Protein AF-A0A349M249-F1 (afdb_monomer_lite)

Foldseek 3Di:
DDPPPCLPADPVRNVVVVVVVVVVVVVLVVLQPDDCQQAPPLLSLLLSLQLVVQVVFDADPVQWGWRPLVSSCVVSVHDSVSSVVSVCVLCVQLVWDWDWDWDQDPVRDIDTIIITNCVPLSNDPPNPRPGPPPDGDPVDDQQDQDPPPRRSQWDWDQDPVQQWIWTAGPPPGDIDIDRNDPPCDDDPDDDDDDDDDDDDDDDDDDDDDDDDDDDDDDDDDDDDDDDDDDDDDDDDDDDPPDDDDLVVLLLVLLVLLLQQQEQDQWKWKADAEPDGIDIRRGRDDSVNSSCFLQQVIWIWHQRAYPVQWGQKKKWKDQDQLLLVLLLVLLVLCVVLQFWWKKWFDPDDPPDSRVRMIMIMGGAPDIDRNVLQVVLSCVRSPCSRVVTDMGNDPVNPDDIDIGPNGWRHYNVDIATIWIATSVRHTQDRGSSSVSVCNVVRHRYRVSRDDDDDPPPPVPVPPPPPPPPPPDDDLPDDCLVVLLVVCLVPDDPQNLQVLQVHADPVQFGAQVLAVGPDGQWHADPVPRWIDGRDPPPPDPDTHGPLLSVLSSVQRVHSVVSSVVVSVVSSVVVSVVVVVD

Sequence (578 aa):
MQNSRYAHMSKEQLIDSLEKHDATLKAIYSTIHLPNTTMAPGEKLFSIGARCVLAQEKPNTDGLVRLPTDKIAAFTGMSESSIGRYSNTVIDRYGATKVPVPYTTLKGQDRTLTYVDRQEPVWQEPWNVPIPEEKERTINGNGKPCPQCKTNNLQVTTHRIKYQEVQQCDCCGYKKVSAILDDKQPLGPGEYIPEKKGPQPEEPFEEGEKAQTSAPAYDPNTPPASLVASDLQTQKAPQPEEPFSPQEIEQQAAQLLLDIAGEHTKHIEMIPQAQKYTTVPYALNRDDMLAHLRGKRTKGAKLYHADGTLRGMMFDGDNQEDSQKIQDAAKLLQAAGITMIVEPSPAPIGSKHEGGVHGLIVFAGRVDAYSAFQTVYQYTGDLLKSVEQWPSLTGNGNNVRLPGGKYIKEGFAASCKLYDADGLELSHDGPGAARVLLDYQTPVELVNEYERPSVEPIVKPAPKPQTSMGGYLEKDVAPYVIADYNDTTSWEQLIAQCGGSNRQGKFSAIWRGDRNPNVAINRKTDLAKDFSSNAWLDCPMDKYQVYCLIKGGSDWQAFRKRDLAQRCKGYREQAIAS

Secondary structure (DSSP, 8-state):
----TTTTS-HHHHHHHHHHHHHHHHHHHHH----TTTS-HHHHHHHHHHHHHHTTSPP-TTSPEE--HHHHHHHHT--HHHHHHHHHHHHHHHT---EEEEEE-TTS-EEEEEEE-TTSGGGSSS--PPPPS-----SSTT-BPPTTT--S-EEEEEEGGGTEEEEEETTT--EEEEE---S-PPPP--------PPPPPPPPPPP-------PPPPP------------------PPPPPPPPHHHHHHHHHHHHHHHH-S-S-EEEE-SSSSSEEEE-S---HHHHHHHHTTSS-EEE----TTSEEEEEEEEE-SHHHHHHHHHHHHHHHHTT--EEEEE--PPTTSTTTT-EEEEEEEEEEEEHHHHHHHHHHHHTTTTTTSEEES-TTS-PPPEEPTTSEEEETTEEEEPPEE-TT--EEESSHHHHHHHHHHSEEPGGGS---PPP---------------SSS-TTS--HHHHHHHHHHHS-HHHHHHHTT-B-TTSEEE-GGGT--SEEEEEETTTTEEEE-STT-S-SS-B-HHHHHHHHHHGGGHHHHHHHHHHHHHHHHHHHHHH-

Structure (mmCIF, N/CA/C/O backbone):
data_AF-A0A349M249-F1
#
_entry.id   AF-A0A349M249-F1
#
loop_
_atom_site.group_PDB
_atom_site.id
_atom_site.type_symbol
_atom_site.label_atom_id
_atom_site.label_alt_id
_atom_site.label_comp_id
_atom_site.label_asym_id
_atom_site.label_entity_id
_atom_site.label_seq_id
_atom_site.pdbx_PDB_ins_code
_atom_site.Cartn_x
_atom_site.Cartn_y
_atom_site.Cartn_z
_atom_site.occupancy
_atom_site.B_iso_or_equiv
_atom_site.auth_seq_id
_atom_site.auth_comp_id
_atom_site.auth_asym_id
_atom_site.auth_atom_id
_atom_site.pdbx_PDB_model_num
ATOM 1 N N . MET A 1 1 ? -4.334 12.724 4.190 1.00 37.34 1 MET A N 1
ATOM 2 C CA . MET A 1 1 ? -5.585 13.194 3.523 1.00 37.34 1 MET A CA 1
ATOM 3 C C . MET A 1 1 ? -6.611 13.516 4.604 1.00 37.34 1 MET A C 1
ATOM 5 O O . MET A 1 1 ? -6.788 12.697 5.491 1.00 37.34 1 MET A O 1
ATOM 9 N N . GLN A 1 2 ? -7.215 14.709 4.598 1.00 35.84 2 GLN A N 1
ATOM 10 C CA . GLN A 1 2 ? -8.181 15.131 5.625 1.00 35.84 2 GLN A CA 1
ATOM 11 C C . GLN A 1 2 ? -9.403 14.196 5.646 1.00 35.84 2 GLN A C 1
ATOM 13 O O . GLN A 1 2 ? -9.969 13.930 4.588 1.00 35.84 2 GLN A O 1
ATOM 18 N N . ASN A 1 3 ? -9.792 13.733 6.844 1.00 36.88 3 ASN A N 1
ATOM 19 C CA . ASN A 1 3 ? -11.033 13.000 7.116 1.00 36.88 3 ASN A CA 1
ATOM 20 C C . ASN A 1 3 ? -12.187 13.606 6.315 1.00 36.88 3 ASN A C 1
ATOM 22 O O . ASN A 1 3 ? -12.608 14.736 6.582 1.00 36.88 3 ASN A O 1
ATOM 26 N N . SER A 1 4 ? -12.709 12.857 5.345 1.00 43.53 4 SER A N 1
ATOM 27 C CA . SER A 1 4 ? -13.946 13.243 4.686 1.00 43.53 4 SER A CA 1
ATOM 28 C C . SER A 1 4 ? -15.045 13.147 5.740 1.00 43.53 4 SER A C 1
ATOM 30 O O . SER A 1 4 ? -15.502 12.055 6.074 1.00 43.53 4 SER A O 1
ATOM 32 N N . ARG A 1 5 ? -15.465 14.298 6.287 1.00 52.38 5 ARG A N 1
ATOM 33 C CA . ARG A 1 5 ? -16.574 14.457 7.256 1.00 52.38 5 ARG A CA 1
ATOM 34 C C . ARG A 1 5 ? -17.888 13.787 6.821 1.00 52.38 5 ARG A C 1
ATOM 36 O O . ARG A 1 5 ? -18.835 13.757 7.589 1.00 52.38 5 ARG A O 1
ATOM 43 N N . TYR A 1 6 ? -17.926 13.258 5.609 1.00 60.19 6 TYR A N 1
ATOM 44 C CA . TYR A 1 6 ? -19.076 12.721 4.916 1.00 60.19 6 TYR A CA 1
ATOM 45 C C . TYR A 1 6 ? -19.165 11.186 4.961 1.00 60.19 6 TYR A C 1
ATOM 47 O O . TYR A 1 6 ? -20.217 10.644 4.648 1.00 60.19 6 TYR A O 1
ATOM 55 N N . ALA A 1 7 ? -18.101 10.471 5.356 1.00 67.81 7 ALA A N 1
ATOM 56 C CA . ALA A 1 7 ? -18.026 9.007 5.226 1.00 67.81 7 ALA A CA 1
ATOM 57 C C . ALA A 1 7 ? -18.994 8.217 6.134 1.00 67.81 7 ALA A C 1
ATOM 59 O O . ALA A 1 7 ? -19.302 7.066 5.846 1.00 67.81 7 ALA A O 1
ATOM 60 N N . HIS A 1 8 ? -19.474 8.830 7.219 1.00 75.06 8 HIS A N 1
ATOM 61 C CA . HIS A 1 8 ? -20.411 8.237 8.183 1.00 75.06 8 HIS A CA 1
ATOM 62 C C . HIS A 1 8 ? -21.837 8.793 8.049 1.00 75.06 8 HIS A C 1
ATOM 64 O O . HIS A 1 8 ? -22.708 8.456 8.847 1.00 75.06 8 HIS A O 1
ATOM 70 N N . MET A 1 9 ? -22.074 9.677 7.078 1.00 81.94 9 MET A N 1
ATOM 71 C CA . MET A 1 9 ? -23.390 10.262 6.854 1.00 81.94 9 MET A CA 1
ATOM 72 C C . MET A 1 9 ? -24.220 9.301 6.004 1.00 81.94 9 MET A C 1
ATOM 74 O O . MET A 1 9 ? -23.745 8.810 4.978 1.00 81.94 9 MET A O 1
ATOM 78 N N . SER A 1 10 ? -25.475 9.054 6.393 1.00 89.12 10 SER A N 1
ATOM 79 C CA . SER A 1 10 ? -26.444 8.454 5.471 1.00 89.12 10 SER A CA 1
ATOM 80 C C . SER A 1 10 ? -26.543 9.312 4.205 1.00 89.12 10 SER A C 1
ATOM 82 O O . SER A 1 10 ? -26.183 10.493 4.206 1.00 89.12 10 SER A O 1
ATOM 84 N N . LYS A 1 11 ? -27.058 8.751 3.110 1.00 78.75 11 LYS A N 1
ATOM 85 C CA . LYS A 1 11 ? -27.231 9.498 1.857 1.00 78.75 11 LYS A CA 1
ATOM 86 C C . LYS A 1 11 ? -28.027 10.795 2.071 1.00 78.75 11 LYS A C 1
ATOM 88 O O . LYS A 1 11 ? -27.669 11.830 1.520 1.00 78.75 11 LYS A O 1
ATOM 93 N N . GLU A 1 12 ? -29.061 10.751 2.901 1.00 87.19 12 GLU A N 1
ATOM 94 C CA . GLU A 1 12 ? -29.913 11.890 3.253 1.00 87.19 12 GLU A CA 1
ATOM 95 C C . GLU A 1 12 ? -29.154 12.918 4.102 1.00 87.19 12 GLU A C 1
ATOM 97 O O . GLU A 1 12 ? -29.239 14.114 3.836 1.00 87.19 12 GLU A O 1
ATOM 102 N N . GLN A 1 13 ? -28.358 12.464 5.076 1.00 82.94 13 GLN A N 1
ATOM 103 C CA . GLN A 1 13 ? -27.502 13.335 5.887 1.00 82.94 13 GLN A CA 1
ATOM 104 C C . GLN A 1 13 ? -26.415 14.009 5.043 1.00 82.94 13 GLN A C 1
ATOM 106 O O . GLN A 1 13 ? -26.100 15.178 5.256 1.00 82.94 13 GLN A O 1
ATOM 111 N N . LEU A 1 14 ? -25.855 13.292 4.068 1.00 75.00 14 LEU A N 1
ATOM 112 C CA . LEU A 1 14 ? -24.878 13.834 3.135 1.00 75.00 14 LEU A CA 1
ATOM 113 C C . LEU A 1 14 ? -25.504 14.910 2.245 1.00 75.00 14 LEU A C 1
ATOM 115 O O . LEU A 1 14 ? -24.911 15.972 2.082 1.00 75.00 14 LEU A O 1
ATOM 119 N N . ILE A 1 15 ? -26.700 14.660 1.705 1.00 76.62 15 ILE A N 1
ATOM 120 C CA . ILE A 1 15 ? -27.443 15.642 0.904 1.00 76.62 15 ILE A CA 1
ATOM 121 C C . ILE A 1 15 ? -27.737 16.897 1.738 1.00 76.62 15 ILE A C 1
ATOM 123 O O . ILE A 1 15 ? -27.360 17.985 1.316 1.00 76.62 15 ILE A O 1
ATOM 127 N N . ASP A 1 16 ? -28.288 16.757 2.947 1.00 82.44 16 ASP A N 1
ATOM 128 C CA . ASP A 1 16 ? -28.564 17.891 3.846 1.00 82.44 16 ASP A CA 1
ATOM 129 C C . ASP A 1 16 ? -27.279 18.650 4.237 1.00 82.44 16 ASP A C 1
ATOM 131 O O . ASP A 1 16 ? -27.252 19.880 4.291 1.00 82.44 16 ASP A O 1
ATOM 135 N N . SER A 1 17 ? -26.166 17.939 4.450 1.00 72.56 17 SER A N 1
ATOM 136 C CA . SER A 1 17 ? -24.866 18.560 4.720 1.00 72.56 17 SER A CA 1
ATOM 137 C C . SER A 1 17 ? -24.335 19.345 3.525 1.00 72.56 17 SER A C 1
ATOM 139 O O . SER A 1 17 ? -23.857 20.465 3.704 1.00 72.56 17 SER A O 1
ATOM 141 N N . LEU A 1 18 ? -24.444 18.794 2.314 1.00 70.88 18 LEU A N 1
ATOM 142 C CA . LEU A 1 18 ? -24.040 19.461 1.078 1.00 70.88 18 LEU A CA 1
ATOM 143 C C . LEU A 1 18 ? -24.925 20.676 0.783 1.00 70.88 18 LEU A C 1
ATOM 145 O O . LEU A 1 18 ? -24.393 21.715 0.405 1.00 70.88 18 LEU A O 1
ATOM 149 N N . GLU A 1 19 ? -26.236 20.593 1.014 1.00 76.06 19 GLU A N 1
ATOM 150 C CA . GLU A 1 19 ? -27.165 21.720 0.865 1.00 76.06 19 GLU A CA 1
ATOM 151 C C . GLU A 1 19 ? -26.875 22.833 1.881 1.00 76.06 19 GLU A C 1
ATOM 153 O O . GLU A 1 19 ? -26.814 24.008 1.515 1.00 76.06 19 GLU A O 1
ATOM 158 N N . LYS A 1 20 ? -26.596 22.486 3.145 1.00 73.62 20 LYS A N 1
ATOM 159 C CA . LYS A 1 20 ? -26.149 23.452 4.166 1.00 73.62 20 LYS A CA 1
ATOM 160 C C . LYS A 1 20 ? -24.794 24.064 3.827 1.00 73.62 20 LYS A C 1
ATOM 162 O O . LYS A 1 20 ? -24.588 25.259 4.052 1.00 73.62 20 LYS A O 1
ATOM 167 N N . HIS A 1 21 ? -23.870 23.271 3.287 1.00 70.31 21 HIS A N 1
ATOM 168 C CA . HIS A 1 21 ? -22.561 23.746 2.852 1.00 70.31 21 HIS A CA 1
ATOM 169 C C . HIS A 1 21 ? -22.695 24.695 1.655 1.00 70.31 21 HIS A C 1
ATOM 171 O O . HIS A 1 21 ? -22.089 25.760 1.666 1.00 70.31 21 HIS A O 1
ATOM 177 N N . ASP A 1 22 ? -23.532 24.369 0.668 1.00 68.12 22 ASP A N 1
ATOM 178 C CA . ASP A 1 22 ? -23.835 25.229 -0.480 1.00 68.12 22 ASP A CA 1
ATOM 179 C C . ASP A 1 22 ? -24.532 26.526 -0.049 1.00 68.12 22 ASP A C 1
ATOM 181 O O . ASP A 1 22 ? -24.147 27.604 -0.493 1.00 68.12 22 ASP A O 1
ATOM 185 N N . ALA A 1 23 ? -25.489 26.468 0.883 1.00 67.75 23 ALA A N 1
ATOM 186 C CA . ALA A 1 23 ? -26.119 27.658 1.454 1.00 67.75 23 ALA A CA 1
ATOM 187 C C . ALA A 1 23 ? -25.109 28.540 2.210 1.00 67.75 23 ALA A C 1
ATOM 189 O O . ALA A 1 23 ? -25.113 29.762 2.051 1.00 67.75 23 ALA A O 1
ATOM 190 N N . THR A 1 24 ? -24.204 27.927 2.979 1.00 66.56 24 THR A N 1
ATOM 191 C CA . THR A 1 24 ? -23.124 28.625 3.692 1.00 66.56 24 THR A CA 1
ATOM 192 C C . THR A 1 24 ? -22.143 29.254 2.708 1.00 66.56 24 THR A C 1
ATOM 194 O O . THR A 1 24 ? -21.820 30.429 2.844 1.00 66.56 24 THR A O 1
ATOM 197 N N . LEU A 1 25 ? -21.722 28.521 1.673 1.00 60.59 25 LEU A N 1
ATOM 198 C CA . LEU A 1 25 ? -20.877 29.050 0.607 1.00 60.59 25 LEU A CA 1
ATOM 199 C C . LEU A 1 25 ? -21.579 30.179 -0.142 1.00 60.59 25 LEU A C 1
ATOM 201 O O . LEU A 1 25 ? -20.949 31.198 -0.372 1.00 60.59 25 LEU A O 1
ATOM 205 N N . LYS A 1 26 ? -22.865 30.063 -0.484 1.00 64.25 26 LYS A N 1
ATOM 206 C CA . LYS A 1 26 ? -23.639 31.137 -1.128 1.00 64.25 26 LYS A CA 1
ATOM 207 C C . LYS A 1 26 ? -23.742 32.376 -0.245 1.00 64.25 26 LYS A C 1
ATOM 209 O O . LYS A 1 26 ? -23.519 33.474 -0.745 1.00 64.25 26 LYS A O 1
ATOM 214 N N . ALA A 1 27 ? -24.007 32.215 1.052 1.00 65.88 27 ALA A N 1
ATOM 215 C CA . ALA A 1 27 ? -24.004 33.318 2.009 1.00 65.88 27 ALA A CA 1
ATOM 216 C C . ALA A 1 27 ? -22.614 33.973 2.090 1.00 65.88 27 ALA A C 1
ATOM 218 O O . ALA A 1 27 ? -22.494 35.185 1.945 1.00 65.88 27 ALA A O 1
ATOM 219 N N . ILE A 1 28 ? -21.553 33.175 2.196 1.00 62.12 28 ILE A N 1
ATOM 220 C CA . ILE A 1 28 ? -20.158 33.631 2.220 1.00 62.12 28 ILE A CA 1
ATOM 221 C C . ILE A 1 28 ? -19.737 34.301 0.896 1.00 62.12 28 ILE A C 1
ATOM 223 O O . ILE A 1 28 ? -19.052 35.318 0.891 1.00 62.12 28 ILE A O 1
ATOM 227 N N . TYR A 1 29 ? -20.150 33.774 -0.255 1.00 62.06 29 TYR A N 1
ATOM 228 C CA . TYR A 1 29 ? -19.879 34.381 -1.558 1.00 62.06 29 TYR A CA 1
ATOM 229 C C . TYR A 1 29 ? -20.685 35.663 -1.754 1.00 62.06 29 TYR A C 1
ATOM 231 O O . TYR A 1 29 ? -20.211 36.564 -2.440 1.00 62.06 29 TYR A O 1
ATOM 239 N N . SER A 1 30 ? -21.863 35.775 -1.134 1.00 62.50 30 SER A N 1
ATOM 240 C CA . SER A 1 30 ? -22.666 36.997 -1.164 1.00 62.50 30 SER A CA 1
ATOM 241 C C . SER A 1 30 ? -22.064 38.137 -0.335 1.00 62.50 30 SER A C 1
ATOM 243 O O . SER A 1 30 ? -22.318 39.292 -0.667 1.00 62.50 30 SER A O 1
ATOM 245 N N . THR A 1 31 ? -21.222 37.845 0.671 1.00 59.28 31 THR A N 1
ATOM 246 C CA . THR A 1 31 ? -20.511 38.881 1.447 1.00 59.28 31 THR A CA 1
ATOM 247 C C . THR A 1 31 ? -19.287 39.442 0.724 1.00 59.28 31 THR A C 1
ATOM 249 O O . THR A 1 31 ? -18.836 40.540 1.046 1.00 59.28 31 THR A O 1
ATOM 252 N N . ILE A 1 32 ? -18.766 38.756 -0.302 1.00 62.62 32 ILE A N 1
ATOM 253 C CA . ILE A 1 32 ? -17.793 39.352 -1.223 1.00 62.62 32 ILE A CA 1
ATOM 254 C C . ILE A 1 32 ? -18.517 39.820 -2.485 1.00 62.62 32 ILE A C 1
ATOM 256 O O . ILE A 1 32 ? -18.638 39.091 -3.469 1.00 62.62 32 ILE A O 1
ATOM 260 N N . HIS A 1 33 ? -18.890 41.098 -2.508 1.00 62.50 33 HIS A N 1
ATOM 261 C CA . HIS A 1 33 ? -19.471 41.783 -3.672 1.00 62.50 33 HIS A CA 1
ATOM 262 C C . HIS A 1 33 ? -18.510 41.975 -4.866 1.00 62.50 33 HIS A C 1
ATOM 264 O O . HIS A 1 33 ? -18.796 42.749 -5.777 1.00 62.50 33 HIS A O 1
ATOM 270 N N . LEU A 1 34 ? -17.366 41.287 -4.899 1.00 67.44 34 LEU A N 1
ATOM 271 C CA . LEU A 1 34 ? -16.399 41.399 -5.989 1.00 67.44 34 LEU A CA 1
ATOM 272 C C . LEU A 1 34 ? -16.751 40.416 -7.114 1.00 67.44 34 LEU A C 1
ATOM 274 O O . LEU A 1 34 ? -16.894 39.220 -6.853 1.00 67.44 34 LEU A O 1
ATOM 278 N N . PRO A 1 35 ? -16.842 40.850 -8.379 1.00 66.50 35 PRO A N 1
ATOM 279 C CA . PRO A 1 35 ? -16.966 39.952 -9.525 1.00 66.50 35 PRO A CA 1
ATOM 280 C C . PRO A 1 35 ? -15.830 38.916 -9.597 1.00 66.50 35 PRO A C 1
ATOM 282 O O . PRO A 1 35 ? -14.706 39.162 -9.160 1.00 66.50 35 PRO A O 1
ATOM 285 N N . ASN A 1 36 ? -16.088 37.742 -10.188 1.00 67.81 36 ASN A N 1
ATOM 286 C CA . ASN A 1 36 ? -15.032 36.741 -10.446 1.00 67.81 36 ASN A CA 1
ATOM 287 C C . ASN A 1 36 ? -13.934 37.262 -11.395 1.00 67.81 36 ASN A C 1
ATOM 289 O O . ASN A 1 36 ? -12.831 36.720 -11.415 1.00 67.81 36 ASN A O 1
ATOM 293 N N . THR A 1 37 ? -14.231 38.311 -12.167 1.00 65.00 37 THR A N 1
ATOM 294 C CA . THR A 1 37 ? -13.263 39.027 -13.008 1.00 65.00 37 THR A CA 1
ATOM 295 C C . THR A 1 37 ? -12.239 39.810 -12.181 1.00 65.00 37 THR A C 1
ATOM 297 O O . THR A 1 37 ? -11.117 40.005 -12.637 1.00 65.00 37 THR A O 1
ATOM 300 N N . THR A 1 38 ? -12.583 40.192 -10.946 1.00 70.44 38 THR A N 1
ATOM 301 C CA . THR A 1 38 ? -11.718 40.939 -10.020 1.00 70.44 38 THR A CA 1
ATOM 302 C C . THR A 1 38 ? -10.868 40.024 -9.138 1.00 70.44 38 THR A C 1
ATOM 304 O O . THR A 1 38 ? -9.687 40.283 -8.916 1.00 70.44 38 THR A O 1
ATOM 307 N N . MET A 1 39 ? -11.465 38.951 -8.616 1.00 80.62 39 MET A N 1
ATOM 308 C CA . MET A 1 39 ? -10.825 38.063 -7.645 1.00 80.62 39 MET A CA 1
ATOM 309 C C . MET A 1 39 ? -11.224 36.609 -7.918 1.00 80.62 39 MET A C 1
ATOM 311 O O . MET A 1 39 ? -12.410 36.307 -8.076 1.00 80.62 39 MET A O 1
ATOM 315 N N . ALA A 1 40 ? -10.247 35.697 -7.977 1.00 82.50 40 ALA A N 1
ATOM 316 C CA . ALA A 1 40 ? -10.517 34.268 -8.178 1.00 82.50 40 ALA A CA 1
ATOM 317 C C . ALA A 1 40 ? -11.423 33.712 -7.077 1.00 82.50 40 ALA A C 1
ATOM 319 O O . ALA A 1 40 ? -11.295 34.137 -5.931 1.00 82.50 40 ALA A O 1
ATOM 320 N N . PRO A 1 41 ? -12.188 32.642 -7.351 1.00 82.88 41 PRO A N 1
ATOM 321 C CA . PRO A 1 41 ? -12.888 31.902 -6.303 1.00 82.88 41 PRO A CA 1
ATOM 322 C C . PRO A 1 41 ? -11.982 31.509 -5.123 1.00 82.88 41 PRO A C 1
ATOM 324 O O . PRO A 1 41 ? -12.376 31.691 -3.976 1.00 82.88 41 PRO A O 1
ATOM 327 N N . GLY A 1 42 ? -10.752 31.051 -5.392 1.00 86.12 42 GLY A N 1
ATOM 328 C CA . GLY A 1 42 ? -9.779 30.708 -4.345 1.00 86.12 42 GLY A CA 1
ATOM 329 C C . GLY A 1 42 ? -9.224 31.915 -3.578 1.00 86.12 42 GLY A C 1
ATOM 330 O O . GLY A 1 42 ? -9.064 31.843 -2.365 1.00 86.12 42 GLY A O 1
ATOM 331 N N . GLU A 1 43 ? -9.002 33.050 -4.252 1.00 89.75 43 GLU A N 1
ATOM 332 C CA . GLU A 1 43 ? -8.582 34.305 -3.603 1.00 89.75 43 GLU A CA 1
ATOM 333 C C . GLU A 1 43 ? -9.702 34.854 -2.707 1.00 89.75 43 GLU A C 1
ATOM 335 O O . GLU A 1 43 ? -9.438 35.274 -1.588 1.00 89.75 43 GLU A O 1
ATOM 340 N N . LYS A 1 44 ? -10.961 34.769 -3.155 1.00 87.06 44 LYS A N 1
ATOM 341 C CA . LYS A 1 44 ? -12.141 35.152 -2.370 1.00 87.06 44 LYS A CA 1
ATOM 342 C C . LYS A 1 44 ? -12.251 34.328 -1.094 1.00 87.06 44 LYS A C 1
ATOM 344 O O . LYS A 1 44 ? -12.322 34.894 -0.006 1.00 87.06 44 LYS A O 1
ATOM 349 N N . LEU A 1 45 ? -12.229 32.999 -1.229 1.00 87.12 45 LEU A N 1
ATOM 350 C CA . LEU A 1 45 ? -12.291 32.084 -0.088 1.00 87.12 45 LEU A CA 1
ATOM 351 C C . LEU A 1 45 ? -11.139 32.336 0.887 1.00 87.12 45 LEU A C 1
ATOM 353 O O . LEU A 1 45 ? -11.367 32.385 2.095 1.00 87.12 45 LEU A O 1
ATOM 357 N N . PHE A 1 46 ? -9.928 32.562 0.367 1.00 93.00 46 PHE A N 1
ATOM 358 C CA . PHE A 1 46 ? -8.792 32.975 1.183 1.00 93.00 46 PHE A CA 1
ATOM 359 C C . PHE A 1 46 ? -9.092 34.275 1.940 1.00 93.00 46 PHE A C 1
ATOM 361 O O . PHE A 1 46 ? -8.953 34.286 3.157 1.00 93.00 46 PHE A O 1
ATOM 368 N N . SER A 1 47 ? -9.551 35.337 1.272 1.00 90.44 47 SER A N 1
ATOM 369 C CA . SER A 1 47 ? -9.834 36.630 1.910 1.00 90.44 47 SER A CA 1
ATOM 370 C C . SER A 1 47 ? -10.928 36.543 2.979 1.00 90.44 47 SER A C 1
ATOM 372 O O . SER A 1 47 ? -10.853 37.244 3.984 1.00 90.44 47 SER A O 1
ATOM 374 N N . ILE A 1 48 ? -11.943 35.685 2.822 1.00 86.94 48 ILE A N 1
ATOM 375 C CA . ILE A 1 48 ? -12.921 35.414 3.896 1.00 86.94 48 ILE A CA 1
ATOM 376 C C . ILE A 1 48 ? -12.231 34.745 5.083 1.00 86.94 48 ILE A C 1
ATOM 378 O O . ILE A 1 48 ? -12.311 35.252 6.200 1.00 86.94 48 ILE A O 1
ATOM 382 N N . GLY A 1 49 ? -11.538 33.629 4.839 1.00 90.44 49 GLY A N 1
ATOM 383 C CA . GLY A 1 49 ? -10.878 32.879 5.904 1.00 90.44 49 GLY A CA 1
ATOM 384 C C . GLY A 1 49 ? -9.837 33.716 6.641 1.00 90.44 49 GLY A C 1
ATOM 385 O O . GLY A 1 49 ? -9.795 33.701 7.868 1.00 90.44 49 GLY A O 1
ATOM 386 N N . ALA A 1 50 ? -9.053 34.510 5.911 1.00 93.38 50 ALA A N 1
ATOM 387 C CA . ALA A 1 50 ? -8.081 35.432 6.476 1.00 93.38 50 ALA A CA 1
ATOM 388 C C . ALA A 1 50 ? -8.756 36.442 7.410 1.00 93.38 50 ALA A C 1
ATOM 390 O O . ALA A 1 50 ? -8.354 36.539 8.561 1.00 93.38 50 ALA A O 1
ATOM 391 N N . ARG A 1 51 ? -9.826 37.126 6.987 1.00 89.06 51 ARG A N 1
ATOM 392 C CA . ARG A 1 51 ? -10.525 38.117 7.829 1.00 89.06 51 ARG A CA 1
ATOM 393 C C . ARG A 1 51 ? -11.062 37.516 9.129 1.00 89.06 51 ARG A C 1
ATOM 395 O O . ARG A 1 51 ? -10.815 38.059 10.205 1.00 89.06 51 ARG A O 1
ATOM 402 N N . CYS A 1 52 ? -11.729 36.364 9.046 1.00 87.25 52 CYS A N 1
ATOM 403 C CA . CYS A 1 52 ? -12.272 35.682 10.223 1.00 87.25 52 CYS A CA 1
ATOM 404 C C . CYS A 1 52 ? -11.181 35.255 11.213 1.00 87.25 52 CYS A C 1
ATOM 406 O O . CYS A 1 52 ? -11.376 35.339 12.426 1.00 87.25 52 CYS A O 1
ATOM 408 N N . VAL A 1 53 ? -10.040 34.788 10.702 1.00 92.69 53 VAL A N 1
ATOM 409 C CA . VAL A 1 53 ? -8.949 34.274 11.533 1.00 92.69 53 VAL A CA 1
ATOM 410 C C . VAL A 1 53 ? -8.075 35.406 12.083 1.00 92.69 53 VAL A C 1
ATOM 412 O O . VAL A 1 53 ? -7.753 35.397 13.268 1.00 92.69 53 VAL A O 1
ATOM 415 N N . LEU A 1 54 ? -7.744 36.419 11.277 1.00 93.62 54 LEU A N 1
ATOM 416 C CA . LEU A 1 54 ? -6.932 37.573 11.690 1.00 93.62 54 LEU A CA 1
ATOM 417 C C . LEU A 1 54 ? -7.599 38.395 12.803 1.00 93.62 54 LEU A C 1
ATOM 419 O O . LEU A 1 54 ? -6.904 38.958 13.648 1.00 93.62 54 LEU A O 1
ATOM 423 N N . ALA A 1 55 ? -8.936 38.431 12.856 1.00 89.25 55 ALA A N 1
ATOM 424 C CA . ALA A 1 55 ? -9.674 39.068 13.948 1.00 89.25 55 ALA A CA 1
ATOM 425 C C . ALA A 1 55 ? -9.390 38.429 15.324 1.00 89.25 55 ALA A C 1
ATOM 427 O O . ALA A 1 55 ? -9.513 39.096 16.351 1.00 89.25 55 ALA A O 1
ATOM 428 N N . GLN A 1 56 ? -8.989 37.153 15.345 1.00 92.31 56 GLN A N 1
ATOM 429 C CA . GLN A 1 56 ? -8.711 36.380 16.560 1.00 92.31 56 GLN A CA 1
ATOM 430 C C . GLN A 1 56 ? -7.226 36.398 16.952 1.00 92.31 56 GLN A C 1
ATOM 432 O O . GLN A 1 56 ? -6.877 36.024 18.073 1.00 92.31 56 GLN A O 1
ATOM 437 N N . GLU A 1 57 ? -6.341 36.817 16.046 1.00 95.56 57 GLU A N 1
ATOM 438 C CA . GLU A 1 57 ? -4.904 36.876 16.300 1.00 95.56 57 GLU A CA 1
ATOM 439 C C . GLU A 1 57 ? -4.536 38.125 17.113 1.00 95.56 57 GLU A C 1
ATOM 441 O O . GLU A 1 57 ? -5.081 39.220 16.931 1.00 95.56 57 GLU A O 1
ATOM 446 N N . LYS A 1 58 ? -3.589 37.956 18.042 1.00 95.50 58 LYS A N 1
ATOM 447 C CA . LYS A 1 58 ? -3.082 39.054 18.871 1.00 95.50 58 LYS A CA 1
ATOM 448 C C . LYS A 1 58 ? -1.999 39.820 18.102 1.00 95.50 58 LYS A C 1
ATOM 450 O O . LYS A 1 58 ? -1.091 39.173 17.574 1.00 95.50 58 LYS A O 1
ATOM 455 N N . PRO A 1 59 ? -2.058 41.163 18.052 1.00 96.56 59 PRO A N 1
ATOM 456 C CA . PRO A 1 59 ? -0.980 41.964 17.484 1.00 96.56 59 PRO A CA 1
ATOM 457 C C . PRO A 1 59 ? 0.344 41.742 18.224 1.00 96.56 59 PRO A C 1
ATOM 459 O O . PRO A 1 59 ? 0.354 41.524 19.439 1.00 96.56 59 PRO A O 1
ATOM 462 N N . ASN A 1 60 ? 1.455 41.804 17.495 1.00 95.25 60 ASN A N 1
ATOM 463 C CA . ASN A 1 60 ? 2.799 41.876 18.056 1.00 95.25 60 ASN A CA 1
ATOM 464 C C . ASN A 1 60 ? 3.100 43.304 18.566 1.00 95.25 60 ASN A C 1
ATOM 466 O O . ASN A 1 60 ? 2.225 44.172 18.588 1.00 95.25 60 ASN A O 1
ATOM 470 N N . THR A 1 61 ? 4.344 43.556 18.978 1.00 95.38 61 THR A N 1
ATOM 471 C CA . THR A 1 61 ? 4.792 44.873 19.468 1.00 95.38 61 THR A CA 1
ATOM 472 C C . THR A 1 61 ? 4.677 45.992 18.434 1.00 95.38 61 THR A C 1
ATOM 474 O O . THR A 1 61 ? 4.503 47.142 18.822 1.00 95.38 61 THR A O 1
ATOM 477 N N . ASP A 1 62 ? 4.714 45.658 17.144 1.00 95.44 62 ASP A N 1
ATOM 478 C CA . ASP A 1 62 ? 4.608 46.606 16.029 1.00 95.44 62 ASP A CA 1
ATOM 479 C C . ASP A 1 62 ? 3.154 46.788 15.558 1.00 95.44 62 ASP A C 1
ATOM 481 O O . ASP A 1 62 ? 2.895 47.445 14.554 1.00 95.44 62 ASP A O 1
ATOM 485 N N . GLY A 1 63 ? 2.186 46.178 16.253 1.00 96.19 63 GLY A N 1
ATOM 486 C CA . GLY A 1 63 ? 0.773 46.208 15.876 1.00 96.19 63 GLY A CA 1
ATOM 487 C C . GLY A 1 63 ? 0.389 45.243 14.746 1.00 96.19 63 GLY A C 1
ATOM 488 O O . GLY A 1 63 ? -0.787 45.170 14.389 1.00 96.19 63 GLY A O 1
ATOM 489 N N . LEU A 1 64 ? 1.334 44.454 14.226 1.00 97.25 64 LEU A N 1
ATOM 490 C CA . LEU A 1 64 ? 1.099 43.481 13.159 1.00 97.25 64 LEU A CA 1
ATOM 491 C C . LEU A 1 64 ? 0.561 42.165 13.719 1.00 97.25 64 LEU A C 1
ATOM 493 O O . LEU A 1 64 ? 0.997 41.684 14.764 1.00 97.25 64 LEU A O 1
ATOM 497 N N . VAL A 1 65 ? -0.347 41.521 12.996 1.00 97.12 65 VAL A N 1
ATOM 498 C CA . VAL A 1 65 ? -0.874 40.201 13.362 1.00 97.12 65 VAL A CA 1
ATOM 499 C C . VAL A 1 65 ? -0.232 39.111 12.520 1.00 97.12 65 VAL A C 1
ATOM 501 O O . VAL A 1 65 ? 0.085 39.308 11.347 1.00 97.12 65 VAL A O 1
ATOM 504 N N . ARG A 1 66 ? -0.044 37.931 13.112 1.00 97.38 66 ARG A N 1
ATOM 505 C CA . ARG A 1 66 ? 0.397 36.750 12.365 1.00 97.38 66 ARG A CA 1
ATOM 506 C C . ARG A 1 66 ? -0.676 36.377 11.338 1.00 97.38 66 ARG A C 1
ATOM 508 O O . ARG A 1 66 ? -1.857 36.411 11.659 1.00 97.38 66 ARG A O 1
ATOM 515 N N . LEU A 1 67 ? -0.261 35.951 10.145 1.00 97.19 67 LEU A N 1
ATOM 516 C CA . LEU A 1 67 ? -1.110 35.324 9.131 1.00 97.19 67 LEU A CA 1
ATOM 517 C C . LEU A 1 67 ? -1.008 33.786 9.247 1.00 97.19 67 LEU A C 1
ATOM 519 O O . LEU A 1 67 ? -0.094 33.188 8.671 1.00 97.19 67 LEU A O 1
ATOM 523 N N . PRO A 1 68 ? -1.880 33.116 10.025 1.00 95.62 68 PRO A N 1
ATOM 524 C CA . PRO A 1 68 ? -1.807 31.673 10.261 1.00 95.62 68 PRO A CA 1
ATOM 525 C C . PRO A 1 68 ? -2.392 30.885 9.079 1.00 95.62 68 PRO A C 1
ATOM 527 O O . PRO A 1 68 ? -3.583 30.567 9.036 1.00 95.62 68 PRO A O 1
ATOM 530 N N . THR A 1 69 ? -1.553 30.571 8.091 1.00 94.62 69 THR A N 1
ATOM 531 C CA . THR A 1 69 ? -1.966 29.859 6.869 1.00 94.62 69 THR A CA 1
ATOM 532 C C . THR A 1 69 ? -2.598 28.494 7.146 1.00 94.62 69 THR A C 1
ATOM 534 O O . THR A 1 69 ? -3.497 28.087 6.419 1.00 94.62 69 THR A O 1
ATOM 537 N N . ASP A 1 70 ? -2.180 27.824 8.218 1.00 91.50 70 ASP A N 1
ATOM 538 C CA . ASP A 1 70 ? -2.724 26.564 8.731 1.00 91.50 70 ASP A CA 1
ATOM 539 C C . ASP A 1 70 ? -4.178 26.705 9.210 1.00 91.50 70 ASP A C 1
ATOM 541 O O . ASP A 1 70 ? -5.059 25.945 8.801 1.00 91.50 70 ASP A O 1
ATOM 545 N N . LYS A 1 71 ? -4.472 27.735 10.012 1.00 94.75 71 LYS A N 1
ATOM 546 C CA . LYS A 1 71 ? -5.836 28.001 10.493 1.00 94.75 71 LYS A CA 1
ATOM 547 C C . LYS A 1 71 ? -6.761 28.440 9.360 1.00 94.75 71 LYS A C 1
ATOM 549 O O . LYS A 1 71 ? -7.919 28.032 9.321 1.00 94.75 71 LYS A O 1
ATOM 554 N N . ILE A 1 72 ? -6.254 29.239 8.420 1.00 94.38 72 ILE A N 1
ATOM 555 C CA . ILE A 1 72 ? -7.017 29.675 7.241 1.00 94.38 72 ILE A CA 1
ATOM 556 C C . ILE A 1 72 ? -7.303 28.480 6.318 1.00 94.38 72 ILE A C 1
ATOM 558 O O . ILE A 1 72 ? -8.418 28.349 5.811 1.00 94.38 72 ILE A O 1
ATOM 562 N N . ALA A 1 73 ? -6.335 27.576 6.134 1.00 91.12 73 ALA A N 1
ATOM 563 C CA . ALA A 1 73 ? -6.514 26.320 5.403 1.00 91.12 73 ALA A CA 1
ATOM 564 C C . ALA A 1 73 ? -7.616 25.463 6.040 1.00 91.12 73 ALA A C 1
ATOM 566 O O . ALA A 1 73 ? -8.556 25.059 5.357 1.00 91.12 73 ALA A O 1
ATOM 567 N N . ALA A 1 74 ? -7.566 25.275 7.361 1.00 85.00 74 ALA A N 1
ATOM 568 C CA . ALA A 1 74 ? -8.595 24.547 8.101 1.00 85.00 74 ALA A CA 1
ATOM 569 C C . ALA A 1 74 ? -9.984 25.206 8.001 1.00 85.00 74 ALA A C 1
ATOM 571 O O . ALA A 1 74 ? -10.979 24.502 7.842 1.00 85.00 74 ALA A O 1
ATOM 572 N N . PHE A 1 75 ? -10.059 26.541 8.053 1.00 86.75 75 PHE A N 1
ATOM 573 C CA . PHE A 1 75 ? -11.317 27.287 7.937 1.00 86.75 75 PHE A CA 1
ATOM 574 C C . PHE A 1 75 ? -11.950 27.159 6.544 1.00 86.75 75 PHE A C 1
ATOM 576 O O . PHE A 1 75 ? -13.161 27.019 6.416 1.00 86.75 75 PHE A O 1
ATOM 583 N N . THR A 1 76 ? -11.130 27.213 5.494 1.00 86.06 76 THR A N 1
ATOM 584 C CA . THR A 1 76 ? -11.597 27.247 4.097 1.00 86.06 76 THR A CA 1
ATOM 585 C C . THR A 1 76 ? -11.682 25.872 3.434 1.00 86.06 76 THR A C 1
ATOM 587 O O . THR A 1 76 ? -12.233 25.763 2.342 1.00 86.06 76 THR A O 1
ATOM 590 N N . GLY A 1 77 ? -11.105 24.832 4.044 1.00 84.56 77 GLY A N 1
ATOM 591 C CA . GLY A 1 77 ? -10.955 23.508 3.432 1.00 84.56 77 GLY A CA 1
ATOM 592 C C . GLY A 1 77 ? -9.903 23.446 2.314 1.00 84.56 77 GLY A C 1
ATOM 593 O O . GLY A 1 77 ? -9.823 22.447 1.603 1.00 84.56 77 GLY A O 1
ATOM 594 N N . MET A 1 78 ? -9.096 24.497 2.128 1.00 90.12 78 MET A N 1
ATOM 595 C CA . MET A 1 78 ? -7.999 24.517 1.154 1.00 90.12 78 MET A CA 1
ATOM 596 C C . MET A 1 78 ? -6.704 23.954 1.754 1.00 90.12 78 MET A C 1
ATOM 598 O O . MET A 1 78 ? -6.498 23.987 2.962 1.00 90.12 78 MET A O 1
ATOM 602 N N . SER A 1 79 ? -5.783 23.479 0.910 1.00 90.25 79 SER A N 1
ATOM 603 C CA . SER A 1 79 ? -4.438 23.091 1.357 1.00 90.25 79 SER A CA 1
ATOM 604 C C . SER A 1 79 ? -3.588 24.310 1.733 1.00 90.25 79 SER A C 1
ATOM 606 O O . SER A 1 79 ? -3.703 25.366 1.108 1.00 90.25 79 SER A O 1
ATOM 608 N N . GLU A 1 80 ? -2.667 24.159 2.692 1.00 89.38 80 GLU A N 1
ATOM 609 C CA . GLU A 1 80 ? -1.751 25.235 3.117 1.00 89.38 80 GLU A CA 1
ATOM 610 C C . GLU A 1 80 ? -0.941 25.826 1.954 1.00 89.38 80 GLU A C 1
ATOM 612 O O . GLU A 1 80 ? -0.722 27.034 1.892 1.00 89.38 80 GLU A O 1
ATOM 617 N N . SER A 1 81 ? -0.550 24.995 0.982 1.00 87.75 81 SER A N 1
ATOM 618 C CA . SER A 1 81 ? 0.157 25.445 -0.222 1.00 87.75 81 SER A CA 1
ATOM 619 C C . SER A 1 81 ? -0.709 26.334 -1.121 1.00 87.75 81 SER A C 1
ATOM 621 O O . SER A 1 81 ? -0.205 27.288 -1.718 1.00 87.75 81 SER A O 1
ATOM 623 N N . SER A 1 82 ? -2.013 26.057 -1.203 1.00 91.25 82 SER A N 1
ATOM 624 C CA . SER A 1 82 ? -2.969 26.893 -1.936 1.00 91.25 82 SER A CA 1
ATOM 625 C C . SER A 1 82 ? -3.206 28.209 -1.203 1.00 91.25 82 SER A C 1
ATOM 627 O O . SER A 1 82 ? -3.142 29.265 -1.829 1.00 91.25 82 SER A O 1
ATOM 629 N N . ILE A 1 83 ? -3.375 28.160 0.123 1.00 95.44 83 ILE A N 1
ATOM 630 C CA . ILE A 1 83 ? -3.473 29.356 0.969 1.00 95.44 83 ILE A CA 1
ATOM 631 C C . ILE A 1 83 ? -2.246 30.247 0.806 1.00 95.44 83 ILE A C 1
ATOM 633 O O . ILE A 1 83 ? -2.411 31.430 0.537 1.00 95.44 83 ILE A O 1
ATOM 637 N N . GLY A 1 84 ? -1.034 29.690 0.884 1.00 92.94 84 GLY A N 1
ATOM 638 C CA . GLY A 1 84 ? 0.201 30.459 0.712 1.00 92.94 84 GLY A CA 1
ATOM 639 C C . GLY A 1 84 ? 0.314 31.118 -0.667 1.00 92.94 84 GLY A C 1
ATOM 640 O O . GLY A 1 84 ? 0.805 32.238 -0.797 1.00 92.94 84 GLY A O 1
ATOM 641 N N . ARG A 1 85 ? -0.183 30.457 -1.721 1.00 92.69 85 ARG A N 1
ATOM 642 C CA . ARG A 1 85 ? -0.231 31.041 -3.069 1.00 92.69 85 ARG A CA 1
ATOM 643 C C . ARG A 1 85 ? -1.219 32.204 -3.143 1.00 92.69 85 ARG A C 1
ATOM 645 O O . ARG A 1 85 ? -0.873 33.258 -3.679 1.00 92.69 85 ARG A O 1
ATOM 652 N N . TYR A 1 86 ? -2.433 32.017 -2.629 1.00 94.75 86 TYR A N 1
ATOM 653 C CA . TYR A 1 86 ? -3.467 33.049 -2.666 1.00 94.75 86 TYR A CA 1
ATOM 654 C C . TYR A 1 86 ? -3.136 34.225 -1.750 1.00 94.75 86 TYR A C 1
ATOM 656 O O . TYR A 1 86 ? -3.352 35.361 -2.159 1.00 94.75 86 TYR A O 1
ATOM 664 N N . SER A 1 87 ? -2.526 33.985 -0.586 1.00 95.06 87 SER A N 1
ATOM 665 C CA . SER A 1 87 ? -2.085 35.050 0.311 1.00 95.06 87 SER A CA 1
ATOM 666 C C . SER A 1 87 ? -1.049 35.946 -0.344 1.00 95.06 87 SER A C 1
ATOM 668 O O . SER A 1 87 ? -1.224 37.156 -0.337 1.00 95.06 87 SER A O 1
ATOM 670 N N . ASN A 1 88 ? -0.016 35.368 -0.967 1.00 93.19 88 ASN A N 1
ATOM 671 C CA . ASN A 1 88 ? 0.987 36.147 -1.697 1.00 93.19 88 ASN A CA 1
ATOM 672 C C . ASN A 1 88 ? 0.337 36.939 -2.829 1.00 93.19 88 ASN A C 1
ATOM 674 O O . ASN A 1 88 ? 0.565 38.130 -2.952 1.00 93.19 88 ASN A O 1
ATOM 678 N N . THR A 1 89 ? -0.550 36.299 -3.593 1.00 91.12 89 THR A N 1
ATOM 679 C CA . THR A 1 89 ? -1.230 36.965 -4.708 1.00 91.12 89 THR A CA 1
ATOM 680 C C . THR A 1 89 ? -2.078 38.154 -4.248 1.00 91.12 89 THR A C 1
ATOM 682 O O . THR A 1 89 ? -2.052 39.194 -4.894 1.00 91.12 89 THR A O 1
ATOM 685 N N . VAL A 1 90 ? -2.840 38.014 -3.158 1.00 90.38 90 VAL A N 1
ATOM 686 C CA . VAL A 1 90 ? -3.668 39.099 -2.608 1.00 90.38 90 VAL A CA 1
ATOM 687 C C . VAL A 1 90 ? -2.787 40.202 -2.023 1.00 90.38 90 VAL A C 1
ATOM 689 O O . VAL A 1 90 ? -2.995 41.366 -2.342 1.00 90.38 90 VAL A O 1
ATOM 692 N N . ILE A 1 91 ? -1.779 39.847 -1.226 1.00 93.00 91 ILE A N 1
ATOM 693 C CA . ILE A 1 91 ? -0.848 40.811 -0.631 1.00 93.00 91 ILE A CA 1
ATOM 694 C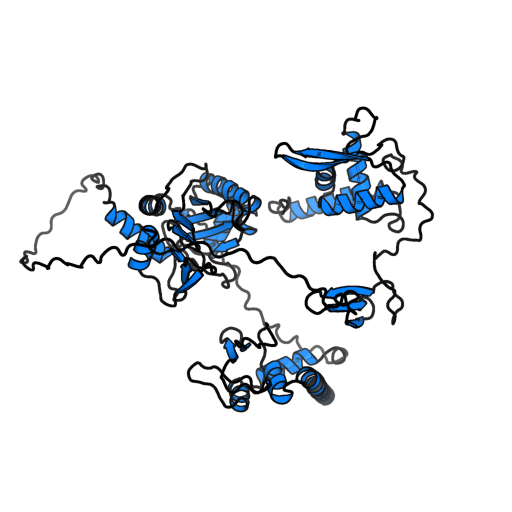 C . ILE A 1 91 ? -0.151 41.632 -1.715 1.00 93.00 91 ILE A C 1
ATOM 696 O O . ILE A 1 91 ? -0.217 42.857 -1.684 1.00 93.00 91 ILE A O 1
ATOM 700 N N . ASP A 1 92 ? 0.469 40.962 -2.687 1.00 89.88 92 ASP A N 1
ATOM 701 C CA . ASP A 1 92 ? 1.262 41.617 -3.725 1.00 89.88 92 ASP A CA 1
ATOM 702 C C . ASP A 1 92 ? 0.365 42.484 -4.618 1.00 89.88 92 ASP A C 1
ATOM 704 O O . ASP A 1 92 ? 0.704 43.627 -4.914 1.00 89.88 92 ASP A O 1
ATOM 708 N N . ARG A 1 93 ? -0.820 41.973 -4.995 1.00 86.12 93 ARG A N 1
ATOM 709 C CA . ARG A 1 93 ? -1.767 42.702 -5.852 1.00 86.12 93 ARG A CA 1
ATOM 710 C C . ARG A 1 93 ? -2.268 43.977 -5.185 1.00 86.12 93 ARG A C 1
ATOM 712 O O . ARG A 1 93 ? -2.345 45.006 -5.841 1.00 86.12 93 ARG A O 1
ATOM 719 N N . TYR A 1 94 ? -2.636 43.921 -3.909 1.00 87.38 94 TYR A N 1
ATOM 720 C CA . TYR A 1 94 ? -3.221 45.069 -3.210 1.00 87.38 94 TYR A CA 1
ATOM 721 C C . TYR A 1 94 ? -2.196 45.891 -2.419 1.00 87.38 94 TYR A C 1
ATOM 723 O O . TYR A 1 94 ? -2.590 46.809 -1.705 1.00 87.38 94 TYR A O 1
ATOM 731 N N . GLY A 1 95 ? -0.900 45.583 -2.549 1.00 90.50 95 GLY A N 1
ATOM 732 C CA . GLY A 1 95 ? 0.175 46.295 -1.859 1.00 90.50 95 GLY A CA 1
ATOM 733 C C . GLY A 1 95 ? 0.083 46.210 -0.335 1.00 90.50 95 GLY A C 1
ATOM 734 O O . GLY A 1 95 ? 0.414 47.176 0.344 1.00 90.50 95 GLY A O 1
ATOM 735 N N . ALA A 1 96 ? -0.406 45.086 0.193 1.00 92.81 96 ALA A N 1
ATOM 736 C CA . ALA A 1 96 ? -0.590 44.891 1.626 1.00 92.81 96 ALA A CA 1
ATOM 737 C C . ALA A 1 96 ? 0.756 44.720 2.350 1.00 92.81 96 ALA A C 1
ATOM 739 O O . ALA A 1 96 ? 1.701 44.133 1.812 1.00 92.81 96 ALA A O 1
ATOM 740 N N . THR A 1 97 ? 0.836 45.157 3.603 1.00 96.06 97 THR A N 1
ATOM 741 C CA . THR A 1 97 ? 2.010 44.952 4.452 1.00 96.06 97 THR A CA 1
ATOM 742 C C . THR A 1 97 ? 2.270 43.461 4.655 1.00 96.06 97 THR A C 1
ATOM 744 O O . THR A 1 97 ? 1.388 42.700 5.058 1.00 96.06 97 THR A O 1
ATOM 747 N N . LYS A 1 98 ? 3.520 43.044 4.424 1.00 96.06 98 LYS A N 1
ATOM 748 C CA . LYS A 1 98 ? 3.988 41.669 4.622 1.00 96.06 98 LYS A CA 1
ATOM 749 C C . LYS A 1 98 ? 5.385 41.653 5.223 1.00 96.06 98 LYS A C 1
ATOM 751 O O . LYS A 1 98 ? 6.366 41.951 4.546 1.00 96.06 98 LYS A O 1
ATOM 756 N N . VAL A 1 99 ? 5.475 41.234 6.481 1.00 97.12 99 VAL A N 1
ATOM 757 C CA . VAL A 1 99 ? 6.737 41.140 7.223 1.00 97.12 99 VAL A CA 1
ATOM 758 C C . VAL A 1 99 ? 7.064 39.669 7.502 1.00 97.12 99 VAL A C 1
ATOM 760 O O . VAL A 1 99 ? 6.395 39.037 8.324 1.00 97.12 99 VAL A O 1
ATOM 763 N N . PRO A 1 100 ? 8.058 39.080 6.809 1.00 95.50 100 PRO A N 1
ATOM 764 C CA . PRO A 1 100 ? 8.535 37.737 7.108 1.00 95.50 100 PRO A CA 1
ATOM 765 C C . PRO A 1 100 ? 9.452 37.754 8.338 1.00 95.50 100 PRO A C 1
ATOM 767 O O . PRO A 1 100 ? 10.416 38.512 8.392 1.00 95.50 100 PRO A O 1
ATOM 770 N N . VAL A 1 101 ? 9.186 36.882 9.307 1.00 95.44 101 VAL A N 1
ATOM 771 C CA . VAL A 1 101 ? 9.976 36.737 10.537 1.00 95.44 101 VAL A CA 1
ATOM 772 C C . VAL A 1 101 ? 10.472 35.291 10.641 1.00 95.44 101 VAL A C 1
ATOM 774 O O . VAL A 1 101 ? 9.645 34.372 10.627 1.00 95.44 101 VAL A O 1
ATOM 777 N N . PRO A 1 102 ? 11.793 35.042 10.717 1.00 95.00 102 PRO A N 1
ATOM 778 C CA . PRO A 1 102 ? 12.316 33.696 10.924 1.00 95.00 102 PRO A CA 1
ATOM 779 C C . PRO A 1 102 ? 11.861 33.147 12.281 1.00 95.00 102 PRO A C 1
ATOM 781 O O . PRO A 1 102 ? 11.792 33.867 13.275 1.00 95.00 102 PRO A O 1
ATOM 784 N N . TYR A 1 103 ? 11.530 31.863 12.317 1.00 92.69 103 TYR A N 1
ATOM 785 C CA . TYR A 1 103 ? 11.016 31.177 13.493 1.00 92.69 103 TYR A CA 1
ATOM 786 C C . TYR A 1 103 ? 11.512 29.737 13.511 1.00 92.69 103 TYR A C 1
ATOM 788 O O . TYR A 1 103 ? 11.222 28.968 12.596 1.00 92.69 103 TYR A O 1
ATOM 796 N N . THR A 1 104 ? 12.201 29.350 14.577 1.00 93.56 104 THR A N 1
ATOM 797 C CA . THR A 1 104 ? 12.583 27.957 14.804 1.00 93.56 104 THR A CA 1
ATOM 798 C C . THR A 1 104 ? 11.505 27.281 15.647 1.00 93.56 104 THR A C 1
ATOM 800 O O . THR A 1 104 ? 11.156 27.727 16.739 1.00 93.56 104 THR A O 1
ATOM 803 N N . THR A 1 105 ? 10.934 26.204 15.118 1.00 88.50 105 THR A N 1
ATOM 804 C CA . THR A 1 105 ? 9.915 25.404 15.813 1.00 88.50 105 THR A CA 1
ATOM 805 C C . THR A 1 105 ? 10.492 24.729 17.063 1.00 88.50 105 THR A C 1
ATOM 807 O O . THR A 1 105 ? 11.701 24.535 17.171 1.00 88.50 105 THR A O 1
ATOM 810 N N . LEU A 1 106 ? 9.626 24.250 17.966 1.00 80.94 106 LEU A N 1
ATOM 811 C CA . LEU A 1 106 ? 10.040 23.439 19.128 1.00 80.94 106 LEU A CA 1
ATOM 812 C C . LEU A 1 106 ? 10.855 22.187 18.746 1.00 80.94 106 LEU A C 1
ATOM 814 O O . LEU A 1 106 ? 11.593 21.661 19.570 1.00 80.94 106 LEU A O 1
ATOM 818 N N . LYS A 1 107 ? 10.730 21.715 17.499 1.00 86.44 107 LYS A N 1
ATOM 819 C CA . LYS A 1 107 ? 11.485 20.580 16.946 1.00 86.44 107 LYS A CA 1
ATOM 820 C C . LYS A 1 107 ? 12.812 20.990 16.287 1.00 86.44 107 LYS A C 1
ATOM 822 O O . LYS A 1 107 ? 13.414 20.172 15.602 1.00 86.44 107 LYS A O 1
ATOM 827 N N . GLY A 1 108 ? 13.235 22.248 16.409 1.00 89.69 108 GLY A N 1
ATOM 828 C CA . GLY A 1 108 ? 14.470 22.755 15.802 1.00 89.69 108 GLY A CA 1
ATOM 829 C C . GLY A 1 108 ? 14.388 23.034 14.296 1.00 89.69 108 GLY A C 1
ATOM 830 O O . GLY A 1 108 ? 15.409 23.301 13.679 1.00 89.69 108 GLY A O 1
ATOM 831 N N . GLN A 1 109 ? 13.203 22.967 13.676 1.00 89.69 109 GLN A N 1
ATOM 832 C CA . GLN A 1 109 ? 13.049 23.289 12.249 1.00 89.69 109 GLN A CA 1
ATOM 833 C C . GLN A 1 109 ? 12.912 24.793 12.033 1.00 89.69 109 GLN A C 1
ATOM 835 O O . GLN A 1 109 ? 12.023 25.400 12.636 1.00 89.69 109 GLN A O 1
ATOM 840 N N . ASP A 1 110 ? 13.685 25.349 11.106 1.00 91.31 110 ASP A N 1
ATOM 841 C CA . ASP A 1 110 ? 13.558 26.743 10.687 1.00 91.31 110 ASP A CA 1
ATOM 842 C C . ASP A 1 110 ? 12.367 26.942 9.744 1.00 91.31 110 ASP A C 1
ATOM 844 O O . ASP A 1 110 ? 12.156 26.213 8.771 1.00 91.31 110 ASP A O 1
ATOM 848 N N . ARG A 1 111 ? 11.552 27.942 10.061 1.00 90.38 111 ARG A N 1
ATOM 849 C CA . ARG A 1 111 ? 10.354 28.360 9.334 1.00 90.38 111 ARG A CA 1
ATOM 850 C C . ARG A 1 111 ? 10.338 29.883 9.224 1.00 90.38 111 ARG A C 1
ATOM 852 O O . ARG A 1 111 ? 11.104 30.583 9.879 1.00 90.38 111 ARG A O 1
ATOM 859 N N . THR A 1 112 ? 9.427 30.408 8.413 1.00 93.38 112 THR A N 1
ATOM 860 C CA . THR A 1 112 ? 9.175 31.850 8.311 1.00 93.38 112 THR A CA 1
ATOM 861 C C . THR A 1 112 ? 7.713 32.112 8.634 1.00 93.38 112 THR A C 1
ATOM 863 O O . THR A 1 112 ? 6.823 31.613 7.945 1.00 93.38 112 THR A O 1
ATOM 866 N N . LEU A 1 113 ? 7.456 32.881 9.689 1.00 94.94 113 LEU A N 1
ATOM 867 C CA . LEU A 1 113 ? 6.131 33.406 9.995 1.00 94.94 113 LEU A CA 1
ATOM 868 C C . LEU A 1 113 ? 5.893 34.664 9.163 1.00 94.94 113 LEU A C 1
ATOM 870 O O . LEU A 1 113 ? 6.803 35.461 8.968 1.00 94.94 113 LEU A O 1
ATOM 874 N N . THR A 1 114 ? 4.673 34.848 8.669 1.00 96.94 114 THR A N 1
ATOM 875 C CA . THR A 1 114 ? 4.285 36.072 7.958 1.00 96.94 114 THR A CA 1
ATOM 876 C C . THR A 1 114 ? 3.393 36.910 8.859 1.00 96.94 114 THR A C 1
ATOM 878 O O . THR A 1 114 ? 2.417 36.389 9.399 1.00 96.94 114 THR A O 1
ATOM 881 N N . TYR A 1 115 ? 3.726 38.187 9.013 1.00 97.81 115 TYR A N 1
ATOM 882 C CA . TYR A 1 115 ? 2.928 39.179 9.726 1.00 97.81 115 TYR A CA 1
ATOM 883 C C . TYR A 1 115 ? 2.346 40.197 8.742 1.00 97.81 115 TYR A C 1
ATOM 885 O O . TYR A 1 115 ? 3.009 40.564 7.771 1.00 97.81 115 TYR A O 1
ATOM 893 N N . VAL A 1 116 ? 1.110 40.625 8.990 1.00 97.62 116 VAL A N 1
ATOM 894 C CA . VAL A 1 116 ? 0.358 41.590 8.171 1.00 97.62 116 VAL A CA 1
ATOM 895 C C . VAL A 1 116 ? -0.264 42.662 9.066 1.00 97.62 116 VAL A C 1
ATOM 897 O O . VAL A 1 116 ? -0.533 42.407 10.245 1.00 97.62 116 VAL A O 1
ATOM 900 N N . ASP A 1 117 ? -0.513 43.853 8.525 1.00 96.88 117 ASP A N 1
ATOM 901 C CA . ASP A 1 117 ? -1.280 44.877 9.236 1.00 96.88 117 ASP A CA 1
ATOM 902 C C . ASP A 1 117 ? -2.773 44.641 9.003 1.00 96.88 117 ASP A C 1
ATOM 904 O O . ASP A 1 117 ? -3.299 44.906 7.924 1.00 96.88 117 ASP A O 1
ATOM 908 N N . ARG A 1 118 ? -3.482 44.149 10.026 1.00 94.25 118 ARG A N 1
ATOM 909 C CA . ARG A 1 118 ? -4.921 43.885 9.900 1.00 94.25 118 ARG A CA 1
ATOM 910 C C . ARG A 1 118 ? -5.747 45.139 9.642 1.00 94.25 118 ARG A C 1
ATOM 912 O O . ARG A 1 118 ? -6.876 44.977 9.207 1.00 94.25 118 ARG A O 1
ATOM 919 N N . GLN A 1 119 ? -5.261 46.343 9.948 1.00 93.69 119 GLN A N 1
ATOM 920 C CA . GLN A 1 119 ? -6.018 47.582 9.740 1.00 93.69 119 GLN A CA 1
ATOM 921 C C . GLN A 1 119 ? -6.058 48.003 8.267 1.00 93.69 119 GLN A C 1
ATOM 923 O O . GLN A 1 119 ? -6.857 48.865 7.901 1.00 93.69 119 GLN A O 1
ATOM 928 N N . GLU A 1 120 ? -5.233 47.395 7.410 1.00 92.94 120 GLU A N 1
ATOM 929 C CA . GLU A 1 120 ? -5.249 47.703 5.986 1.00 92.94 120 GLU A CA 1
ATOM 930 C C . GLU A 1 120 ? -6.596 47.331 5.346 1.00 92.94 120 GLU A C 1
ATOM 932 O O . GLU A 1 120 ? -7.168 46.281 5.665 1.00 92.94 120 GLU A O 1
ATOM 937 N N . PRO A 1 121 ? -7.105 48.132 4.389 1.00 88.88 121 PRO A N 1
ATOM 938 C CA . PRO A 1 121 ? -8.451 47.931 3.849 1.00 88.88 121 PRO A CA 1
ATOM 939 C C . PRO A 1 121 ? -8.666 46.568 3.163 1.00 88.88 121 PRO A C 1
ATOM 941 O O . PRO A 1 121 ? -9.797 46.100 3.063 1.00 88.88 121 PRO A O 1
ATOM 944 N N . VAL A 1 122 ? -7.586 45.902 2.737 1.00 87.88 122 VAL A N 1
ATOM 945 C CA . VAL A 1 122 ? -7.574 44.544 2.158 1.00 87.88 122 VAL A CA 1
ATOM 946 C C . VAL A 1 122 ? -7.945 43.447 3.169 1.00 87.88 122 VAL A C 1
ATOM 948 O O . VAL A 1 122 ? -8.233 42.317 2.787 1.00 87.88 122 VAL A O 1
ATOM 951 N N . TRP A 1 123 ? -7.994 43.760 4.465 1.00 90.12 123 TRP A N 1
ATOM 952 C CA . TRP A 1 123 ? -8.395 42.829 5.523 1.00 90.12 123 TRP A CA 1
ATOM 953 C C . TRP A 1 123 ? -9.661 43.275 6.272 1.00 90.12 123 TRP A C 1
ATOM 955 O O . TRP A 1 123 ? -10.004 42.677 7.289 1.00 90.12 123 TRP A O 1
ATOM 965 N N . GLN A 1 124 ? -10.372 44.300 5.790 1.00 85.38 124 GLN A N 1
ATOM 966 C CA . GLN A 1 124 ? -11.518 44.906 6.482 1.00 85.38 124 GLN A CA 1
ATOM 967 C C . GLN A 1 124 ? -12.853 44.682 5.749 1.00 85.38 124 GLN A C 1
ATOM 969 O O . GLN A 1 124 ? -12.886 44.335 4.566 1.00 85.38 124 GLN A O 1
ATOM 974 N N . GLU A 1 125 ? -13.968 44.866 6.468 1.00 76.69 125 GLU A N 1
ATOM 975 C CA . GLU A 1 125 ? -15.316 44.954 5.888 1.00 76.69 125 GLU A CA 1
ATOM 976 C C . GLU A 1 125 ? -15.938 46.344 6.097 1.00 76.69 125 GLU A C 1
ATOM 978 O O . GLU A 1 125 ? -15.812 46.902 7.188 1.00 76.69 125 GLU A O 1
ATOM 983 N N . PRO A 1 126 ? -16.653 46.889 5.091 1.00 75.88 126 PRO A N 1
ATOM 984 C CA . PRO A 1 126 ? -16.798 46.370 3.725 1.00 75.88 126 PRO A CA 1
ATOM 985 C C . PRO A 1 126 ? -15.495 46.489 2.912 1.00 75.88 126 PRO A C 1
ATOM 987 O O . PRO A 1 126 ? -14.640 47.327 3.199 1.00 75.88 126 PRO A O 1
ATOM 990 N N . TRP A 1 127 ? -15.336 45.638 1.892 1.00 72.00 127 TRP A N 1
ATOM 991 C CA . TRP A 1 127 ? -14.155 45.674 1.026 1.00 72.00 127 TRP A CA 1
ATOM 992 C C . TRP A 1 127 ? -14.163 46.935 0.158 1.00 72.00 127 TRP A C 1
ATOM 994 O O . TRP A 1 127 ? -14.873 47.001 -0.845 1.00 72.00 127 TRP A O 1
ATOM 1004 N N . ASN A 1 128 ? -13.334 47.910 0.525 1.00 72.56 128 ASN A N 1
ATOM 1005 C CA . ASN A 1 128 ? -13.266 49.213 -0.140 1.00 72.56 128 ASN A CA 1
ATOM 1006 C C . ASN A 1 128 ? -11.924 49.458 -0.851 1.00 72.56 128 ASN A C 1
ATOM 1008 O O . ASN A 1 128 ? -11.628 50.593 -1.222 1.00 72.56 128 ASN A O 1
ATOM 1012 N N . VAL A 1 129 ? -11.092 48.423 -1.033 1.00 75.81 129 VAL A N 1
ATOM 1013 C CA . VAL A 1 129 ? -9.818 48.566 -1.755 1.00 75.81 129 VAL A CA 1
ATOM 1014 C C . VAL A 1 129 ? -10.113 48.746 -3.247 1.00 75.81 129 VAL A C 1
ATOM 1016 O O . VAL A 1 129 ? -10.709 47.839 -3.844 1.00 75.81 129 VAL A O 1
ATOM 1019 N N . PRO A 1 130 ? -9.701 49.863 -3.874 1.00 75.19 130 PRO A N 1
ATOM 1020 C CA . PRO A 1 130 ? -9.795 50.004 -5.318 1.00 75.19 130 PRO A CA 1
ATOM 1021 C C . PRO A 1 130 ? -8.976 48.902 -5.992 1.00 75.19 130 PRO A C 1
ATOM 1023 O O . PRO A 1 130 ? -7.881 48.550 -5.554 1.00 75.19 130 PRO A O 1
ATOM 1026 N N . ILE A 1 131 ? -9.529 48.328 -7.056 1.00 70.25 131 ILE A N 1
ATOM 1027 C CA . ILE A 1 131 ? -8.833 47.318 -7.849 1.00 70.25 131 ILE A CA 1
ATOM 1028 C C . ILE A 1 131 ? -7.649 48.034 -8.520 1.00 70.25 131 ILE A C 1
ATOM 1030 O O . ILE A 1 131 ? -7.896 49.021 -9.217 1.00 70.25 131 ILE A O 1
ATOM 1034 N N . PRO A 1 132 ? -6.393 47.595 -8.312 1.00 73.06 132 PRO A N 1
ATOM 1035 C CA . PRO A 1 132 ? -5.249 48.176 -9.008 1.00 73.06 132 PRO A CA 1
ATOM 1036 C C . PRO A 1 132 ? -5.484 48.135 -10.522 1.00 73.06 132 PRO A C 1
ATOM 1038 O O . PRO A 1 132 ? -6.073 47.174 -11.013 1.00 73.06 132 PRO A O 1
ATOM 1041 N N . GLU A 1 133 ? -4.993 49.127 -11.273 1.00 68.38 133 GLU A N 1
ATOM 1042 C CA . GLU A 1 133 ? -5.145 49.230 -12.742 1.00 68.38 133 GLU A CA 1
ATOM 1043 C C . GLU A 1 133 ? -4.482 48.079 -13.540 1.00 68.38 133 GLU A C 1
ATOM 1045 O O . GLU A 1 133 ? -4.400 48.115 -14.770 1.00 68.38 133 GLU A O 1
ATOM 1050 N N . GLU A 1 134 ? -4.012 47.026 -12.867 1.00 59.44 134 GLU A N 1
ATOM 1051 C CA . GLU A 1 134 ? -3.486 45.834 -13.512 1.00 59.44 134 GLU A CA 1
ATOM 1052 C C . GLU A 1 134 ? -4.557 45.132 -14.358 1.00 59.44 134 GLU A C 1
ATOM 1054 O O . GLU A 1 134 ? -5.652 44.801 -13.902 1.00 59.44 134 GLU A O 1
ATOM 1059 N N . LYS A 1 135 ? -4.174 44.923 -15.625 1.00 50.09 135 LYS A N 1
ATOM 1060 C CA . LYS A 1 135 ? -4.918 44.307 -16.731 1.00 50.09 135 LYS A CA 1
ATOM 1061 C C . LYS A 1 135 ? -5.868 43.213 -16.254 1.00 50.09 135 LYS A C 1
ATOM 1063 O O . LYS A 1 135 ? -5.436 42.301 -15.549 1.00 50.09 135 LYS A O 1
ATOM 1068 N N . GLU A 1 136 ? -7.119 43.282 -16.726 1.00 48.44 136 GLU A N 1
ATOM 1069 C CA . GLU A 1 136 ? -8.122 42.219 -16.614 1.00 48.44 136 GLU A CA 1
ATOM 1070 C C . GLU A 1 136 ? -7.465 40.846 -16.543 1.00 48.44 136 GLU A C 1
ATOM 1072 O O . GLU A 1 136 ? -6.684 40.446 -17.413 1.00 48.44 136 GLU A O 1
ATOM 1077 N N . ARG A 1 137 ? -7.782 40.135 -15.467 1.00 46.38 137 ARG A N 1
ATOM 1078 C CA . ARG A 1 137 ? -7.246 38.820 -15.169 1.00 46.38 137 ARG A CA 1
ATOM 1079 C C . ARG A 1 137 ? -7.451 37.922 -16.392 1.00 46.38 137 ARG A C 1
ATOM 1081 O O . ARG A 1 137 ? -8.570 37.501 -16.673 1.00 46.38 137 ARG A O 1
ATOM 1088 N N . THR A 1 138 ? -6.383 37.564 -17.105 1.00 48.06 138 THR A N 1
ATOM 1089 C CA . THR A 1 138 ? -6.417 36.381 -17.973 1.00 48.06 138 THR A CA 1
ATOM 1090 C C . THR A 1 138 ? -6.682 35.198 -17.050 1.00 48.06 138 THR A C 1
ATOM 1092 O O . THR A 1 138 ? -5.807 34.808 -16.280 1.00 48.06 138 THR A O 1
ATOM 1095 N N . ILE A 1 139 ? -7.908 34.665 -17.074 1.00 45.41 139 ILE A N 1
ATOM 1096 C CA . ILE A 1 139 ? -8.420 33.655 -16.125 1.00 45.41 139 ILE A CA 1
ATOM 1097 C C . ILE A 1 139 ? -7.582 32.356 -16.103 1.00 45.41 139 ILE A C 1
ATOM 1099 O O . ILE A 1 139 ? -7.715 31.558 -15.183 1.00 45.41 139 ILE A O 1
ATOM 1103 N N . ASN A 1 140 ? -6.615 32.201 -17.009 1.00 46.47 140 ASN A N 1
ATOM 1104 C CA . ASN A 1 140 ? -5.624 31.133 -17.004 1.00 46.47 140 ASN A CA 1
ATOM 1105 C C . ASN A 1 140 ? -4.216 31.734 -16.937 1.00 46.47 140 ASN A C 1
ATOM 1107 O O . ASN A 1 140 ? -3.631 32.079 -17.965 1.00 46.47 140 ASN A O 1
ATOM 1111 N N . GLY A 1 141 ? -3.665 31.871 -15.728 1.00 45.31 141 GLY A N 1
ATOM 1112 C CA . GLY A 1 141 ? -2.256 32.220 -15.550 1.00 45.31 141 GLY A CA 1
ATOM 1113 C C . GLY A 1 141 ? -1.386 31.232 -16.333 1.00 45.31 141 GLY A C 1
ATOM 1114 O O . GLY A 1 141 ? -1.368 30.051 -16.002 1.00 45.31 141 GLY A O 1
ATOM 1115 N N . ASN A 1 142 ? -0.712 31.735 -17.374 1.00 50.69 142 ASN A N 1
ATOM 1116 C CA . ASN A 1 142 ? 0.129 31.049 -18.374 1.00 50.69 142 ASN A CA 1
ATOM 1117 C C . ASN A 1 142 ? -0.525 30.596 -19.689 1.00 50.69 142 ASN A C 1
ATOM 1119 O O . ASN A 1 142 ? 0.182 30.047 -20.537 1.00 50.69 142 ASN A O 1
ATOM 1123 N N . GLY A 1 143 ? -1.809 30.867 -19.927 1.00 57.34 143 GLY A N 1
ATOM 1124 C CA . GLY A 1 143 ? -2.424 30.592 -21.223 1.00 57.34 143 GLY A CA 1
ATOM 1125 C C . GLY A 1 143 ? -1.848 31.489 -22.320 1.00 57.34 143 GLY A C 1
ATOM 1126 O O . GLY A 1 143 ? -2.318 32.608 -22.515 1.00 57.34 143 GLY A O 1
ATOM 1127 N N . LYS A 1 144 ? -0.830 31.023 -23.056 1.00 73.75 144 LYS A N 1
ATOM 1128 C CA . LYS A 1 144 ? -0.388 31.705 -24.284 1.00 73.75 144 LYS A CA 1
ATOM 1129 C C . LYS A 1 144 ? -1.575 31.734 -25.270 1.00 73.75 144 LYS A C 1
ATOM 1131 O O . LYS A 1 144 ? -2.385 30.802 -25.275 1.00 73.75 144 LYS A O 1
ATOM 1136 N N . PRO A 1 145 ? -1.719 32.762 -26.122 1.00 83.38 145 PRO A N 1
ATOM 1137 C CA . PRO A 1 145 ? -2.746 32.738 -27.152 1.00 83.38 145 PRO A CA 1
ATOM 1138 C C . PRO A 1 145 ? -2.464 31.572 -28.098 1.00 83.38 145 PRO A C 1
ATOM 1140 O O . PRO A 1 145 ? -1.361 31.430 -28.634 1.00 83.38 145 PRO A O 1
ATOM 1143 N N . CYS A 1 146 ? -3.464 30.721 -28.308 1.00 82.75 146 CYS A N 1
ATOM 1144 C CA . CYS A 1 146 ? -3.366 29.654 -29.284 1.00 82.75 146 CYS A CA 1
ATOM 1145 C C . CYS A 1 146 ? -3.108 30.277 -30.663 1.00 82.75 146 CYS A C 1
ATOM 1147 O O . CYS A 1 146 ? -3.910 31.095 -31.120 1.00 82.75 146 CYS A O 1
ATOM 1149 N N . PRO A 1 147 ? -2.040 29.898 -31.381 1.00 87.75 147 PRO A N 1
ATOM 1150 C CA . PRO A 1 147 ? -1.753 30.498 -32.679 1.00 87.75 147 PRO A CA 1
ATOM 1151 C C . PRO A 1 147 ? -2.849 30.204 -33.712 1.00 87.75 147 PRO A C 1
ATOM 1153 O O . PRO A 1 147 ? -3.008 30.998 -34.639 1.00 87.75 147 PRO A O 1
ATOM 1156 N N . GLN A 1 148 ? -3.624 29.130 -33.514 1.00 90.75 148 GLN A N 1
ATOM 1157 C CA . GLN A 1 148 ? -4.716 28.716 -34.389 1.00 90.75 148 GLN A CA 1
ATOM 1158 C C . GLN A 1 148 ? -6.044 29.412 -34.055 1.00 90.75 148 GLN A C 1
ATOM 1160 O O . GLN A 1 148 ? -6.565 30.128 -34.901 1.00 90.75 148 GLN A O 1
ATOM 1165 N N . CYS A 1 149 ? -6.593 29.248 -32.844 1.00 85.94 149 CYS A N 1
ATOM 1166 C CA . CYS A 1 149 ? -7.916 29.802 -32.503 1.00 85.94 149 CYS A CA 1
ATOM 1167 C C . CYS A 1 149 ? -7.879 31.124 -31.723 1.00 85.94 149 CYS A C 1
ATOM 1169 O O . CYS A 1 149 ? -8.928 31.643 -31.361 1.00 85.94 149 CYS A O 1
ATOM 1171 N N . LYS A 1 150 ? -6.685 31.656 -31.430 1.00 86.56 150 LYS A N 1
ATOM 1172 C CA . LYS A 1 150 ? -6.444 32.914 -30.696 1.00 86.56 150 LYS A CA 1
ATOM 1173 C C . LYS A 1 150 ? -6.982 32.970 -29.260 1.00 86.56 150 LYS A C 1
ATOM 1175 O O . LYS A 1 150 ? -6.803 33.983 -28.596 1.00 86.56 150 LYS A O 1
ATOM 1180 N N . THR A 1 151 ? -7.566 31.889 -28.744 1.00 80.56 151 THR A N 1
ATOM 1181 C CA . THR A 1 151 ? -7.987 31.803 -27.337 1.00 80.56 151 THR A CA 1
ATOM 1182 C C . THR A 1 151 ? -6.782 31.652 -26.404 1.00 80.56 151 THR A C 1
ATOM 1184 O O . THR A 1 151 ? -5.798 31.002 -26.759 1.00 80.56 151 THR A O 1
ATOM 1187 N N . ASN A 1 152 ? -6.863 32.194 -25.187 1.00 78.12 152 ASN A N 1
ATOM 1188 C CA . ASN A 1 152 ? -5.808 32.097 -24.162 1.00 78.12 152 ASN A CA 1
ATOM 1189 C C . ASN A 1 152 ? -5.844 30.757 -23.400 1.00 78.12 152 ASN A C 1
ATOM 1191 O O . ASN A 1 152 ? -5.665 30.707 -22.187 1.00 78.12 152 ASN A O 1
ATOM 1195 N N . ASN A 1 153 ? -6.102 29.664 -24.121 1.00 79.12 153 ASN A N 1
ATOM 1196 C CA . ASN A 1 153 ? -6.236 28.309 -23.580 1.00 79.12 153 ASN A CA 1
ATOM 1197 C C . ASN A 1 153 ? -5.100 27.388 -24.058 1.00 79.12 153 ASN A C 1
ATOM 1199 O O . ASN A 1 153 ? -5.315 26.189 -24.221 1.00 79.12 153 ASN A O 1
ATOM 1203 N N . LEU A 1 154 ? -3.918 27.934 -24.379 1.00 80.50 154 LEU A N 1
ATOM 1204 C CA . LEU A 1 154 ? -2.737 27.136 -24.719 1.00 80.50 154 LEU A CA 1
ATOM 1205 C C . LEU A 1 154 ? -1.987 26.742 -23.441 1.00 80.50 154 LEU A C 1
ATOM 1207 O O . LEU A 1 154 ? -1.320 27.573 -22.826 1.00 80.50 154 LEU A O 1
ATOM 1211 N N . GLN A 1 155 ? -2.066 25.468 -23.078 1.00 83.38 155 GLN A N 1
ATOM 1212 C CA . GLN A 1 155 ? -1.251 24.846 -22.043 1.00 83.38 155 GLN A CA 1
ATOM 1213 C C . GLN A 1 155 ? 0.167 24.628 -22.566 1.00 83.38 155 GLN A C 1
ATOM 1215 O O . GLN A 1 155 ? 0.350 24.192 -23.703 1.00 83.38 155 GLN A O 1
ATOM 1220 N N . VAL A 1 156 ? 1.174 24.896 -21.738 1.00 81.00 156 VAL A N 1
ATOM 1221 C CA . VAL A 1 156 ? 2.579 24.609 -22.053 1.00 81.00 156 VAL A CA 1
ATOM 1222 C C . VAL A 1 156 ? 3.118 23.640 -21.008 1.00 81.00 156 VAL A C 1
ATOM 1224 O O . VAL A 1 156 ? 3.135 23.946 -19.820 1.00 81.00 156 VAL A O 1
ATOM 1227 N N . THR A 1 157 ? 3.547 22.458 -21.442 1.00 82.19 157 THR A N 1
ATOM 1228 C CA . THR A 1 157 ? 4.088 21.405 -20.578 1.00 82.19 157 THR A CA 1
ATOM 1229 C C . THR A 1 157 ? 5.508 21.058 -21.003 1.00 82.19 157 THR A C 1
ATOM 1231 O O . THR A 1 157 ? 5.760 20.688 -22.149 1.00 82.19 157 THR A O 1
ATOM 1234 N N . THR A 1 158 ? 6.452 21.150 -20.071 1.00 77.62 158 THR A N 1
ATOM 1235 C CA . THR A 1 158 ? 7.858 20.800 -20.302 1.00 77.62 158 THR A CA 1
ATOM 1236 C C . THR A 1 158 ? 8.111 19.359 -19.867 1.00 77.62 158 THR A C 1
ATOM 1238 O O . THR A 1 158 ? 8.103 19.043 -18.677 1.00 77.62 158 THR A O 1
ATOM 1241 N N . HIS A 1 159 ? 8.381 18.465 -20.816 1.00 74.44 159 HIS A N 1
ATOM 1242 C CA . HIS A 1 159 ? 8.770 17.089 -20.518 1.00 74.44 159 HIS A CA 1
ATOM 1243 C C . HIS A 1 159 ? 10.287 17.007 -20.324 1.00 74.44 159 HIS A C 1
ATOM 1245 O O . HIS A 1 159 ? 11.035 16.825 -21.286 1.00 74.44 159 HIS A O 1
ATOM 1251 N N . ARG A 1 160 ? 10.743 17.105 -19.065 1.00 60.38 160 ARG A N 1
ATOM 1252 C CA . ARG A 1 160 ? 12.176 17.093 -18.700 1.00 60.38 160 ARG A CA 1
ATOM 1253 C C . ARG A 1 160 ? 12.935 15.858 -19.197 1.00 60.38 160 ARG A C 1
ATOM 1255 O O . ARG A 1 160 ? 14.079 15.984 -19.597 1.00 60.38 160 ARG A O 1
ATOM 1262 N N . ILE A 1 161 ? 12.287 14.694 -19.236 1.00 60.75 161 ILE A N 1
ATOM 1263 C CA . ILE A 1 161 ? 12.910 13.427 -19.667 1.00 60.75 161 ILE A CA 1
ATOM 1264 C C . ILE A 1 161 ? 13.251 13.439 -21.170 1.00 60.75 161 ILE A C 1
ATOM 1266 O O . ILE A 1 161 ? 14.157 12.738 -21.603 1.00 60.75 161 ILE A O 1
ATOM 1270 N N . LYS A 1 162 ? 12.530 14.229 -21.977 1.00 65.06 162 LYS A N 1
ATOM 1271 C CA . LYS A 1 162 ? 12.664 14.245 -23.444 1.00 65.06 162 LYS A CA 1
ATOM 1272 C C . LYS A 1 162 ? 13.195 15.566 -23.997 1.00 65.06 162 LYS A C 1
ATOM 1274 O O . LYS A 1 162 ? 13.258 15.702 -25.213 1.00 65.06 162 LYS A O 1
ATOM 1279 N N . TYR A 1 163 ? 13.524 16.534 -23.135 1.00 78.25 163 TYR A N 1
ATOM 1280 C CA . TYR A 1 163 ? 13.910 17.897 -23.527 1.00 78.25 163 TYR A CA 1
ATOM 1281 C C . TYR A 1 163 ? 12.932 18.526 -24.539 1.00 78.25 163 TYR A C 1
ATOM 1283 O O . TYR A 1 163 ? 13.325 19.150 -25.523 1.00 78.25 163 TYR A O 1
ATOM 1291 N N . GLN A 1 164 ? 11.630 18.327 -24.315 1.00 78.19 164 GLN A N 1
ATOM 1292 C CA . GLN A 1 164 ? 10.569 18.807 -25.203 1.00 78.19 164 GLN A CA 1
ATOM 1293 C C . GLN A 1 164 ? 9.621 19.747 -24.467 1.00 78.19 164 GLN A C 1
ATOM 1295 O O . GLN A 1 164 ? 9.164 19.451 -23.360 1.00 78.19 164 GLN A O 1
ATOM 1300 N N . GLU A 1 165 ? 9.281 20.854 -25.117 1.00 84.44 165 GLU A N 1
ATOM 1301 C CA . GLU A 1 165 ? 8.146 21.692 -24.751 1.00 84.44 165 GLU A CA 1
ATOM 1302 C C . GLU A 1 165 ? 6.945 21.283 -25.611 1.00 84.44 165 GLU A C 1
ATOM 1304 O O . GLU A 1 165 ? 7.011 21.300 -26.842 1.00 84.44 165 GLU A O 1
ATOM 1309 N N . VAL A 1 166 ? 5.842 20.907 -24.965 1.00 85.19 166 VAL A N 1
ATOM 1310 C CA . VAL A 1 166 ? 4.569 20.586 -25.614 1.00 85.19 166 VAL A CA 1
ATOM 1311 C C . VAL A 1 166 ? 3.589 21.715 -25.331 1.00 85.19 166 VAL A C 1
ATOM 1313 O O . VAL A 1 166 ? 3.229 21.961 -24.186 1.00 85.19 166 VAL A O 1
ATOM 1316 N N . GLN A 1 167 ? 3.140 22.388 -26.382 1.00 89.62 167 GLN A N 1
ATOM 1317 C CA . GLN A 1 167 ? 2.083 23.390 -26.337 1.00 89.62 167 GLN A CA 1
ATOM 1318 C C . GLN A 1 167 ? 0.787 22.749 -26.839 1.00 89.62 167 GLN A C 1
ATOM 1320 O O . GLN A 1 167 ? 0.766 22.258 -27.968 1.00 89.62 167 GLN A O 1
ATOM 1325 N N . GLN A 1 168 ? -0.281 22.742 -26.045 1.00 89.12 168 GLN A N 1
ATOM 1326 C CA . GLN A 1 168 ? -1.570 22.147 -26.408 1.00 89.12 168 GLN A CA 1
ATOM 1327 C C . GLN A 1 168 ? -2.726 23.091 -26.072 1.00 89.12 168 GLN A C 1
ATOM 1329 O O . GLN A 1 168 ? -2.791 23.614 -24.969 1.00 89.12 168 GLN A O 1
ATOM 1334 N N . CYS A 1 169 ? -3.631 23.339 -27.021 1.00 84.25 169 CYS A N 1
ATOM 1335 C CA . CYS A 1 169 ? -4.792 24.195 -26.810 1.00 84.25 169 CYS A CA 1
ATOM 1336 C C . CYS A 1 169 ? -6.030 23.374 -26.470 1.00 84.25 169 CYS A C 1
ATOM 1338 O O . CYS A 1 169 ? -6.467 22.558 -27.283 1.00 84.25 169 CYS A O 1
ATOM 1340 N N . ASP A 1 170 ? -6.645 23.678 -25.332 1.00 76.56 170 ASP A N 1
ATOM 1341 C CA . ASP A 1 170 ? -7.844 22.978 -24.860 1.00 76.56 170 ASP A CA 1
ATOM 1342 C C . ASP A 1 170 ? -9.101 23.338 -25.674 1.00 76.56 170 ASP A C 1
ATOM 1344 O O . ASP A 1 170 ? -10.080 22.602 -25.671 1.00 76.56 170 ASP A O 1
ATOM 1348 N N . CYS A 1 171 ? -9.080 24.458 -26.409 1.00 79.12 171 CYS A N 1
ATOM 1349 C CA . CYS A 1 171 ? -10.223 24.921 -27.199 1.00 79.12 171 CYS A CA 1
ATOM 1350 C C . CYS A 1 171 ? -10.307 24.264 -28.584 1.00 79.12 171 CYS A C 1
ATOM 1352 O O . CYS A 1 171 ? -11.367 23.785 -28.973 1.00 79.12 171 CYS A O 1
ATOM 1354 N N . CYS A 1 172 ? -9.211 24.258 -29.349 1.00 83.38 172 CYS A N 1
ATOM 1355 C CA . CYS A 1 172 ? -9.221 23.771 -30.735 1.00 83.38 172 CYS A CA 1
ATOM 1356 C C . CYS A 1 172 ? -8.372 22.515 -30.965 1.00 83.38 172 CYS A C 1
ATOM 1358 O O . CYS A 1 172 ? -8.255 22.062 -32.101 1.00 83.38 172 CYS A O 1
ATOM 1360 N N . GLY A 1 173 ? -7.732 21.980 -29.922 1.00 84.44 173 GLY A N 1
ATOM 1361 C CA . GLY A 1 173 ? -6.855 20.813 -30.028 1.00 84.44 173 GLY A CA 1
ATOM 1362 C C . GLY A 1 173 ? -5.502 21.087 -30.693 1.00 84.44 173 GLY A C 1
ATOM 1363 O O . GLY A 1 173 ? -4.750 20.143 -30.932 1.00 84.44 173 GLY A O 1
ATOM 1364 N N . TYR A 1 174 ? -5.163 22.351 -30.987 1.00 89.44 174 TYR A N 1
ATOM 1365 C CA . TYR A 1 174 ? -3.851 22.724 -31.526 1.00 89.44 174 TYR A CA 1
ATOM 1366 C C . TYR A 1 174 ? -2.736 22.146 -30.653 1.00 89.44 174 TYR A C 1
ATOM 1368 O O . TYR A 1 174 ? -2.733 22.369 -29.445 1.00 89.44 174 TYR A O 1
ATOM 1376 N N . LYS A 1 175 ? -1.773 21.446 -31.261 1.00 91.00 175 LYS A N 1
ATOM 1377 C CA . LYS A 1 175 ? -0.634 20.855 -30.557 1.00 91.00 175 LYS A CA 1
ATOM 1378 C C . LYS A 1 175 ? 0.667 21.136 -31.298 1.00 91.00 175 LYS A C 1
ATOM 1380 O O . LYS A 1 175 ? 0.804 20.781 -32.465 1.00 91.00 175 LYS A O 1
ATOM 1385 N N . LYS A 1 176 ? 1.640 21.723 -30.605 1.00 92.19 176 LYS A N 1
ATOM 1386 C CA . LYS A 1 176 ? 3.005 21.940 -31.095 1.00 92.19 176 LYS A CA 1
ATOM 1387 C C . LYS A 1 176 ? 3.993 21.333 -30.117 1.00 92.19 176 LYS A C 1
ATOM 1389 O O . LYS A 1 176 ? 3.922 21.596 -28.925 1.00 92.19 176 LYS A O 1
ATOM 1394 N N . VAL A 1 177 ? 4.913 20.526 -30.631 1.00 88.44 177 VAL A N 1
ATOM 1395 C CA . VAL A 1 177 ? 6.029 19.982 -29.856 1.00 88.44 177 VAL A CA 1
ATOM 1396 C C . VAL A 1 177 ? 7.298 20.618 -30.396 1.00 88.44 177 VAL A C 1
ATOM 1398 O O . VAL A 1 177 ? 7.585 20.497 -31.585 1.00 88.44 177 VAL A O 1
ATOM 1401 N N . SER A 1 178 ? 8.028 21.322 -29.543 1.00 86.19 178 SER A N 1
ATOM 1402 C CA . SER A 1 178 ? 9.318 21.928 -29.870 1.00 86.19 178 SER A CA 1
ATOM 1403 C C . SER A 1 178 ? 10.413 21.286 -29.029 1.00 86.19 178 SER A C 1
ATOM 1405 O O . SER A 1 178 ? 10.225 21.046 -27.836 1.00 86.19 178 SER A O 1
ATOM 1407 N N . ALA A 1 179 ? 11.557 21.004 -29.653 1.00 83.50 179 ALA A N 1
ATOM 1408 C CA . ALA A 1 179 ? 12.773 20.701 -28.911 1.00 83.50 179 ALA A CA 1
ATOM 1409 C C . ALA A 1 179 ? 13.166 21.942 -28.102 1.00 83.50 179 ALA A C 1
ATOM 1411 O O . ALA A 1 179 ? 13.095 23.062 -28.613 1.00 83.50 179 ALA A O 1
ATOM 1412 N N . ILE A 1 180 ? 13.539 21.749 -26.843 1.00 73.50 180 ILE A N 1
ATOM 1413 C CA . ILE A 1 180 ? 14.123 22.818 -26.038 1.00 73.50 180 ILE A CA 1
ATOM 1414 C C . ILE A 1 180 ? 15.570 22.946 -26.512 1.00 73.50 180 ILE A C 1
ATOM 1416 O O . ILE A 1 180 ? 16.340 21.997 -26.378 1.00 73.50 180 ILE A O 1
ATOM 1420 N N . LEU A 1 181 ? 15.919 24.081 -27.124 1.00 53.62 181 LEU A N 1
ATOM 1421 C CA . LEU A 1 181 ? 17.318 24.433 -27.361 1.00 53.62 181 LEU A CA 1
ATOM 1422 C C . LEU A 1 181 ? 17.971 24.617 -25.990 1.00 53.62 181 LEU A C 1
ATOM 1424 O O . LEU A 1 181 ? 17.479 25.382 -25.163 1.00 53.62 181 LEU A O 1
ATOM 1428 N N . ASP A 1 182 ? 19.008 23.831 -25.722 1.00 52.75 182 ASP A N 1
ATOM 1429 C CA . ASP A 1 182 ? 19.743 23.901 -24.469 1.00 52.75 182 ASP A CA 1
ATOM 1430 C C . ASP A 1 182 ? 20.631 25.151 -24.477 1.00 52.75 182 ASP A C 1
ATOM 1432 O O . ASP A 1 182 ? 21.692 25.164 -25.101 1.00 52.75 182 ASP A O 1
ATOM 1436 N N . ASP A 1 183 ? 20.204 26.205 -23.780 1.00 47.28 183 ASP A N 1
ATOM 1437 C CA . ASP A 1 183 ? 21.031 27.394 -23.532 1.00 47.28 183 ASP A CA 1
ATOM 1438 C C . ASP A 1 183 ? 22.209 27.089 -22.576 1.00 47.28 183 ASP A C 1
ATOM 1440 O O . ASP A 1 183 ? 23.020 27.967 -22.282 1.00 47.28 183 ASP A O 1
ATOM 1444 N N . LYS A 1 184 ? 22.347 25.842 -22.095 1.00 48.97 184 LYS A N 1
ATOM 1445 C CA . LYS A 1 184 ? 23.507 25.353 -21.341 1.00 48.97 184 LYS A CA 1
ATOM 1446 C C . LYS A 1 184 ? 24.425 24.501 -22.213 1.00 48.97 184 LYS A C 1
ATOM 1448 O O . LYS A 1 184 ? 24.766 23.375 -21.845 1.00 48.97 184 LYS A O 1
ATOM 1453 N N . GLN A 1 185 ? 24.897 25.045 -23.337 1.00 42.25 185 GLN A N 1
ATOM 1454 C CA . GLN A 1 185 ? 26.109 24.478 -23.927 1.00 42.25 185 GLN A CA 1
ATOM 1455 C C . GLN A 1 185 ? 27.200 24.415 -22.841 1.00 42.25 185 GLN A C 1
ATOM 1457 O O . GLN A 1 185 ? 27.414 25.409 -22.140 1.00 42.25 185 GLN A O 1
ATOM 1462 N N . PRO A 1 186 ? 27.861 23.260 -22.650 1.00 40.72 186 PRO A N 1
ATOM 1463 C CA . PRO A 1 186 ? 28.943 23.154 -21.688 1.00 40.72 186 PRO A CA 1
ATOM 1464 C C . PRO A 1 186 ? 30.025 24.167 -22.063 1.00 40.72 186 PRO A C 1
ATOM 1466 O O . PRO A 1 186 ? 30.439 24.238 -23.222 1.00 40.72 186 PRO A O 1
ATOM 1469 N N . LEU A 1 187 ? 30.488 24.950 -21.083 1.00 43.66 187 LEU A N 1
ATOM 1470 C CA . LEU A 1 187 ? 31.759 25.654 -21.216 1.00 43.66 187 LEU A CA 1
ATOM 1471 C C . LEU A 1 187 ? 32.803 24.609 -21.632 1.00 43.66 187 LEU A C 1
ATOM 1473 O O . LEU A 1 187 ? 32.848 23.521 -21.052 1.00 43.66 187 LEU A O 1
ATOM 1477 N N . GLY A 1 188 ? 33.578 24.916 -22.677 1.00 45.69 188 GLY A N 1
ATOM 1478 C CA . GLY A 1 188 ? 34.624 24.029 -23.185 1.00 45.69 188 GLY A CA 1
ATOM 1479 C C . GLY A 1 188 ? 35.554 23.550 -22.062 1.00 45.69 188 GLY A C 1
ATOM 1480 O O . GLY A 1 188 ? 35.649 24.214 -21.028 1.00 45.69 188 GLY A O 1
ATOM 1481 N N . PRO A 1 189 ? 36.213 22.393 -22.234 1.00 39.41 189 PRO A N 1
ATOM 1482 C CA . PRO A 1 189 ? 36.919 21.700 -21.163 1.00 39.41 189 PRO A CA 1
ATOM 1483 C C . PRO A 1 189 ? 37.981 22.607 -20.532 1.00 39.41 189 PRO A C 1
ATOM 1485 O O . PRO A 1 189 ? 39.040 22.837 -21.107 1.00 39.41 189 PRO A O 1
ATOM 1488 N N . GLY A 1 190 ? 37.687 23.126 -19.341 1.00 38.66 190 GLY A N 1
ATOM 1489 C CA . GLY A 1 190 ? 38.698 23.647 -18.435 1.00 38.66 190 GLY A CA 1
ATOM 1490 C C . GLY A 1 190 ? 39.344 22.463 -17.732 1.00 38.66 190 GLY A C 1
ATOM 1491 O O . GLY A 1 190 ? 38.644 21.677 -17.093 1.00 38.66 190 GLY A O 1
ATOM 1492 N N . GLU A 1 191 ? 40.657 22.307 -17.887 1.00 38.28 191 GLU A N 1
ATOM 1493 C CA . GLU A 1 191 ? 41.441 21.299 -17.176 1.00 38.28 191 GLU A CA 1
ATOM 1494 C C . GLU A 1 191 ? 41.255 21.467 -15.664 1.00 38.28 191 GLU A C 1
ATOM 1496 O O . GLU A 1 191 ? 41.761 22.403 -15.048 1.00 38.28 191 GLU A O 1
ATOM 1501 N N . TYR A 1 192 ? 40.522 20.537 -15.061 1.00 35.84 192 TYR A N 1
ATOM 1502 C CA . TYR A 1 192 ? 40.545 20.317 -13.626 1.00 35.84 192 TYR A CA 1
ATOM 1503 C C . TYR A 1 192 ? 41.409 19.086 -13.369 1.00 35.84 192 TYR A C 1
ATOM 1505 O O . TYR A 1 192 ? 41.024 17.968 -13.714 1.00 35.84 192 TYR A O 1
ATOM 1513 N N . ILE A 1 193 ? 42.591 19.306 -12.795 1.00 36.97 193 ILE A N 1
ATOM 1514 C CA . ILE A 1 193 ? 43.490 18.262 -12.301 1.00 36.97 193 ILE A CA 1
ATOM 1515 C C . ILE A 1 193 ? 43.189 18.096 -10.804 1.00 36.97 193 ILE A C 1
ATOM 1517 O O . ILE A 1 193 ? 43.547 18.981 -10.026 1.00 36.97 193 ILE A O 1
ATOM 1521 N N . PRO A 1 194 ? 42.542 17.003 -10.362 1.00 33.28 194 PRO A N 1
ATOM 1522 C CA . PRO A 1 194 ? 42.425 16.711 -8.942 1.00 33.28 194 PRO A CA 1
ATOM 1523 C C . PRO A 1 194 ? 43.758 16.154 -8.426 1.00 33.28 194 PRO A C 1
ATOM 1525 O O . PRO A 1 194 ? 44.358 15.272 -9.046 1.00 33.28 194 PRO A O 1
ATOM 1528 N N . GLU A 1 195 ? 44.210 16.637 -7.270 1.00 34.69 195 GLU A N 1
ATOM 1529 C CA . GLU A 1 195 ? 45.386 16.098 -6.584 1.00 34.69 195 GLU A CA 1
ATOM 1530 C C . GLU A 1 195 ? 45.180 14.622 -6.200 1.00 34.69 195 GLU A C 1
ATOM 1532 O O . GLU A 1 195 ? 44.184 14.236 -5.580 1.00 34.69 195 GLU A O 1
ATOM 1537 N N . LYS A 1 196 ? 46.157 13.782 -6.566 1.00 32.69 196 LYS A N 1
ATOM 1538 C CA . LYS A 1 196 ? 46.234 12.369 -6.180 1.00 32.69 196 LYS A CA 1
ATOM 1539 C C . LYS A 1 196 ? 46.381 12.250 -4.661 1.00 32.69 196 LYS A C 1
ATOM 1541 O O . LYS A 1 196 ? 47.442 12.551 -4.119 1.00 32.69 196 LYS A O 1
ATOM 1546 N N . LYS A 1 197 ? 45.365 11.711 -3.982 1.00 35.16 197 LYS A N 1
ATOM 1547 C CA . LYS A 1 197 ? 45.552 11.106 -2.656 1.00 35.16 197 LYS A CA 1
ATOM 1548 C C . LYS A 1 197 ? 46.323 9.794 -2.817 1.00 35.16 197 LYS A C 1
ATOM 1550 O O . LYS A 1 197 ? 45.953 8.953 -3.635 1.00 35.16 197 LYS A O 1
ATOM 1555 N N . GLY A 1 198 ? 47.423 9.673 -2.077 1.00 40.97 198 GLY A N 1
ATOM 1556 C CA . GLY A 1 198 ? 48.288 8.496 -2.062 1.00 40.97 198 GLY A CA 1
ATOM 1557 C C . GLY A 1 198 ? 47.604 7.248 -1.482 1.00 40.97 198 GLY A C 1
ATOM 1558 O O . GLY A 1 198 ? 46.563 7.364 -0.831 1.00 40.97 198 GLY A O 1
ATOM 1559 N N . PRO A 1 199 ? 48.176 6.060 -1.732 1.00 34.22 199 PRO A N 1
ATOM 1560 C CA . PRO A 1 199 ? 47.612 4.786 -1.301 1.00 34.22 199 PRO A CA 1
ATOM 1561 C C . PRO A 1 199 ? 47.676 4.645 0.224 1.00 34.22 199 PRO A C 1
ATOM 1563 O O . PRO A 1 199 ? 48.707 4.929 0.836 1.00 34.22 199 PRO A O 1
ATOM 1566 N N . GLN A 1 200 ? 46.574 4.198 0.830 1.00 34.97 200 GLN A N 1
ATOM 1567 C CA . GLN A 1 200 ? 46.587 3.704 2.206 1.00 34.97 200 GLN A CA 1
ATOM 1568 C C . GLN A 1 200 ? 47.150 2.272 2.246 1.00 34.97 200 GLN A C 1
ATOM 1570 O O . GLN A 1 200 ? 46.936 1.527 1.288 1.00 34.97 200 GLN A O 1
ATOM 1575 N N . PRO A 1 201 ? 47.867 1.883 3.318 1.00 35.66 201 PRO A N 1
ATOM 1576 C CA . PRO A 1 201 ? 48.390 0.531 3.474 1.00 35.66 201 PRO A CA 1
ATOM 1577 C C . PRO A 1 201 ? 47.259 -0.457 3.780 1.00 35.66 201 PRO A C 1
ATOM 1579 O O . PRO A 1 201 ? 46.371 -0.158 4.577 1.00 35.66 201 PRO A O 1
ATOM 1582 N N . GLU A 1 202 ? 47.321 -1.629 3.157 1.00 34.34 202 GLU A N 1
ATOM 1583 C CA . GLU A 1 202 ? 46.462 -2.778 3.445 1.00 34.34 202 GLU A CA 1
ATOM 1584 C C . GLU A 1 202 ? 46.884 -3.430 4.774 1.00 34.34 202 GLU A C 1
ATOM 1586 O O . GLU A 1 202 ? 48.062 -3.734 4.975 1.00 34.34 202 GLU A O 1
ATOM 1591 N N . GLU A 1 203 ? 45.924 -3.652 5.676 1.00 34.59 203 GLU A N 1
ATOM 1592 C CA . GLU A 1 203 ? 46.088 -4.523 6.846 1.00 34.59 203 GLU A CA 1
ATOM 1593 C C . GLU A 1 203 ? 45.662 -5.967 6.506 1.00 34.59 203 GLU A C 1
ATOM 1595 O O . GLU A 1 203 ? 44.696 -6.163 5.759 1.00 34.59 203 GLU A O 1
ATOM 1600 N N . PRO A 1 204 ? 46.362 -6.989 7.035 1.00 39.97 204 PRO A N 1
ATOM 1601 C CA . PRO A 1 204 ? 46.132 -8.387 6.690 1.00 39.97 204 PRO A CA 1
ATOM 1602 C C . PRO A 1 204 ? 44.960 -8.982 7.481 1.00 39.97 204 PRO A C 1
ATOM 1604 O O . PRO A 1 204 ? 44.908 -8.884 8.705 1.00 39.97 204 PRO A O 1
ATOM 1607 N N . PHE A 1 205 ? 44.046 -9.661 6.786 1.00 33.09 205 PHE A N 1
ATOM 1608 C CA . PHE A 1 205 ? 43.048 -10.525 7.415 1.00 33.09 205 PHE A CA 1
ATOM 1609 C C . PHE A 1 205 ? 43.612 -11.939 7.592 1.00 33.09 205 PHE A C 1
ATOM 1611 O O . PHE A 1 205 ? 44.061 -12.561 6.629 1.00 33.09 205 PHE A O 1
ATOM 1618 N N . GLU A 1 206 ? 43.567 -12.433 8.829 1.00 35.06 206 GLU A N 1
ATOM 1619 C CA . GLU A 1 206 ? 43.887 -13.811 9.202 1.00 35.06 206 GLU A CA 1
ATOM 1620 C C . GLU A 1 206 ? 42.782 -14.784 8.753 1.00 35.06 206 GLU A C 1
ATOM 1622 O O . GLU A 1 206 ? 41.587 -14.543 8.941 1.00 35.06 206 GLU A O 1
ATOM 1627 N N . GLU A 1 207 ? 43.201 -15.905 8.164 1.00 40.88 207 GLU A N 1
ATOM 1628 C CA . GLU A 1 207 ? 42.361 -17.060 7.847 1.00 40.88 207 GLU A CA 1
ATOM 1629 C C . GLU A 1 207 ? 42.034 -17.847 9.126 1.00 40.88 207 GLU A C 1
ATOM 1631 O O . GLU A 1 207 ? 42.930 -18.290 9.841 1.00 40.88 207 GLU A O 1
ATOM 1636 N N . GLY A 1 208 ? 40.741 -18.057 9.389 1.00 35.34 208 GLY A N 1
ATOM 1637 C CA . GLY A 1 208 ? 40.232 -18.877 10.491 1.00 35.34 208 GLY A CA 1
ATOM 1638 C C . GLY A 1 208 ? 39.404 -20.063 9.995 1.00 35.34 208 GLY A C 1
ATOM 1639 O O . GLY A 1 208 ? 38.582 -19.940 9.091 1.00 35.34 208 GLY A O 1
ATOM 1640 N N . GLU A 1 209 ? 39.664 -21.216 10.598 1.00 35.47 209 GLU A N 1
ATOM 1641 C CA . GLU A 1 209 ? 39.489 -22.580 10.104 1.00 35.47 209 GLU A CA 1
ATOM 1642 C C . GLU A 1 209 ? 38.058 -23.131 9.947 1.00 35.47 209 GLU A C 1
ATOM 1644 O O . GLU A 1 209 ? 37.084 -22.730 10.582 1.00 35.47 209 GLU A O 1
ATOM 1649 N N . LYS A 1 210 ? 37.989 -24.169 9.104 1.00 38.53 210 LYS A N 1
ATOM 1650 C CA . LYS A 1 210 ? 36.872 -25.096 8.892 1.00 38.53 210 LYS A CA 1
ATOM 1651 C C . LYS A 1 210 ? 36.568 -25.905 10.161 1.00 38.53 210 LYS A C 1
ATOM 1653 O O . LYS A 1 210 ? 37.477 -26.490 10.738 1.00 38.53 210 LYS A O 1
ATOM 1658 N N . ALA A 1 211 ? 35.284 -26.099 10.473 1.00 34.22 211 ALA A N 1
ATOM 1659 C CA . ALA A 1 211 ? 34.839 -27.143 11.398 1.00 34.22 211 ALA A CA 1
ATOM 1660 C C . ALA A 1 211 ? 33.788 -28.059 10.756 1.00 34.22 211 ALA A C 1
ATOM 1662 O O . ALA A 1 211 ? 32.886 -27.628 10.036 1.00 34.22 211 ALA A O 1
ATOM 1663 N N . GLN A 1 212 ? 34.002 -29.348 11.001 1.00 33.59 212 GLN A N 1
ATOM 1664 C CA . GLN A 1 212 ? 33.405 -30.515 10.375 1.00 33.59 212 GLN A CA 1
ATOM 1665 C C . GLN A 1 212 ? 31.972 -30.798 10.834 1.00 33.59 212 GLN A C 1
ATOM 1667 O O . GLN A 1 212 ? 31.583 -30.576 11.975 1.00 33.59 212 GLN A O 1
ATOM 1672 N N . THR A 1 213 ? 31.229 -31.397 9.912 1.00 33.19 213 THR A N 1
ATOM 1673 C CA . THR A 1 213 ? 29.970 -32.109 10.110 1.00 33.19 213 THR A CA 1
ATOM 1674 C C . THR A 1 213 ? 30.184 -33.448 10.818 1.00 33.19 213 THR A C 1
ATOM 1676 O O . THR A 1 213 ? 30.983 -34.263 10.352 1.00 33.19 213 THR A O 1
ATOM 1679 N N . SER A 1 214 ? 29.380 -33.741 11.837 1.00 33.88 214 SER A N 1
ATOM 1680 C CA . SER A 1 214 ? 29.082 -35.111 12.265 1.00 33.88 214 SER A CA 1
ATOM 1681 C C . SER A 1 214 ? 27.608 -35.229 12.670 1.00 33.88 214 SER A C 1
ATOM 1683 O O . SER A 1 214 ? 27.080 -34.436 13.445 1.00 33.88 214 SER A O 1
ATOM 1685 N N . ALA A 1 215 ? 26.930 -36.206 12.068 1.00 38.66 215 ALA A N 1
ATOM 1686 C CA . ALA A 1 215 ? 25.572 -36.631 12.394 1.00 38.66 215 ALA A CA 1
ATOM 1687 C C . ALA A 1 215 ? 25.625 -37.780 13.416 1.00 38.66 215 ALA A C 1
ATOM 1689 O O . ALA A 1 215 ? 26.560 -38.583 13.338 1.00 38.66 215 ALA A O 1
ATOM 1690 N N . PRO A 1 216 ? 24.633 -37.946 14.311 1.00 45.38 216 PRO A N 1
ATOM 1691 C CA . PRO A 1 216 ? 24.454 -39.194 15.034 1.00 45.38 216 PRO A CA 1
ATOM 1692 C C . PRO A 1 216 ? 23.450 -40.119 14.336 1.00 45.38 216 PRO A C 1
ATOM 1694 O O . PRO A 1 216 ? 22.466 -39.690 13.732 1.00 45.38 216 PRO A O 1
ATOM 1697 N N . ALA A 1 217 ? 23.762 -41.407 14.440 1.00 33.75 217 ALA A N 1
ATOM 1698 C CA . ALA A 1 217 ? 23.047 -42.545 13.895 1.00 33.75 217 ALA A CA 1
ATOM 1699 C C . ALA A 1 217 ? 21.710 -42.815 14.607 1.00 33.75 217 ALA A C 1
ATOM 1701 O O . ALA A 1 217 ? 21.536 -42.527 15.789 1.00 33.75 217 ALA A O 1
ATOM 1702 N N . TYR A 1 218 ? 20.790 -43.402 13.845 1.00 35.59 218 TYR A N 1
ATOM 1703 C CA . TYR A 1 218 ? 19.464 -43.856 14.253 1.00 35.59 218 TYR A CA 1
ATOM 1704 C C . TYR A 1 218 ? 19.551 -45.290 14.806 1.00 35.59 218 TYR A C 1
ATOM 1706 O O . TYR A 1 218 ? 20.152 -46.152 14.163 1.00 35.59 218 TYR A O 1
ATOM 1714 N N . ASP A 1 219 ? 18.957 -45.534 15.975 1.00 41.28 219 ASP A N 1
ATOM 1715 C CA . ASP A 1 219 ? 18.844 -46.846 16.633 1.00 41.28 219 ASP A CA 1
ATOM 1716 C C . ASP A 1 219 ? 17.448 -47.450 16.360 1.00 41.28 219 ASP A C 1
ATOM 1718 O O . ASP A 1 219 ? 16.446 -46.819 16.710 1.00 41.28 219 ASP A O 1
ATOM 1722 N N . PRO A 1 220 ? 17.331 -48.628 15.713 1.00 46.81 220 PRO A N 1
ATOM 1723 C CA . PRO A 1 220 ? 16.053 -49.259 15.425 1.00 46.81 220 PRO A CA 1
ATOM 1724 C C . PRO A 1 220 ? 15.816 -50.460 16.352 1.00 46.81 220 PRO A C 1
ATOM 1726 O O . PRO A 1 220 ? 16.078 -51.593 15.960 1.00 46.81 220 PRO A O 1
ATOM 1729 N N . ASN A 1 221 ? 15.284 -50.247 17.559 1.00 44.59 221 ASN A N 1
ATOM 1730 C CA . ASN A 1 221 ? 14.776 -51.342 18.398 1.00 44.59 221 ASN A CA 1
ATOM 1731 C C . ASN A 1 221 ? 13.637 -50.900 19.330 1.00 44.59 221 ASN A C 1
ATOM 1733 O O . ASN A 1 221 ? 13.857 -50.635 20.509 1.00 44.59 221 ASN A O 1
ATOM 1737 N N . THR A 1 222 ? 12.396 -50.938 18.831 1.00 39.62 222 THR A N 1
ATOM 1738 C CA . THR A 1 222 ? 11.209 -51.027 19.699 1.00 39.62 222 THR A CA 1
ATOM 1739 C C . THR A 1 222 ? 10.174 -51.978 19.081 1.00 39.62 222 THR A C 1
ATOM 1741 O O . THR A 1 222 ? 9.724 -51.725 17.961 1.00 39.62 222 THR A O 1
ATOM 1744 N N . PRO A 1 22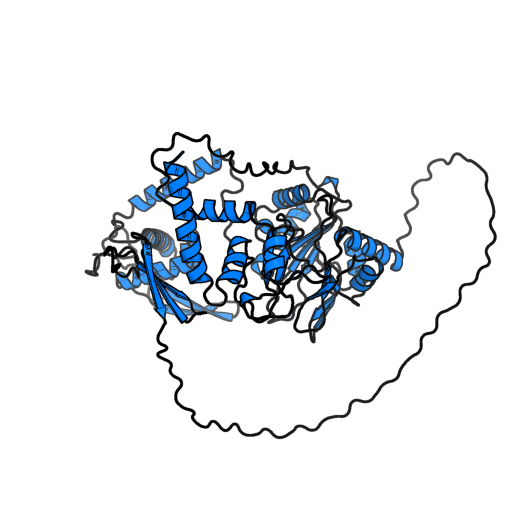3 ? 9.796 -53.081 19.756 1.00 41.84 223 PRO A N 1
ATOM 1745 C CA . PRO A 1 223 ? 8.809 -54.036 19.253 1.00 41.84 223 PRO A CA 1
ATOM 1746 C C . PRO A 1 223 ? 7.358 -53.587 19.528 1.00 41.84 223 PRO A C 1
ATOM 1748 O O . PRO A 1 223 ? 7.124 -52.782 20.432 1.00 41.84 223 PRO A O 1
ATOM 1751 N N . PRO A 1 224 ? 6.368 -54.120 18.781 1.00 50.97 224 PRO A N 1
ATOM 1752 C CA . PRO A 1 224 ? 4.978 -53.702 18.878 1.00 50.97 224 PRO A CA 1
ATOM 1753 C C . PRO A 1 224 ? 4.193 -54.564 19.876 1.00 50.97 224 PRO A C 1
ATOM 1755 O O . PRO A 1 224 ? 4.279 -55.790 19.871 1.00 50.97 224 PRO A O 1
ATOM 1758 N N . ALA A 1 225 ? 3.366 -53.921 20.690 1.00 34.22 225 ALA A N 1
ATOM 1759 C CA . ALA A 1 225 ? 2.295 -54.534 21.474 1.00 34.22 225 ALA A CA 1
ATOM 1760 C C . ALA A 1 225 ? 1.302 -53.413 21.819 1.00 34.22 225 ALA A C 1
ATOM 1762 O O . ALA A 1 225 ? 1.720 -52.283 22.026 1.00 34.22 225 ALA A O 1
ATOM 1763 N N . SER A 1 226 ? -0.007 -53.585 21.929 1.00 34.47 226 SER A N 1
ATOM 1764 C CA . SER A 1 226 ? -0.942 -54.669 21.656 1.00 34.47 226 SER A CA 1
ATOM 1765 C C . SER A 1 226 ? -2.321 -53.998 21.627 1.00 34.47 226 SER A C 1
ATOM 1767 O O . SER A 1 226 ? -2.538 -52.978 22.278 1.00 34.47 226 SER A O 1
ATOM 1769 N N . LEU A 1 227 ? -3.249 -54.582 20.880 1.00 41.16 227 LEU A N 1
ATOM 1770 C CA . LEU A 1 227 ? -4.667 -54.236 20.877 1.00 41.16 227 LEU A CA 1
ATOM 1771 C C . LEU A 1 227 ? -5.357 -54.617 22.207 1.00 41.16 227 LEU A C 1
ATOM 1773 O O . LEU A 1 227 ? -4.924 -55.558 22.876 1.00 41.16 227 LEU A O 1
ATOM 1777 N N . VAL A 1 228 ? -6.519 -53.977 22.423 1.00 38.50 228 VAL A N 1
ATOM 1778 C CA . VAL A 1 228 ? -7.755 -54.427 23.116 1.00 38.50 228 VAL A CA 1
ATOM 1779 C C . VAL A 1 228 ? -8.141 -53.696 24.426 1.00 38.50 228 VAL A C 1
ATOM 1781 O O . VAL A 1 228 ? -7.319 -53.505 25.313 1.00 38.50 228 VAL A O 1
ATOM 1784 N N . ALA A 1 229 ? -9.461 -53.418 24.506 1.00 34.62 229 ALA A N 1
ATOM 1785 C CA . ALA A 1 229 ? -10.333 -52.898 25.582 1.00 34.62 229 ALA A CA 1
ATOM 1786 C C . ALA A 1 229 ? -10.482 -51.359 25.604 1.00 34.62 229 ALA A C 1
ATOM 1788 O O . ALA A 1 229 ? -9.542 -50.647 25.916 1.00 34.62 229 ALA A O 1
ATOM 1789 N N . SER A 1 230 ? -11.564 -50.746 25.093 1.00 47.41 230 SER A N 1
ATOM 1790 C CA . SER A 1 230 ? -12.968 -50.761 25.568 1.00 47.41 230 SER A CA 1
ATOM 1791 C C . SER A 1 230 ? -13.102 -50.540 27.070 1.00 47.41 230 SER A C 1
ATOM 1793 O O . SER A 1 230 ? -13.215 -51.508 27.806 1.00 47.41 230 SER A O 1
ATOM 1795 N N . ASP A 1 231 ? -13.148 -49.270 27.479 1.00 36.97 231 ASP A N 1
ATOM 1796 C CA . ASP A 1 231 ? -13.745 -48.852 28.745 1.00 36.97 231 ASP A CA 1
ATOM 1797 C C . ASP A 1 231 ? -14.335 -47.439 28.633 1.00 36.97 231 ASP A C 1
ATOM 1799 O O . ASP A 1 231 ? -13.713 -46.507 28.117 1.00 36.97 231 ASP A O 1
ATOM 1803 N N . LEU A 1 232 ? -15.572 -47.306 29.116 1.00 46.59 232 LEU A N 1
ATOM 1804 C CA . LEU A 1 232 ? -16.284 -46.050 29.317 1.00 46.59 232 LEU A CA 1
ATOM 1805 C C . LEU A 1 232 ? -15.503 -45.168 30.302 1.00 46.59 232 LEU A C 1
ATOM 1807 O O . LEU A 1 232 ? -15.468 -45.454 31.497 1.00 46.59 232 LEU A O 1
ATOM 1811 N N . GLN A 1 233 ? -14.921 -44.070 29.818 1.00 38.25 233 GLN A N 1
ATOM 1812 C CA . GLN A 1 233 ? -14.308 -43.060 30.677 1.00 38.25 233 GLN A CA 1
ATOM 1813 C C . GLN A 1 233 ? -15.275 -41.912 30.961 1.00 38.25 233 GLN A C 1
ATOM 1815 O O . GLN A 1 233 ? -15.586 -41.075 30.116 1.00 38.25 233 GLN A O 1
ATOM 1820 N N . THR A 1 234 ? -15.704 -41.882 32.216 1.00 42.91 234 THR A N 1
ATOM 1821 C CA . THR A 1 234 ? -16.133 -40.705 32.968 1.00 42.91 234 THR A CA 1
ATOM 1822 C C . THR A 1 234 ? -15.236 -39.511 32.626 1.00 42.91 234 THR A C 1
ATOM 1824 O O . THR A 1 234 ? -14.018 -39.598 32.785 1.00 42.91 234 THR A O 1
ATOM 1827 N N . GLN A 1 235 ? -15.823 -38.405 32.154 1.00 39.03 235 GLN A N 1
ATOM 1828 C CA . GLN A 1 235 ? -15.098 -37.175 31.819 1.00 39.03 235 GLN A CA 1
ATOM 1829 C C . GLN A 1 235 ? -14.385 -36.628 33.063 1.00 39.03 235 GLN A C 1
ATOM 1831 O O . GLN A 1 235 ? -14.972 -35.968 33.919 1.00 39.03 235 GLN A O 1
ATOM 1836 N N . LYS A 1 236 ? -13.097 -36.957 33.171 1.00 43.09 236 LYS A N 1
ATOM 1837 C CA . LYS A 1 236 ? -12.152 -36.372 34.116 1.00 43.09 236 LYS A CA 1
ATOM 1838 C C . LYS A 1 236 ? -11.990 -34.902 33.724 1.00 43.09 236 LYS A C 1
ATOM 1840 O O . LYS A 1 236 ? -11.759 -34.614 32.552 1.00 43.09 236 LYS A O 1
ATOM 1845 N N . ALA A 1 237 ? -12.153 -33.995 34.688 1.00 45.94 237 ALA A N 1
ATOM 1846 C CA . ALA A 1 237 ? -11.954 -32.561 34.489 1.00 45.94 237 ALA A CA 1
ATOM 1847 C C . ALA A 1 237 ? -10.642 -32.303 33.717 1.00 45.94 237 ALA A C 1
ATOM 1849 O O . ALA A 1 237 ? -9.650 -32.979 34.025 1.00 45.94 237 ALA A O 1
ATOM 1850 N N . PRO A 1 238 ? -10.635 -31.389 32.724 1.00 55.00 238 PRO A N 1
ATOM 1851 C CA . PRO A 1 238 ? -9.470 -31.146 31.884 1.00 55.00 238 PRO A CA 1
ATOM 1852 C C . PRO A 1 238 ? -8.270 -30.839 32.780 1.00 55.00 238 PRO A C 1
ATOM 1854 O O . PRO A 1 238 ? -8.290 -29.902 33.579 1.00 55.00 238 PRO A O 1
ATOM 1857 N N . GLN A 1 239 ? -7.260 -31.705 32.706 1.00 57.28 239 GLN A N 1
ATOM 1858 C CA . GLN A 1 239 ? -5.964 -31.434 33.312 1.00 57.28 239 GLN A CA 1
ATOM 1859 C C . GLN A 1 239 ? -5.421 -30.159 32.649 1.00 57.28 239 GLN A C 1
ATOM 1861 O O . GLN A 1 239 ? -5.625 -29.999 31.445 1.00 57.28 239 GLN A O 1
ATOM 1866 N N . PRO A 1 240 ? -4.772 -29.253 33.400 1.00 67.94 240 PRO A N 1
ATOM 1867 C CA . PRO A 1 240 ? -4.119 -28.094 32.806 1.00 67.94 240 PRO A CA 1
ATOM 1868 C C . PRO A 1 240 ? -3.158 -28.589 31.723 1.00 67.94 240 PRO A C 1
ATOM 1870 O O . PRO A 1 240 ? -2.283 -29.404 32.012 1.00 67.94 240 PRO A O 1
ATOM 1873 N N . GLU A 1 241 ? -3.384 -28.167 30.478 1.00 78.12 241 GLU A N 1
ATOM 1874 C CA . GLU A 1 241 ? -2.538 -28.544 29.348 1.00 78.12 241 GLU A CA 1
ATOM 1875 C C . GLU A 1 241 ? -1.097 -28.135 29.665 1.00 78.12 241 GLU A C 1
ATOM 1877 O O . GLU A 1 241 ? -0.835 -26.988 30.041 1.00 78.12 241 GLU A O 1
ATOM 1882 N N . GLU A 1 242 ? -0.167 -29.090 29.587 1.00 82.31 242 GLU A N 1
ATOM 1883 C CA . GLU A 1 242 ? 1.245 -28.784 29.786 1.00 82.31 242 GLU A CA 1
ATOM 1884 C C . GLU A 1 242 ? 1.676 -27.736 28.748 1.00 82.31 242 GLU A C 1
ATOM 1886 O O . GLU A 1 242 ? 1.331 -27.856 27.568 1.00 82.31 242 GLU A O 1
ATOM 1891 N N . PRO A 1 243 ? 2.407 -26.684 29.156 1.00 87.31 243 PRO A N 1
ATOM 1892 C CA . PRO A 1 243 ? 2.823 -25.645 28.231 1.00 87.31 243 PRO A CA 1
ATOM 1893 C C . PRO A 1 243 ? 3.718 -26.246 27.143 1.00 87.31 243 PRO A C 1
ATOM 1895 O O . PRO A 1 243 ? 4.700 -26.921 27.448 1.00 87.31 243 PRO A O 1
ATOM 1898 N N . PHE A 1 244 ? 3.400 -25.957 25.877 1.00 90.81 244 PHE A N 1
ATOM 1899 C CA . PHE A 1 244 ? 4.207 -26.381 24.732 1.00 90.81 244 PHE A CA 1
ATOM 1900 C C . PHE A 1 244 ? 5.688 -26.029 24.915 1.00 90.81 244 PHE A C 1
ATOM 1902 O O . PHE A 1 244 ? 6.036 -24.932 25.374 1.00 90.81 244 PHE A O 1
ATOM 1909 N N . SER A 1 245 ? 6.568 -26.934 24.490 1.00 95.94 245 SER A N 1
ATOM 1910 C CA . SER A 1 245 ? 8.004 -26.678 24.457 1.00 95.94 245 SER A CA 1
ATOM 1911 C C . SER A 1 245 ? 8.349 -25.566 23.448 1.00 95.94 245 SER A C 1
ATOM 1913 O O . SER A 1 245 ? 7.654 -25.403 22.439 1.00 95.94 245 SER A O 1
ATOM 1915 N N . PRO A 1 246 ? 9.456 -24.817 23.645 1.00 95.38 246 PRO A N 1
ATOM 1916 C CA . PRO A 1 246 ? 9.909 -23.781 22.705 1.00 95.38 246 PRO A CA 1
ATOM 1917 C C . PRO A 1 246 ? 9.995 -24.249 21.245 1.00 95.38 246 PRO A C 1
ATOM 1919 O O . PRO A 1 246 ? 9.672 -23.500 20.326 1.00 95.38 246 PRO A O 1
ATOM 1922 N N . GLN A 1 247 ? 10.399 -25.503 21.028 1.00 96.31 247 GLN A N 1
ATOM 1923 C CA . GLN A 1 247 ? 10.512 -26.084 19.695 1.00 96.31 247 GLN A CA 1
ATOM 1924 C C . GLN A 1 247 ? 9.141 -26.359 19.062 1.00 96.31 247 GLN A C 1
ATOM 1926 O O . GLN A 1 247 ? 8.979 -26.151 17.861 1.00 96.31 247 GLN A O 1
ATOM 1931 N N . GLU A 1 248 ? 8.156 -26.801 19.844 1.00 97.19 248 GLU A N 1
ATOM 1932 C CA . GLU A 1 248 ? 6.786 -27.007 19.360 1.00 97.19 248 GLU A CA 1
ATOM 1933 C C . GLU A 1 248 ? 6.123 -25.680 18.989 1.00 97.19 248 GLU A C 1
ATOM 1935 O O . GLU A 1 248 ? 5.498 -25.595 17.936 1.00 97.19 248 GLU A O 1
ATOM 1940 N N . ILE A 1 249 ? 6.330 -24.627 19.785 1.00 97.56 249 ILE A N 1
ATOM 1941 C CA . ILE A 1 249 ? 5.852 -23.265 19.482 1.00 97.56 249 ILE A CA 1
ATOM 1942 C C . ILE A 1 249 ? 6.420 -22.779 18.157 1.00 97.56 249 ILE A C 1
ATOM 1944 O O . ILE A 1 249 ? 5.686 -22.303 17.297 1.00 97.56 249 ILE A O 1
ATOM 1948 N N . GLU A 1 250 ? 7.727 -22.940 17.960 1.00 97.56 250 GLU A N 1
ATOM 1949 C CA . GLU A 1 250 ? 8.381 -22.530 16.723 1.00 97.56 250 GLU A CA 1
ATOM 1950 C C . GLU A 1 250 ? 7.854 -23.317 15.510 1.00 97.56 250 GLU A C 1
ATOM 1952 O O . GLU A 1 250 ? 7.633 -22.745 14.442 1.00 97.56 250 GLU A O 1
ATOM 1957 N N . GLN A 1 251 ? 7.603 -24.621 15.668 1.00 98.19 251 GLN A N 1
ATOM 1958 C CA . GLN A 1 251 ? 7.022 -25.457 14.615 1.00 98.19 251 GLN A CA 1
ATOM 1959 C C . GLN A 1 251 ? 5.578 -25.065 14.282 1.00 98.19 251 GLN A C 1
ATOM 1961 O O . GLN A 1 251 ? 5.229 -25.002 13.100 1.00 98.19 251 GLN A O 1
ATOM 1966 N N . GLN A 1 252 ? 4.753 -24.783 15.292 1.00 98.25 252 GLN A N 1
ATOM 1967 C CA . GLN A 1 252 ? 3.374 -24.332 15.105 1.00 98.25 252 GLN A CA 1
ATOM 1968 C C . GLN A 1 252 ? 3.329 -22.945 14.451 1.00 98.25 252 GLN A C 1
ATOM 1970 O O . GLN A 1 252 ? 2.602 -22.751 13.479 1.00 98.25 252 GLN A O 1
ATOM 1975 N N . ALA A 1 253 ? 4.168 -22.008 14.896 1.00 98.44 253 ALA A N 1
ATOM 1976 C CA . ALA A 1 253 ? 4.281 -20.683 14.292 1.00 98.44 253 ALA A CA 1
ATOM 1977 C C . ALA A 1 253 ? 4.790 -20.749 12.843 1.00 98.44 253 ALA A C 1
ATOM 1979 O O . ALA A 1 253 ? 4.289 -20.041 11.972 1.00 98.44 253 ALA A O 1
ATOM 1980 N N . ALA A 1 254 ? 5.742 -21.639 12.543 1.00 98.50 254 ALA A N 1
ATOM 1981 C CA . ALA A 1 254 ? 6.195 -21.875 11.175 1.00 98.50 254 ALA A CA 1
ATOM 1982 C C . ALA A 1 254 ? 5.067 -22.415 10.278 1.00 98.50 254 ALA A C 1
ATOM 1984 O O . ALA A 1 254 ? 4.955 -22.013 9.119 1.00 98.50 254 ALA A O 1
ATOM 1985 N N . GLN A 1 255 ? 4.212 -23.295 10.808 1.00 98.62 255 GLN A N 1
ATOM 1986 C CA . GLN A 1 255 ? 3.037 -23.792 10.091 1.00 98.62 255 GLN A CA 1
ATOM 1987 C C . GLN A 1 255 ? 1.984 -22.694 9.877 1.00 98.62 255 GLN A C 1
ATOM 1989 O O . GLN A 1 255 ? 1.403 -22.610 8.796 1.00 98.62 255 GLN A O 1
ATOM 1994 N N . LEU A 1 256 ? 1.782 -21.824 10.867 1.00 98.62 256 LEU A N 1
ATOM 1995 C CA . LEU A 1 256 ? 0.919 -20.650 10.760 1.00 98.62 256 LEU A CA 1
ATOM 1996 C C . LEU A 1 256 ? 1.429 -19.667 9.696 1.00 98.62 256 LEU A C 1
ATOM 1998 O O . LEU A 1 256 ? 0.648 -19.214 8.867 1.00 98.62 256 LEU A O 1
ATOM 2002 N N . LEU A 1 257 ? 2.733 -19.376 9.657 1.00 98.56 257 LEU A N 1
ATOM 2003 C CA . LEU A 1 257 ? 3.325 -18.510 8.631 1.00 98.56 257 LEU A CA 1
ATOM 2004 C C . LEU A 1 257 ? 3.183 -19.081 7.216 1.00 98.56 257 LEU A C 1
ATOM 2006 O O . LEU A 1 257 ? 2.987 -18.317 6.271 1.00 98.56 257 LEU A O 1
ATOM 2010 N N . LEU A 1 258 ? 3.258 -20.406 7.058 1.00 98.31 258 LEU A N 1
ATOM 2011 C CA . LEU A 1 258 ? 2.955 -21.054 5.781 1.00 98.31 258 LEU A CA 1
ATOM 2012 C C . LEU A 1 258 ? 1.505 -20.848 5.359 1.00 98.31 258 LEU A C 1
ATOM 2014 O O . LEU A 1 258 ? 1.250 -20.557 4.192 1.00 98.31 258 LEU A O 1
ATOM 2018 N N . ASP A 1 259 ? 0.572 -20.995 6.297 1.00 98.38 259 ASP A N 1
ATOM 2019 C CA . ASP A 1 259 ? -0.844 -20.777 6.023 1.00 98.38 259 ASP A CA 1
ATOM 2020 C C . ASP A 1 259 ? -1.096 -19.301 5.673 1.00 98.38 259 ASP A C 1
ATOM 2022 O O . ASP A 1 259 ? -1.684 -19.008 4.643 1.00 98.38 259 ASP A O 1
ATOM 2026 N N . ILE A 1 260 ? -0.502 -18.358 6.416 1.00 98.38 260 ILE A N 1
ATOM 2027 C CA . ILE A 1 260 ? -0.489 -16.924 6.077 1.00 98.38 260 ILE A CA 1
ATOM 2028 C C . ILE A 1 260 ? 0.069 -16.676 4.669 1.00 98.38 260 ILE A C 1
ATOM 2030 O O . ILE A 1 260 ? -0.471 -15.852 3.938 1.00 98.38 260 ILE A O 1
ATOM 2034 N N . ALA A 1 261 ? 1.134 -17.366 4.256 1.00 97.88 261 ALA A N 1
ATOM 2035 C CA . ALA A 1 261 ? 1.768 -17.141 2.959 1.00 97.88 261 ALA A CA 1
ATOM 2036 C C . ALA A 1 261 ? 0.910 -17.570 1.752 1.00 97.88 261 ALA A C 1
ATOM 2038 O O . ALA A 1 261 ? 1.043 -16.968 0.677 1.00 97.88 261 ALA A O 1
ATOM 2039 N N . GLY A 1 262 ? 0.057 -18.585 1.923 1.00 96.12 262 GLY A N 1
ATOM 2040 C CA . GLY A 1 262 ? -0.765 -19.174 0.866 1.00 96.12 262 GLY A CA 1
ATOM 2041 C C . GLY A 1 262 ? -0.005 -20.087 -0.111 1.00 96.12 262 GLY A C 1
ATOM 2042 O O . GLY A 1 262 ? 1.210 -20.265 -0.045 1.00 96.12 262 GLY A O 1
ATOM 2043 N N . GLU A 1 263 ? -0.731 -20.664 -1.071 1.00 94.00 263 GLU A N 1
ATOM 2044 C CA . GLU A 1 263 ? -0.267 -21.745 -1.970 1.00 94.00 263 GLU A CA 1
ATOM 2045 C C . GLU A 1 263 ? 0.471 -21.243 -3.229 1.00 94.00 263 GLU A C 1
ATOM 2047 O O . GLU A 1 263 ? 0.409 -21.827 -4.315 1.00 94.00 263 GLU A O 1
ATOM 2052 N N . HIS A 1 264 ? 1.153 -20.106 -3.129 1.00 92.44 264 HIS A N 1
ATOM 2053 C CA . HIS A 1 264 ? 1.839 -19.521 -4.276 1.00 92.44 264 HIS A CA 1
ATOM 2054 C C . HIS A 1 264 ? 3.178 -20.208 -4.577 1.00 92.44 264 HIS A C 1
ATOM 2056 O O . HIS A 1 264 ? 3.747 -20.925 -3.768 1.00 92.44 264 HIS A O 1
ATOM 2062 N N . THR A 1 265 ? 3.691 -19.994 -5.791 1.00 92.62 265 THR A N 1
ATOM 2063 C CA . THR A 1 265 ? 4.997 -20.521 -6.241 1.00 92.62 265 THR A CA 1
ATOM 2064 C C . THR A 1 265 ? 6.013 -19.415 -6.520 1.00 92.62 265 THR A C 1
ATOM 2066 O O . THR A 1 265 ? 7.092 -19.664 -7.055 1.00 92.62 265 THR A O 1
ATOM 2069 N N . LYS A 1 266 ? 5.657 -18.163 -6.215 1.00 92.56 266 LYS A N 1
ATOM 2070 C CA . LYS A 1 266 ? 6.489 -16.982 -6.454 1.00 92.56 266 LYS A CA 1
ATOM 2071 C C . LYS A 1 266 ? 6.484 -16.093 -5.227 1.00 92.56 266 LYS A C 1
ATOM 2073 O O . LYS A 1 266 ? 5.575 -15.286 -5.038 1.00 92.56 266 LYS A O 1
ATOM 2078 N N . HIS A 1 267 ? 7.541 -16.216 -4.447 1.00 97.06 267 HIS A N 1
ATOM 2079 C CA . HIS A 1 267 ? 7.744 -15.488 -3.203 1.00 97.06 267 HIS A CA 1
ATOM 2080 C C . HIS A 1 267 ? 8.922 -14.525 -3.339 1.00 97.06 267 HIS A C 1
ATOM 2082 O O . HIS A 1 267 ? 9.558 -14.447 -4.395 1.00 97.06 267 HIS A O 1
ATOM 2088 N N . ILE A 1 268 ? 9.200 -13.769 -2.284 1.00 97.81 268 ILE A N 1
ATOM 2089 C CA . ILE A 1 268 ? 10.409 -12.949 -2.189 1.00 97.81 268 ILE A CA 1
ATOM 2090 C C . ILE A 1 268 ? 11.291 -13.414 -1.039 1.00 97.81 268 ILE A C 1
ATOM 2092 O O . ILE A 1 268 ? 10.817 -14.003 -0.070 1.00 97.81 268 ILE A O 1
ATOM 2096 N N . GLU A 1 269 ? 12.578 -13.120 -1.150 1.00 97.75 269 GLU A N 1
ATOM 2097 C CA . GLU A 1 269 ? 13.545 -13.238 -0.066 1.00 97.75 269 GLU A CA 1
ATOM 2098 C C . GLU A 1 269 ? 14.360 -11.951 0.026 1.00 97.75 269 GLU A C 1
ATOM 2100 O O . GLU A 1 269 ? 14.807 -11.435 -1.000 1.00 97.75 269 GLU A O 1
ATOM 2105 N N . MET A 1 270 ? 14.534 -11.412 1.235 1.00 96.69 270 MET A N 1
ATOM 2106 C CA . MET A 1 270 ? 15.449 -10.291 1.450 1.00 96.69 270 MET A CA 1
ATOM 2107 C C . MET A 1 270 ? 16.890 -10.770 1.346 1.00 96.69 270 MET A C 1
ATOM 2109 O O . MET A 1 270 ? 17.246 -11.799 1.919 1.00 96.69 270 MET A O 1
ATOM 2113 N N . ILE A 1 271 ? 17.719 -10.002 0.644 1.00 95.12 271 ILE A N 1
ATOM 2114 C CA . ILE A 1 271 ? 19.136 -10.303 0.433 1.00 95.12 271 ILE A CA 1
ATOM 2115 C C . ILE A 1 271 ? 20.002 -9.127 0.908 1.00 95.12 271 ILE A C 1
ATOM 2117 O O . ILE A 1 271 ? 19.563 -7.979 0.831 1.00 95.12 271 ILE A O 1
ATOM 2121 N N . PRO A 1 272 ? 21.234 -9.370 1.389 1.00 93.12 272 PRO A N 1
ATOM 2122 C CA . PRO A 1 272 ? 22.134 -8.323 1.876 1.00 93.12 272 PRO A CA 1
ATOM 2123 C C . PRO A 1 272 ? 22.845 -7.605 0.714 1.00 93.12 272 PRO A C 1
ATOM 2125 O O . PRO A 1 272 ? 24.068 -7.544 0.666 1.00 93.12 272 PRO A O 1
ATOM 2128 N N . GLN A 1 273 ? 22.084 -7.108 -0.261 1.00 90.75 273 GLN A N 1
ATOM 2129 C CA . GLN A 1 273 ? 22.588 -6.396 -1.441 1.00 90.75 273 GLN A CA 1
ATOM 2130 C C . GLN A 1 273 ? 21.834 -5.070 -1.617 1.00 90.75 273 GLN A C 1
ATOM 2132 O O . GLN A 1 273 ? 20.824 -4.825 -0.951 1.00 90.75 273 GLN A O 1
ATOM 2137 N N . ALA A 1 274 ? 22.286 -4.223 -2.549 1.00 83.06 274 ALA A N 1
ATOM 2138 C CA . ALA A 1 274 ? 21.595 -2.981 -2.908 1.00 83.06 274 ALA A CA 1
ATOM 2139 C C . ALA A 1 274 ? 20.126 -3.215 -3.324 1.00 83.06 274 ALA A C 1
ATOM 2141 O O . ALA A 1 274 ? 19.246 -2.403 -3.030 1.00 83.06 274 ALA A O 1
ATOM 2142 N N . GLN A 1 275 ? 19.844 -4.349 -3.976 1.00 87.06 275 GLN A N 1
ATOM 2143 C CA . GLN A 1 275 ? 18.484 -4.807 -4.242 1.00 87.06 275 GLN A CA 1
ATOM 2144 C C . GLN A 1 275 ? 17.868 -5.420 -2.974 1.00 87.06 275 GLN A C 1
ATOM 2146 O O . GLN A 1 275 ? 18.361 -6.416 -2.459 1.00 87.06 275 GLN A O 1
ATOM 2151 N N . LYS A 1 276 ? 16.734 -4.867 -2.518 1.00 87.12 276 LYS A N 1
ATOM 2152 C CA . LYS A 1 276 ? 16.059 -5.281 -1.270 1.00 87.12 276 LYS A CA 1
ATOM 2153 C C . LYS A 1 276 ? 15.558 -6.733 -1.290 1.00 87.12 276 LYS A C 1
ATOM 2155 O O . LYS A 1 276 ? 15.576 -7.388 -0.253 1.00 87.12 276 LYS A O 1
ATOM 2160 N N . TYR A 1 277 ? 15.106 -7.233 -2.445 1.00 95.81 277 TYR A N 1
ATOM 2161 C CA . TYR A 1 277 ? 14.465 -8.548 -2.568 1.00 95.81 277 TYR A CA 1
ATOM 2162 C C . TYR A 1 277 ? 14.891 -9.306 -3.826 1.00 95.81 277 TYR A C 1
ATOM 2164 O O . TYR A 1 277 ? 14.937 -8.718 -4.904 1.00 95.81 277 TYR A O 1
ATOM 2172 N N . THR A 1 278 ? 15.072 -10.623 -3.720 1.00 96.38 278 THR A N 1
ATOM 2173 C CA . THR A 1 278 ? 15.113 -11.551 -4.864 1.00 96.38 278 THR A CA 1
ATOM 2174 C C . THR A 1 278 ? 13.829 -12.377 -4.953 1.00 96.38 278 THR A C 1
ATOM 2176 O O . THR A 1 278 ? 13.085 -12.488 -3.980 1.00 96.38 278 THR A O 1
ATOM 2179 N N . THR A 1 279 ? 13.550 -12.956 -6.123 1.00 95.88 279 THR A N 1
ATOM 2180 C CA . THR A 1 279 ? 12.407 -13.864 -6.310 1.00 95.88 279 THR A CA 1
ATOM 2181 C C . THR A 1 279 ? 12.776 -15.282 -5.893 1.00 95.88 279 THR A C 1
ATOM 2183 O O . THR A 1 279 ? 13.808 -15.807 -6.301 1.00 95.88 279 THR A O 1
ATOM 2186 N N . VAL A 1 280 ? 11.881 -15.927 -5.150 1.00 96.06 280 VAL A N 1
ATOM 2187 C CA . VAL A 1 280 ? 11.948 -17.341 -4.774 1.00 96.06 280 VAL A CA 1
ATOM 2188 C C . VAL A 1 280 ? 10.936 -18.104 -5.644 1.00 96.06 280 VAL A C 1
ATOM 2190 O O . VAL A 1 280 ? 9.730 -17.946 -5.432 1.00 96.06 280 VAL A O 1
ATOM 2193 N N . PRO A 1 281 ? 11.378 -18.869 -6.664 1.00 94.00 281 PRO A N 1
ATOM 2194 C CA . PRO A 1 281 ? 10.499 -19.448 -7.685 1.00 94.00 281 PRO A CA 1
ATOM 2195 C C . PRO A 1 281 ? 9.954 -20.839 -7.302 1.00 94.00 281 PRO A C 1
ATOM 2197 O O . PRO A 1 281 ? 9.826 -21.711 -8.160 1.00 94.00 281 PRO A O 1
ATOM 2200 N N . TYR A 1 282 ? 9.684 -21.069 -6.018 1.00 92.69 282 TYR A N 1
ATOM 2201 C CA . TYR A 1 282 ? 9.138 -22.320 -5.493 1.00 92.69 282 TYR A CA 1
ATOM 2202 C C . TYR A 1 282 ? 8.168 -22.031 -4.340 1.00 92.69 282 TYR A C 1
ATOM 2204 O O . TYR A 1 282 ? 8.247 -20.963 -3.738 1.00 92.69 282 TYR A O 1
ATOM 2212 N N . ALA A 1 283 ? 7.253 -22.959 -4.049 1.00 95.50 283 ALA A N 1
ATOM 2213 C CA . ALA A 1 283 ? 6.318 -22.830 -2.929 1.00 95.50 283 ALA A CA 1
ATOM 2214 C C . ALA A 1 283 ? 7.047 -22.950 -1.585 1.00 95.50 283 ALA A C 1
ATOM 2216 O O . ALA A 1 283 ? 7.831 -23.881 -1.393 1.00 95.50 283 ALA A O 1
ATOM 2217 N N . LEU A 1 284 ? 6.797 -22.015 -0.667 1.00 98.12 284 LEU A N 1
ATOM 2218 C CA . LEU A 1 284 ? 7.430 -22.025 0.654 1.00 98.12 284 LEU A CA 1
ATOM 2219 C C . LEU A 1 284 ? 7.054 -23.290 1.438 1.00 98.12 284 LEU A C 1
ATOM 2221 O O . LEU A 1 284 ? 5.930 -23.778 1.348 1.00 98.12 284 LEU A O 1
ATOM 2225 N N . ASN A 1 285 ? 7.999 -23.805 2.225 1.00 98.12 285 ASN A N 1
ATOM 2226 C CA . ASN A 1 285 ? 7.787 -24.949 3.113 1.00 98.12 285 ASN A CA 1
ATOM 2227 C C . ASN A 1 285 ? 8.123 -24.610 4.578 1.00 98.12 285 ASN A C 1
ATOM 2229 O O . ASN A 1 285 ? 8.540 -23.498 4.910 1.00 98.12 285 ASN A O 1
ATOM 2233 N N . ARG A 1 286 ? 7.914 -25.574 5.481 1.00 98.19 286 ARG A N 1
ATOM 2234 C CA . ARG A 1 286 ? 8.017 -25.334 6.927 1.00 98.19 286 ARG A CA 1
ATOM 2235 C C . ARG A 1 286 ? 9.441 -24.966 7.332 1.00 98.19 286 ARG A C 1
ATOM 2237 O O . ARG A 1 286 ? 9.625 -24.127 8.209 1.00 98.19 286 ARG A O 1
ATOM 2244 N N . ASP A 1 287 ? 10.440 -25.528 6.660 1.00 98.50 287 ASP A N 1
ATOM 2245 C CA . ASP A 1 287 ? 11.844 -25.232 6.930 1.00 98.50 287 ASP A CA 1
ATOM 2246 C C . ASP A 1 287 ? 12.217 -23.812 6.489 1.00 98.50 287 ASP A C 1
ATOM 2248 O O . ASP A 1 287 ? 12.997 -23.150 7.176 1.00 98.50 287 ASP A O 1
ATOM 2252 N N . ASP A 1 288 ? 11.619 -23.294 5.405 1.00 98.50 288 ASP A N 1
ATOM 2253 C CA . ASP A 1 288 ? 11.753 -21.877 5.046 1.00 98.50 288 ASP A CA 1
ATOM 2254 C C . ASP A 1 288 ? 11.204 -20.969 6.158 1.00 98.50 288 ASP A C 1
ATOM 2256 O O . ASP A 1 288 ? 11.821 -19.946 6.460 1.00 98.50 288 ASP A O 1
ATOM 2260 N N . MET A 1 289 ? 10.072 -21.329 6.777 1.00 98.56 289 MET A N 1
ATOM 2261 C CA . MET A 1 289 ? 9.452 -20.533 7.849 1.00 98.56 289 MET A CA 1
ATOM 2262 C C . MET A 1 289 ? 10.212 -20.640 9.175 1.00 98.56 289 MET A C 1
ATOM 2264 O O . MET A 1 289 ? 10.395 -19.637 9.858 1.00 98.56 289 MET A O 1
ATOM 2268 N N . LEU A 1 290 ? 10.762 -21.811 9.502 1.00 98.44 290 LEU A N 1
ATOM 2269 C CA . LEU A 1 290 ? 11.697 -21.956 10.622 1.00 98.44 290 LEU A CA 1
ATOM 2270 C C . LEU A 1 290 ? 12.966 -21.122 10.391 1.00 98.44 290 LEU A C 1
ATOM 2272 O O . LEU A 1 290 ? 13.439 -20.430 11.289 1.00 98.44 290 LEU A O 1
ATOM 2276 N N . ALA A 1 291 ? 13.528 -21.142 9.178 1.00 98.25 291 ALA A N 1
ATOM 2277 C CA . ALA A 1 291 ? 14.664 -20.290 8.833 1.00 98.25 291 ALA A CA 1
ATOM 2278 C C . ALA A 1 291 ? 14.306 -18.794 8.890 1.00 98.25 291 ALA A C 1
ATOM 2280 O O . ALA A 1 291 ? 15.174 -17.988 9.239 1.00 98.25 291 ALA A O 1
ATOM 2281 N N . HIS A 1 292 ? 13.053 -18.444 8.576 1.00 98.19 292 HIS A N 1
ATOM 2282 C CA . HIS A 1 292 ? 12.509 -17.096 8.698 1.00 98.19 292 HIS A CA 1
ATOM 2283 C C . HIS A 1 292 ? 12.468 -16.606 10.142 1.00 98.19 292 HIS A C 1
ATOM 2285 O O . HIS A 1 292 ? 13.113 -15.604 10.452 1.00 98.19 292 HIS A O 1
ATOM 2291 N N . LEU A 1 293 ? 11.788 -17.348 11.019 1.00 97.50 293 LEU A N 1
ATOM 2292 C CA . LEU A 1 293 ? 11.679 -17.028 12.443 1.00 97.50 293 LEU A CA 1
ATOM 2293 C C . LEU A 1 293 ? 13.064 -16.948 13.091 1.00 97.50 293 LEU A C 1
ATOM 2295 O O . LEU A 1 293 ? 13.382 -15.985 13.769 1.00 97.50 293 LEU A O 1
ATOM 2299 N N . ARG A 1 294 ? 13.978 -17.871 12.775 1.00 97.19 294 ARG A N 1
ATOM 2300 C CA . ARG A 1 294 ? 15.361 -17.848 13.303 1.00 97.19 294 ARG A CA 1
ATOM 2301 C C . ARG A 1 294 ? 16.219 -16.702 12.757 1.00 97.19 294 ARG A C 1
ATOM 2303 O O . ARG A 1 294 ? 17.391 -16.588 13.120 1.00 97.19 294 ARG A O 1
ATOM 2310 N N . GLY A 1 295 ? 15.696 -15.896 11.833 1.00 95.69 295 GLY A N 1
ATOM 2311 C CA . GLY A 1 295 ? 16.427 -14.809 11.193 1.00 95.69 295 GLY A CA 1
ATOM 2312 C C . GLY A 1 295 ? 17.592 -15.275 10.318 1.00 95.69 295 GLY A C 1
ATOM 2313 O O . GLY A 1 295 ? 18.526 -14.509 10.092 1.00 95.69 295 GLY A O 1
ATOM 2314 N N . LYS A 1 296 ? 17.583 -16.534 9.859 1.00 96.50 296 LYS A N 1
ATOM 2315 C CA . LYS A 1 296 ? 18.593 -17.071 8.930 1.00 96.50 296 LYS A CA 1
ATOM 2316 C C . LYS A 1 296 ? 18.309 -16.643 7.493 1.00 96.50 296 LYS A C 1
ATOM 2318 O O . LYS A 1 296 ? 19.232 -16.448 6.710 1.00 96.50 296 LYS A O 1
ATOM 2323 N N . ARG A 1 2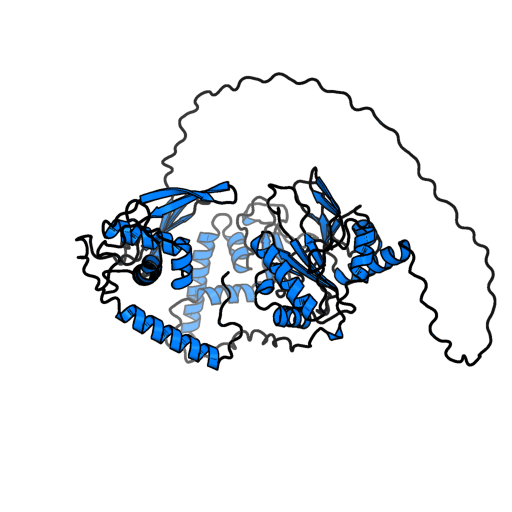97 ? 17.027 -16.534 7.150 1.00 96.50 297 ARG A N 1
ATOM 2324 C CA . ARG A 1 297 ? 16.510 -16.030 5.874 1.00 96.50 297 ARG A CA 1
ATOM 2325 C C . ARG A 1 297 ? 15.326 -15.131 6.168 1.00 96.50 297 ARG A C 1
ATOM 2327 O O . ARG A 1 297 ? 14.740 -15.234 7.235 1.00 96.50 297 ARG A O 1
ATOM 2334 N N . THR A 1 298 ? 14.923 -14.295 5.223 1.00 97.44 298 THR A N 1
ATOM 2335 C CA . THR A 1 298 ? 13.726 -13.471 5.404 1.00 97.44 298 THR A CA 1
ATOM 2336 C C . THR A 1 298 ? 12.842 -13.577 4.182 1.00 97.44 298 THR A C 1
ATOM 2338 O O . THR A 1 298 ? 13.196 -13.061 3.128 1.00 97.44 298 THR A O 1
ATOM 2341 N N . LYS A 1 299 ? 11.707 -14.269 4.312 1.00 98.06 299 LYS A N 1
ATOM 2342 C CA . LYS A 1 299 ? 10.785 -14.567 3.216 1.00 98.06 299 LYS A CA 1
ATOM 2343 C C . LYS A 1 299 ? 9.620 -13.576 3.180 1.00 98.06 299 LYS A C 1
ATOM 2345 O O . LYS A 1 299 ? 9.338 -12.888 4.159 1.00 98.06 299 LYS A O 1
ATOM 2350 N N . GLY A 1 300 ? 8.948 -13.512 2.038 1.00 97.88 300 GLY A N 1
ATOM 2351 C CA . GLY A 1 300 ? 7.731 -12.734 1.847 1.00 97.88 300 GLY A CA 1
ATOM 2352 C C . GLY A 1 300 ? 6.778 -13.360 0.833 1.00 97.88 300 GLY A C 1
ATOM 2353 O O . GLY A 1 300 ? 7.204 -14.109 -0.048 1.00 97.88 300 GLY A O 1
ATOM 2354 N N . ALA A 1 301 ? 5.489 -13.060 0.949 1.00 97.56 301 ALA A N 1
ATOM 2355 C CA . ALA A 1 301 ? 4.403 -13.686 0.197 1.00 97.56 301 ALA A CA 1
ATOM 2356 C C . ALA A 1 301 ? 3.266 -12.691 -0.099 1.00 97.56 301 ALA A C 1
ATOM 2358 O O . ALA A 1 301 ? 3.366 -11.517 0.245 1.00 97.56 301 ALA A O 1
ATOM 2359 N N . LYS A 1 302 ? 2.195 -13.139 -0.767 1.00 95.62 302 LYS A N 1
ATOM 2360 C CA . LYS A 1 302 ? 1.051 -12.277 -1.123 1.00 95.62 302 LYS A CA 1
ATOM 2361 C C . LYS A 1 302 ? -0.055 -12.205 -0.073 1.00 95.62 302 LYS A C 1
ATOM 2363 O O . LYS A 1 302 ? -0.893 -11.316 -0.176 1.00 95.62 302 LYS A O 1
ATOM 2368 N N . LEU A 1 303 ? -0.045 -13.125 0.888 1.00 97.00 303 LEU A N 1
ATOM 2369 C CA . LEU A 1 303 ? -1.022 -13.241 1.972 1.00 97.00 303 LEU A CA 1
ATOM 2370 C C . LEU A 1 303 ? -2.448 -13.614 1.525 1.00 97.00 303 LEU A C 1
ATOM 2372 O O . LEU A 1 303 ? -3.422 -13.083 2.047 1.00 97.00 303 LEU A O 1
ATOM 2376 N N . TYR A 1 304 ? -2.598 -14.494 0.529 1.00 94.50 304 TYR A N 1
ATOM 2377 C CA . TYR A 1 304 ? -3.915 -15.022 0.146 1.00 94.50 304 TYR A CA 1
ATOM 2378 C C . TYR A 1 304 ? -3.845 -16.453 -0.384 1.00 94.50 304 TYR A C 1
ATOM 2380 O O . TYR A 1 304 ? -2.816 -16.893 -0.898 1.00 94.50 304 TYR A O 1
ATOM 2388 N N . HIS A 1 305 ? -4.970 -17.160 -0.300 1.00 95.44 305 HIS A N 1
ATOM 2389 C CA . HIS A 1 305 ? -5.162 -18.485 -0.884 1.00 95.44 305 HIS A CA 1
ATOM 2390 C C . HIS A 1 305 ? -5.910 -18.409 -2.214 1.00 95.44 305 HIS A C 1
ATOM 2392 O O . HIS A 1 305 ? -6.641 -17.461 -2.498 1.00 95.44 305 HIS A O 1
ATOM 2398 N N . ALA A 1 306 ? -5.747 -19.435 -3.051 1.00 92.12 306 ALA A N 1
ATOM 2399 C CA . ALA A 1 306 ? -6.369 -19.483 -4.373 1.00 92.12 306 ALA A CA 1
ATOM 2400 C C . ALA A 1 306 ? -7.911 -19.430 -4.335 1.00 92.12 306 ALA A C 1
ATOM 2402 O O . ALA A 1 306 ? -8.521 -18.963 -5.295 1.00 92.12 306 ALA A O 1
ATOM 2403 N N . ASP A 1 307 ? -8.522 -19.865 -3.231 1.00 93.31 307 ASP A N 1
ATOM 2404 C CA . ASP A 1 307 ? -9.968 -19.809 -2.975 1.00 93.31 307 ASP A CA 1
ATOM 2405 C C . ASP A 1 307 ? -10.470 -18.410 -2.557 1.00 93.31 307 ASP A C 1
ATOM 2407 O O . ASP A 1 307 ? -11.670 -18.198 -2.400 1.00 93.31 307 ASP A O 1
ATOM 2411 N N . GLY A 1 308 ? -9.573 -17.428 -2.417 1.00 92.62 308 GLY A N 1
ATOM 2412 C CA . GLY A 1 308 ? -9.911 -16.070 -2.000 1.00 92.62 308 GLY A CA 1
ATOM 2413 C C . GLY A 1 308 ? -10.058 -15.891 -0.489 1.00 92.62 308 GLY A C 1
ATOM 2414 O O . GLY A 1 308 ? -10.539 -14.837 -0.070 1.00 92.62 308 GLY A O 1
ATOM 2415 N N . THR A 1 309 ? -9.650 -16.877 0.311 1.00 97.06 309 THR A N 1
ATOM 2416 C CA . THR A 1 309 ? -9.519 -16.759 1.768 1.00 97.06 309 THR A CA 1
ATOM 2417 C C . THR A 1 309 ? -8.120 -16.283 2.171 1.00 97.06 309 THR A C 1
ATOM 2419 O O . THR A 1 309 ? -7.185 -16.258 1.360 1.00 97.06 309 THR A O 1
ATOM 2422 N N . LEU A 1 310 ? -7.963 -15.875 3.430 1.00 97.81 310 LEU A N 1
ATOM 2423 C CA . LEU A 1 310 ? -6.681 -15.516 4.035 1.00 97.81 310 LEU A CA 1
ATOM 2424 C C . LEU A 1 310 ? -6.590 -16.011 5.479 1.00 97.81 310 LEU A C 1
ATOM 2426 O O . LEU A 1 310 ? -7.604 -16.226 6.142 1.00 97.81 310 LEU A O 1
ATOM 2430 N N . ARG A 1 311 ? -5.354 -16.168 5.959 1.00 98.44 311 ARG A N 1
ATOM 2431 C CA . ARG A 1 311 ? -5.029 -16.464 7.361 1.00 98.44 311 ARG A CA 1
ATOM 2432 C C . ARG A 1 311 ? -4.471 -15.250 8.113 1.00 98.44 311 ARG A C 1
ATOM 2434 O O . ARG A 1 311 ? -4.521 -15.191 9.338 1.00 98.44 311 ARG A O 1
ATOM 2441 N N . GLY A 1 312 ? -3.972 -14.258 7.384 1.00 98.12 312 GLY A N 1
ATOM 2442 C CA . GLY A 1 312 ? -3.537 -12.984 7.935 1.00 98.12 312 GLY A CA 1
ATOM 2443 C C . GLY A 1 312 ? -3.565 -11.891 6.877 1.00 98.12 312 GLY A C 1
ATOM 2444 O O . GLY A 1 312 ? -3.570 -12.175 5.679 1.00 98.12 312 GLY A O 1
ATOM 2445 N N . MET A 1 313 ? -3.595 -10.645 7.329 1.00 98.00 313 MET A N 1
ATOM 2446 C CA . MET A 1 313 ? -3.516 -9.460 6.477 1.00 98.00 313 MET A CA 1
ATOM 2447 C C . MET A 1 313 ? -2.538 -8.452 7.061 1.00 98.00 313 MET A C 1
ATOM 2449 O O . MET A 1 313 ? -2.298 -8.441 8.270 1.00 98.00 313 MET A O 1
ATOM 2453 N N . MET A 1 314 ? -1.977 -7.610 6.200 1.00 98.25 314 MET A N 1
ATOM 2454 C CA . MET A 1 314 ? -0.975 -6.632 6.604 1.00 98.25 314 MET A CA 1
ATOM 2455 C C . MET A 1 314 ? -1.218 -5.271 5.966 1.00 98.25 314 MET A C 1
ATOM 2457 O O . MET A 1 314 ? -1.654 -5.195 4.820 1.00 98.25 314 MET A O 1
ATOM 2461 N N . PHE A 1 315 ? -0.887 -4.218 6.701 1.00 98.12 315 PHE A N 1
ATOM 2462 C CA . PHE A 1 315 ? -0.895 -2.826 6.267 1.00 98.12 315 PHE A CA 1
ATOM 2463 C C . PHE A 1 315 ? 0.524 -2.272 6.403 1.00 98.12 315 PHE A C 1
ATOM 2465 O O . PHE A 1 315 ? 1.156 -2.524 7.424 1.00 98.12 315 PHE A O 1
ATOM 2472 N N . ASP A 1 316 ? 1.032 -1.556 5.403 1.00 96.94 316 ASP A N 1
ATOM 2473 C CA . ASP A 1 316 ? 2.389 -0.988 5.397 1.00 96.94 316 ASP A CA 1
ATOM 2474 C C . ASP A 1 316 ? 2.332 0.534 5.280 1.00 96.94 316 ASP A C 1
ATOM 2476 O O . ASP A 1 316 ? 1.773 1.087 4.329 1.00 96.94 316 ASP A O 1
ATOM 2480 N N . GLY A 1 317 ? 2.897 1.204 6.280 1.00 96.19 317 GLY A N 1
ATOM 2481 C CA . GLY A 1 317 ? 3.062 2.645 6.315 1.00 96.19 317 GLY A CA 1
ATOM 2482 C C . GLY A 1 317 ? 4.533 3.002 6.175 1.00 96.19 317 GLY A C 1
ATOM 2483 O O . GLY A 1 317 ? 5.312 2.772 7.091 1.00 96.19 317 GLY A O 1
ATOM 2484 N N . ASP A 1 318 ? 4.902 3.637 5.064 1.00 92.69 318 ASP A N 1
ATOM 2485 C CA . ASP A 1 318 ? 6.294 3.992 4.740 1.00 92.69 318 ASP A CA 1
ATOM 2486 C C . ASP A 1 318 ? 6.770 5.310 5.388 1.00 92.69 318 ASP A C 1
ATOM 2488 O O . ASP A 1 318 ? 7.919 5.722 5.216 1.00 92.69 318 ASP A O 1
ATOM 2492 N N . ASN A 1 319 ? 5.882 6.022 6.084 1.00 90.88 319 ASN A N 1
ATOM 2493 C CA . ASN A 1 319 ? 6.142 7.342 6.657 1.00 90.88 319 ASN A CA 1
ATOM 2494 C C . ASN A 1 319 ? 5.426 7.533 8.006 1.00 90.88 319 ASN A C 1
ATOM 2496 O O . ASN A 1 319 ? 4.558 6.752 8.388 1.00 90.88 319 ASN A O 1
ATOM 2500 N N . GLN A 1 320 ? 5.758 8.621 8.707 1.00 91.62 320 GLN A N 1
ATOM 2501 C CA . GLN A 1 320 ? 5.210 8.928 10.032 1.00 91.62 320 GLN A CA 1
ATOM 2502 C C . GLN A 1 320 ? 3.680 9.117 10.050 1.00 91.62 320 GLN A C 1
ATOM 2504 O O . GLN A 1 320 ? 3.050 8.775 11.048 1.00 91.62 320 GLN A O 1
ATOM 2509 N N . GLU A 1 321 ? 3.078 9.677 8.990 1.00 94.00 321 GLU A N 1
ATOM 2510 C CA . GLU A 1 321 ? 1.617 9.863 8.917 1.00 94.00 321 GLU A CA 1
ATOM 2511 C C . GLU A 1 321 ? 0.923 8.500 8.868 1.00 94.00 321 GLU A C 1
ATOM 2513 O O . GLU A 1 321 ? 0.022 8.239 9.663 1.00 94.00 321 GLU A O 1
ATOM 2518 N N . ASP A 1 322 ? 1.366 7.617 7.976 1.00 95.75 322 ASP A N 1
ATOM 2519 C CA . ASP A 1 322 ? 0.791 6.277 7.845 1.00 95.75 322 ASP A CA 1
ATOM 2520 C C . ASP A 1 322 ? 1.103 5.404 9.063 1.00 95.75 322 ASP A C 1
ATOM 2522 O O . ASP A 1 322 ? 0.258 4.622 9.495 1.00 95.75 322 ASP A O 1
ATOM 2526 N N . SER A 1 323 ? 2.262 5.617 9.691 1.00 95.56 323 SER A N 1
ATOM 2527 C CA . SER A 1 323 ? 2.613 4.965 10.949 1.00 95.56 323 SER A CA 1
ATOM 2528 C C . SER A 1 323 ? 1.651 5.322 12.079 1.00 95.56 323 SER A C 1
ATOM 2530 O O . SER A 1 323 ? 1.144 4.436 12.769 1.00 95.56 323 SER A O 1
ATOM 2532 N N . GLN A 1 324 ? 1.293 6.604 12.201 1.00 96.50 324 GLN A N 1
ATOM 2533 C CA . GLN A 1 324 ? 0.275 7.030 13.156 1.00 96.50 324 GLN A CA 1
ATOM 2534 C C . GLN A 1 324 ? -1.104 6.445 12.821 1.00 96.50 324 GLN A C 1
ATOM 2536 O O . GLN A 1 324 ? -1.791 5.980 13.726 1.00 96.50 324 GLN A O 1
ATOM 2541 N N . LYS A 1 325 ? -1.500 6.400 11.537 1.00 97.62 325 LYS A N 1
ATOM 2542 C CA . LYS A 1 325 ? -2.777 5.784 11.126 1.00 97.62 325 LYS A CA 1
ATOM 2543 C C . LYS A 1 325 ? -2.858 4.315 11.528 1.00 97.62 325 LYS A C 1
ATOM 2545 O O . LYS A 1 325 ? -3.910 3.888 11.993 1.00 97.62 325 LYS A O 1
ATOM 2550 N N . ILE A 1 326 ? -1.774 3.556 11.352 1.00 98.31 326 ILE A N 1
ATOM 2551 C CA . ILE A 1 326 ? -1.711 2.142 11.743 1.00 98.31 326 ILE A CA 1
ATOM 2552 C C . ILE A 1 326 ? -1.836 1.998 13.265 1.00 98.31 326 ILE A C 1
ATOM 2554 O O . ILE A 1 326 ? -2.615 1.170 13.725 1.00 98.31 326 ILE A O 1
ATOM 2558 N N . GLN A 1 327 ? -1.144 2.827 14.054 1.00 97.94 327 GLN A N 1
ATOM 2559 C CA . GLN A 1 327 ? -1.253 2.793 15.520 1.00 97.94 327 GLN A CA 1
ATOM 2560 C C . GLN A 1 327 ? -2.656 3.163 16.018 1.00 97.94 327 GLN A C 1
ATOM 2562 O O . GLN A 1 327 ? -3.211 2.490 16.886 1.00 97.94 327 GLN A O 1
ATOM 2567 N N . ASP A 1 328 ? -3.256 4.214 15.458 1.00 97.88 328 ASP A N 1
ATOM 2568 C CA . ASP A 1 328 ? -4.611 4.636 15.816 1.00 97.88 328 ASP A CA 1
ATOM 2569 C C . ASP A 1 328 ? -5.637 3.559 15.428 1.00 97.88 328 ASP A C 1
ATOM 2571 O O . ASP A 1 328 ? -6.543 3.247 16.202 1.00 97.88 328 ASP A O 1
ATOM 2575 N N . ALA A 1 329 ? -5.462 2.933 14.260 1.00 98.38 329 ALA A N 1
ATOM 2576 C CA . ALA A 1 329 ? -6.285 1.815 13.818 1.00 98.38 329 ALA A CA 1
ATOM 2577 C C . ALA A 1 329 ? -6.136 0.586 14.726 1.00 98.38 329 ALA A C 1
ATOM 2579 O O . ALA A 1 329 ? -7.146 -0.028 15.065 1.00 98.38 329 ALA A O 1
ATOM 2580 N N . ALA A 1 330 ? -4.918 0.256 15.170 1.00 98.50 330 ALA A N 1
ATOM 2581 C CA . ALA A 1 330 ? -4.674 -0.852 16.090 1.00 98.50 330 ALA A CA 1
ATOM 2582 C C . ALA A 1 330 ? -5.471 -0.688 17.395 1.00 98.50 330 ALA A C 1
ATOM 2584 O O . ALA A 1 330 ? -6.089 -1.644 17.855 1.00 98.50 330 ALA A O 1
ATOM 2585 N N . LYS A 1 331 ? -5.549 0.531 17.946 1.00 98.31 331 LYS A N 1
ATOM 2586 C CA . LYS A 1 331 ? -6.342 0.825 19.157 1.00 98.31 331 LYS A CA 1
ATOM 2587 C C . LYS A 1 331 ? -7.843 0.658 18.940 1.00 98.31 331 LYS A C 1
ATOM 2589 O O . LYS A 1 331 ? -8.530 0.100 19.794 1.00 98.31 331 LYS A O 1
ATOM 2594 N N . LEU A 1 332 ? -8.356 1.124 17.800 1.00 97.88 332 LEU A N 1
ATOM 2595 C CA . LEU A 1 332 ? -9.769 0.958 17.445 1.00 97.88 332 LEU A CA 1
ATOM 2596 C C . LEU A 1 332 ? -10.137 -0.521 17.270 1.00 97.88 332 LEU A C 1
ATOM 2598 O O . LEU A 1 332 ? -11.186 -0.951 17.743 1.00 97.88 332 LEU A O 1
ATOM 2602 N N . LEU A 1 333 ? -9.261 -1.298 16.632 1.00 98.19 333 LEU A N 1
ATOM 2603 C CA . LEU A 1 333 ? -9.439 -2.738 16.447 1.00 98.19 333 LEU A CA 1
ATOM 2604 C C . LEU A 1 333 ? -9.361 -3.493 17.778 1.00 98.19 333 LEU A C 1
ATOM 2606 O O . LEU A 1 333 ? -10.240 -4.307 18.056 1.00 98.19 333 LEU A O 1
ATOM 2610 N N . GLN A 1 334 ? -8.397 -3.157 18.641 1.00 98.12 334 GLN A N 1
ATOM 2611 C CA . GLN A 1 334 ? -8.255 -3.751 19.973 1.00 98.12 334 GLN A CA 1
ATOM 2612 C C . GLN A 1 334 ? -9.521 -3.542 20.818 1.00 98.12 334 GLN A C 1
ATOM 2614 O O . GLN A 1 334 ? -9.985 -4.471 21.476 1.00 98.12 334 GLN A O 1
ATOM 2619 N N . ALA A 1 335 ? -10.131 -2.352 20.754 1.00 96.25 335 ALA A N 1
ATOM 2620 C CA . ALA A 1 335 ? -11.398 -2.059 21.429 1.00 96.25 335 ALA A CA 1
ATOM 2621 C C . ALA A 1 335 ? -12.585 -2.889 20.893 1.00 96.25 335 ALA A C 1
ATOM 2623 O O . ALA A 1 335 ? -13.563 -3.092 21.612 1.00 96.25 335 ALA A O 1
ATOM 2624 N N . ALA A 1 336 ? -12.494 -3.385 19.657 1.00 96.88 336 ALA A N 1
ATOM 2625 C CA . ALA A 1 336 ? -13.455 -4.302 19.044 1.00 96.88 336 ALA A CA 1
ATOM 2626 C C . ALA A 1 336 ? -13.103 -5.791 19.251 1.00 96.88 336 ALA A C 1
ATOM 2628 O O . ALA A 1 336 ? -13.798 -6.659 18.728 1.00 96.88 336 ALA A O 1
ATOM 2629 N N . GLY A 1 337 ? -12.033 -6.101 19.994 1.00 97.25 337 GLY A N 1
ATOM 2630 C CA . GLY A 1 337 ? -11.541 -7.468 20.196 1.00 97.25 337 GLY A CA 1
ATOM 2631 C C . GLY A 1 337 ? -10.698 -8.021 19.041 1.00 97.25 337 GLY A C 1
ATOM 2632 O O . GLY A 1 337 ? -10.309 -9.186 19.084 1.00 97.25 337 GLY A O 1
ATOM 2633 N N . ILE A 1 338 ? -10.393 -7.209 18.023 1.00 98.38 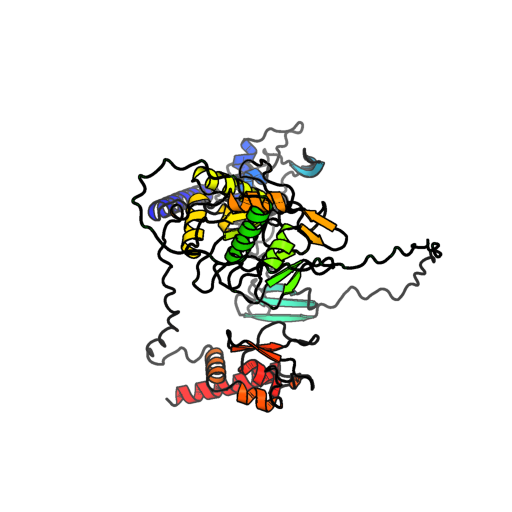338 ILE A N 1
ATOM 2634 C CA . ILE A 1 338 ? -9.521 -7.580 16.904 1.00 98.38 338 ILE A CA 1
ATOM 2635 C C . ILE A 1 338 ? -8.081 -7.214 17.264 1.00 98.38 338 ILE A C 1
ATOM 2637 O O . ILE A 1 338 ? -7.746 -6.046 17.455 1.00 98.38 338 ILE A O 1
ATOM 2641 N N . THR A 1 339 ? -7.211 -8.214 17.335 1.00 97.75 339 THR A N 1
ATOM 2642 C CA . THR A 1 339 ? -5.806 -8.031 17.702 1.00 97.75 339 THR A CA 1
ATOM 2643 C C . THR A 1 339 ? -4.975 -7.649 16.482 1.00 97.75 339 THR A C 1
ATOM 2645 O O . THR A 1 339 ? -4.831 -8.427 15.537 1.00 97.75 339 THR A O 1
ATOM 2648 N N . MET A 1 340 ? -4.382 -6.455 16.517 1.00 98.50 340 MET A N 1
ATOM 2649 C CA . MET A 1 340 ? -3.375 -6.029 15.546 1.00 98.50 340 MET A CA 1
ATOM 2650 C C . MET A 1 340 ? -1.997 -5.979 16.209 1.00 98.50 340 MET A C 1
ATOM 2652 O O . MET A 1 340 ? -1.803 -5.282 17.202 1.00 98.50 340 MET A O 1
ATOM 2656 N N . ILE A 1 341 ? -1.037 -6.693 15.627 1.00 98.62 341 ILE A N 1
ATOM 2657 C CA . ILE A 1 341 ? 0.380 -6.631 15.986 1.00 98.62 341 ILE A CA 1
ATOM 2658 C C . ILE A 1 341 ? 1.023 -5.500 15.180 1.00 98.62 341 ILE A C 1
ATOM 2660 O O . ILE A 1 341 ? 0.898 -5.448 13.956 1.00 98.62 341 ILE A O 1
ATOM 2664 N N . VAL A 1 342 ? 1.739 -4.608 15.854 1.00 98.44 342 VAL A N 1
ATOM 2665 C CA . VAL A 1 342 ? 2.453 -3.486 15.243 1.00 98.44 342 VAL A CA 1
ATOM 2666 C C . VAL A 1 342 ? 3.941 -3.829 15.156 1.00 98.44 342 VAL A C 1
ATOM 2668 O O . VAL A 1 342 ? 4.579 -4.140 16.158 1.00 98.44 342 VAL A O 1
ATOM 2671 N N . GLU A 1 343 ? 4.517 -3.767 13.959 1.00 97.94 343 GLU A N 1
ATOM 2672 C CA . GLU A 1 343 ? 5.917 -4.107 13.681 1.00 97.94 343 GLU A CA 1
ATOM 2673 C C . GLU A 1 343 ? 6.644 -2.891 13.078 1.00 97.94 343 GLU A C 1
ATOM 2675 O O . GLU A 1 343 ? 6.623 -2.688 11.859 1.00 97.94 343 GLU A O 1
ATOM 2680 N N . PRO A 1 344 ? 7.284 -2.041 13.903 1.00 96.88 344 PRO A N 1
ATOM 2681 C CA . PRO A 1 344 ? 8.081 -0.923 13.418 1.00 96.88 344 PRO A CA 1
ATOM 2682 C C . PRO A 1 344 ? 9.229 -1.389 12.524 1.00 96.88 344 PRO A C 1
ATOM 2684 O O . PRO A 1 344 ? 9.930 -2.364 12.813 1.00 96.88 344 PRO A O 1
ATOM 2687 N N . SER A 1 345 ? 9.455 -0.651 11.441 1.00 94.06 345 SER A N 1
ATOM 2688 C CA . SER A 1 345 ? 10.592 -0.847 10.552 1.00 94.06 345 SER A CA 1
ATOM 2689 C C . SER A 1 345 ? 11.885 -0.643 11.342 1.00 94.06 345 SER A C 1
ATOM 2691 O O . SER A 1 345 ? 12.109 0.441 11.882 1.00 94.06 345 SER A O 1
ATOM 2693 N N . PRO A 1 346 ? 12.793 -1.631 11.376 1.00 93.62 346 PRO A N 1
ATOM 2694 C CA . PRO A 1 346 ? 14.094 -1.451 12.006 1.00 93.62 346 PRO A CA 1
ATOM 2695 C C . PRO A 1 346 ? 15.065 -0.689 11.091 1.00 93.62 346 PRO A C 1
ATOM 2697 O O . PRO A 1 346 ? 16.266 -0.701 11.338 1.00 93.62 346 PRO A O 1
ATOM 2700 N N . ALA A 1 347 ? 14.598 -0.095 9.986 1.00 90.38 347 ALA A N 1
ATOM 2701 C CA . ALA A 1 347 ? 15.473 0.595 9.054 1.00 90.38 347 ALA A CA 1
ATOM 2702 C C . ALA A 1 347 ? 16.226 1.749 9.758 1.00 90.38 347 ALA A C 1
ATOM 2704 O O . ALA A 1 347 ? 15.620 2.475 10.547 1.00 90.38 347 ALA A O 1
ATOM 2705 N N . PRO A 1 348 ? 17.531 1.943 9.480 1.00 88.25 348 PRO A N 1
ATOM 2706 C CA . PRO A 1 348 ? 18.323 2.970 10.148 1.00 88.25 348 PRO A CA 1
ATOM 2707 C C . PRO A 1 348 ? 17.760 4.381 9.962 1.00 88.25 348 PRO A C 1
ATOM 2709 O O . PRO A 1 348 ? 17.165 4.692 8.921 1.00 88.25 348 PRO A O 1
ATOM 2712 N N . ILE A 1 349 ? 18.052 5.243 10.937 1.00 88.62 349 ILE A N 1
ATOM 2713 C CA . ILE A 1 349 ? 17.834 6.691 10.855 1.00 88.62 349 ILE A CA 1
ATOM 2714 C C . ILE A 1 349 ? 18.495 7.236 9.577 1.00 88.62 349 ILE A C 1
ATOM 2716 O O . ILE A 1 349 ? 19.617 6.861 9.233 1.00 88.62 349 ILE A O 1
ATOM 2720 N N . GLY A 1 350 ? 17.784 8.094 8.850 1.00 87.50 350 GLY A N 1
ATOM 2721 C CA . GLY A 1 350 ? 18.171 8.666 7.562 1.00 87.50 350 GLY A CA 1
ATOM 2722 C C . GLY A 1 350 ? 17.860 7.789 6.345 1.00 87.50 350 GLY A C 1
ATOM 2723 O O . GLY A 1 350 ? 18.132 8.195 5.213 1.00 87.50 350 GLY A O 1
ATOM 2724 N N . SER A 1 351 ? 17.310 6.584 6.528 1.00 87.81 351 SER A N 1
ATOM 2725 C CA . SER A 1 351 ? 16.896 5.739 5.404 1.00 87.81 351 SER A CA 1
ATOM 2726 C C . SER A 1 351 ? 15.513 6.130 4.867 1.00 87.81 351 SER A C 1
ATOM 2728 O O . SER A 1 351 ? 14.693 6.707 5.570 1.00 87.81 351 SER A O 1
ATOM 2730 N N . LYS A 1 352 ? 15.217 5.770 3.608 1.00 84.62 352 LYS A N 1
ATOM 2731 C CA . LYS A 1 352 ? 13.917 6.054 2.964 1.00 84.62 352 LYS A CA 1
ATOM 2732 C C . LYS A 1 352 ? 12.707 5.530 3.761 1.00 84.62 352 LYS A C 1
ATOM 2734 O O . LYS A 1 352 ? 11.631 6.094 3.635 1.00 84.62 352 LYS A O 1
ATOM 2739 N N . HIS A 1 353 ? 12.901 4.460 4.532 1.00 84.50 353 HIS A N 1
ATOM 2740 C CA . HIS A 1 353 ? 11.858 3.770 5.299 1.00 84.50 353 HIS A CA 1
ATOM 2741 C C . HIS A 1 353 ? 12.031 3.974 6.815 1.00 84.50 353 HIS A C 1
ATOM 2743 O O . HIS A 1 353 ? 11.587 3.143 7.612 1.00 84.50 353 HIS A O 1
ATOM 2749 N N . GLU A 1 354 ? 12.750 5.028 7.220 1.00 87.88 354 GLU A N 1
ATOM 2750 C CA . GLU A 1 354 ? 12.830 5.441 8.619 1.00 87.88 354 GLU A CA 1
ATOM 2751 C C . GLU A 1 354 ? 11.428 5.794 9.133 1.00 87.88 354 GLU A C 1
ATOM 2753 O O . GLU A 1 354 ? 10.695 6.557 8.504 1.00 87.88 354 GLU A O 1
ATOM 2758 N N . GLY A 1 355 ? 11.056 5.230 10.284 1.00 87.00 355 GLY A N 1
ATOM 2759 C CA . GLY A 1 355 ? 9.745 5.459 10.898 1.00 87.00 355 GLY A CA 1
ATOM 2760 C C . GLY A 1 355 ? 8.590 4.696 10.243 1.00 87.00 355 GLY A C 1
ATOM 2761 O O . GLY A 1 355 ? 7.445 4.878 10.659 1.00 87.00 355 GLY A O 1
ATOM 2762 N N . GLY A 1 356 ? 8.873 3.841 9.253 1.00 93.56 356 GLY A N 1
ATOM 2763 C CA . GLY A 1 356 ? 7.861 2.962 8.677 1.00 93.56 356 GLY A CA 1
ATOM 2764 C C . GLY A 1 356 ? 7.357 1.919 9.680 1.00 93.56 356 GLY A C 1
ATOM 2765 O O . GLY A 1 356 ? 8.034 1.618 10.666 1.00 93.56 356 GLY A O 1
ATOM 2766 N N . VAL A 1 357 ? 6.175 1.356 9.448 1.00 96.94 357 VAL A N 1
ATOM 2767 C CA . VAL A 1 357 ? 5.566 0.348 10.327 1.00 96.94 357 VAL A CA 1
ATOM 2768 C C . VAL A 1 357 ? 4.668 -0.589 9.531 1.00 96.94 357 VAL A C 1
ATOM 2770 O O . VAL A 1 357 ? 3.973 -0.156 8.613 1.00 96.94 357 VAL A O 1
ATOM 2773 N N . HIS A 1 358 ? 4.636 -1.858 9.927 1.00 97.88 358 HIS A N 1
ATOM 2774 C CA . HIS A 1 358 ? 3.597 -2.779 9.492 1.00 97.88 358 HIS A CA 1
ATOM 2775 C C . HIS A 1 358 ? 2.543 -2.966 10.588 1.00 97.88 358 HIS A C 1
ATOM 2777 O O . HIS A 1 358 ? 2.884 -3.120 11.760 1.00 97.88 358 HIS A O 1
ATOM 2783 N N . GLY A 1 359 ? 1.268 -3.002 10.210 1.00 98.31 359 GLY A N 1
ATOM 2784 C CA . GLY A 1 359 ? 0.178 -3.500 11.049 1.00 98.31 359 GLY A CA 1
ATOM 2785 C C . GLY A 1 359 ? -0.259 -4.875 10.559 1.00 98.31 359 GLY A C 1
ATOM 2786 O O . GLY A 1 359 ? -0.668 -5.001 9.409 1.00 98.31 359 GLY A O 1
ATOM 2787 N N . LEU A 1 360 ? -0.175 -5.898 11.404 1.00 98.44 360 LEU A N 1
ATOM 2788 C CA . LEU A 1 360 ? -0.495 -7.288 11.083 1.00 98.44 360 LEU A CA 1
ATOM 2789 C C . LEU A 1 360 ? -1.722 -7.748 11.871 1.00 98.44 360 LEU A C 1
ATOM 2791 O O . LEU A 1 360 ? -1.753 -7.626 13.091 1.00 98.44 360 LEU A O 1
ATOM 2795 N N . ILE A 1 361 ? -2.684 -8.365 11.189 1.00 98.75 361 ILE A N 1
ATOM 2796 C CA . ILE A 1 361 ? -3.787 -9.094 11.824 1.00 98.75 361 ILE A CA 1
ATOM 2797 C C . ILE A 1 361 ? -3.655 -10.563 11.433 1.00 98.75 361 ILE A C 1
ATOM 2799 O O . ILE A 1 361 ? -3.595 -10.888 10.244 1.00 98.75 361 ILE A O 1
ATOM 2803 N N . VAL A 1 362 ? -3.612 -11.445 12.428 1.00 98.69 362 VAL A N 1
ATOM 2804 C CA . VAL A 1 362 ? -3.602 -12.900 12.241 1.00 98.69 362 VAL A CA 1
ATOM 2805 C C . VAL A 1 362 ? -4.940 -13.444 12.707 1.00 98.69 362 VAL A C 1
ATOM 2807 O O . VAL A 1 362 ? -5.357 -13.138 13.816 1.00 98.69 362 VAL A O 1
ATOM 2810 N N . PHE A 1 363 ? -5.615 -14.246 11.891 1.00 98.69 363 PHE A N 1
ATOM 2811 C CA . PHE A 1 363 ? -6.894 -14.850 12.261 1.00 98.69 363 PHE A CA 1
ATOM 2812 C C . PHE A 1 363 ? -6.679 -16.244 12.850 1.00 98.69 363 PHE A C 1
ATOM 2814 O O . PHE A 1 363 ? -5.764 -16.946 12.43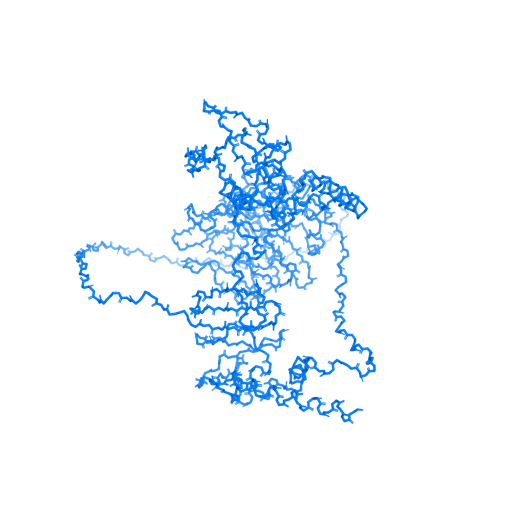8 1.00 98.69 363 PHE A O 1
ATOM 2821 N N . ALA A 1 364 ? -7.535 -16.675 13.778 1.00 98.50 364 ALA A N 1
ATOM 2822 C CA . ALA A 1 364 ? -7.488 -18.008 14.388 1.00 98.50 364 ALA A CA 1
ATOM 2823 C C . ALA A 1 364 ? -7.898 -19.136 13.414 1.00 98.50 364 ALA A C 1
ATOM 2825 O O . ALA A 1 364 ? -7.559 -20.304 13.624 1.00 98.50 364 ALA A O 1
ATOM 2826 N N . GLY A 1 365 ? -8.543 -18.785 12.297 1.00 98.38 365 GLY A N 1
ATOM 2827 C CA . GLY A 1 365 ? -8.962 -19.643 11.177 1.00 98.38 365 GLY A CA 1
ATOM 2828 C C . GLY A 1 365 ? -8.763 -18.927 9.834 1.00 98.38 365 GLY A C 1
ATOM 2829 O O . GLY A 1 365 ? -8.412 -17.749 9.805 1.00 98.38 365 GLY A O 1
ATOM 2830 N N . ARG A 1 366 ? -8.975 -19.625 8.711 1.00 98.31 366 ARG A N 1
ATOM 2831 C CA . ARG A 1 366 ? -9.076 -18.952 7.405 1.00 98.31 366 ARG A CA 1
ATOM 2832 C C . ARG A 1 366 ? -10.410 -18.216 7.315 1.00 98.31 366 ARG A C 1
ATOM 2834 O O . ARG A 1 366 ? -11.436 -18.770 7.702 1.00 98.31 366 ARG A O 1
ATOM 2841 N N . VAL A 1 367 ? -10.390 -17.004 6.774 1.00 98.31 367 VAL A N 1
ATOM 2842 C CA . VAL A 1 367 ? -11.577 -16.157 6.585 1.00 98.31 367 VAL A CA 1
ATOM 2843 C C . VAL A 1 367 ? -11.641 -15.638 5.153 1.00 98.31 367 VAL A C 1
ATOM 2845 O O . VAL A 1 367 ? -10.617 -15.539 4.474 1.00 98.31 367 VAL A O 1
ATOM 2848 N N . ASP A 1 368 ? -12.839 -15.307 4.672 1.00 97.25 368 ASP A N 1
ATOM 2849 C CA . ASP A 1 368 ? -13.011 -14.656 3.371 1.00 97.25 368 ASP A CA 1
ATOM 2850 C C . ASP A 1 368 ? -12.276 -13.305 3.349 1.00 97.25 368 ASP A C 1
ATOM 2852 O O . ASP A 1 368 ? -12.513 -12.440 4.194 1.00 97.25 368 ASP A O 1
ATOM 2856 N N . ALA A 1 369 ? -11.377 -13.110 2.378 1.00 96.50 369 ALA A N 1
ATOM 2857 C CA . ALA A 1 369 ? -10.505 -11.938 2.358 1.00 96.50 369 ALA A CA 1
ATOM 2858 C C . ALA A 1 369 ? -11.284 -10.621 2.231 1.00 96.50 369 ALA A C 1
ATOM 2860 O O . ALA A 1 369 ? -10.938 -9.634 2.879 1.00 96.50 369 ALA A O 1
ATOM 2861 N N . TYR A 1 370 ? -12.334 -10.599 1.403 1.00 95.75 370 TYR A N 1
ATOM 2862 C CA . TYR A 1 370 ? -13.154 -9.405 1.212 1.00 95.75 370 TYR A CA 1
ATOM 2863 C C . TYR A 1 370 ? -13.872 -9.026 2.508 1.00 95.75 370 TYR A C 1
ATOM 2865 O O . TYR A 1 370 ? -13.789 -7.876 2.941 1.00 95.75 370 TYR A O 1
ATOM 2873 N N . SER A 1 371 ? -14.507 -10.010 3.139 1.00 97.44 371 SER A N 1
ATOM 2874 C CA . SER A 1 371 ? -15.226 -9.853 4.397 1.00 97.44 371 SER A CA 1
ATOM 2875 C C . SER A 1 371 ? -14.307 -9.352 5.508 1.00 97.44 371 SER A C 1
ATOM 2877 O O . SER A 1 371 ? -14.620 -8.360 6.159 1.00 97.44 371 SER A O 1
ATOM 2879 N N . ALA A 1 372 ? -13.108 -9.929 5.629 1.00 98.12 372 ALA A N 1
ATOM 2880 C CA . ALA A 1 372 ? -12.113 -9.485 6.597 1.00 98.12 372 ALA A CA 1
ATOM 2881 C C . ALA A 1 372 ? -11.702 -8.012 6.394 1.00 98.12 372 ALA A C 1
ATOM 2883 O O . ALA A 1 372 ? -11.635 -7.255 7.362 1.00 98.12 372 ALA A O 1
ATOM 2884 N N . PHE A 1 373 ? -11.483 -7.566 5.147 1.00 97.50 373 PHE A N 1
ATOM 2885 C CA . PHE A 1 373 ? -11.201 -6.150 4.872 1.00 97.50 373 PHE A CA 1
ATOM 2886 C C . PHE A 1 373 ? -12.377 -5.241 5.240 1.00 97.50 373 PHE A C 1
ATOM 2888 O O . PHE A 1 373 ? -12.164 -4.194 5.849 1.00 97.50 373 PHE A O 1
ATOM 2895 N N . GLN A 1 374 ? -13.611 -5.622 4.893 1.00 97.31 374 GLN A N 1
ATOM 2896 C CA . GLN A 1 374 ? -14.796 -4.834 5.241 1.00 97.31 374 GLN A CA 1
ATOM 2897 C C . GLN A 1 374 ? -14.989 -4.741 6.759 1.00 97.31 374 GLN A C 1
ATOM 2899 O O . GLN A 1 374 ? -15.236 -3.644 7.258 1.00 97.31 374 GLN A O 1
ATOM 2904 N N . THR A 1 375 ? -14.793 -5.840 7.498 1.00 98.06 375 THR A N 1
ATOM 2905 C CA . THR A 1 375 ? -14.817 -5.838 8.968 1.00 98.06 375 THR A CA 1
ATOM 2906 C C . THR A 1 375 ? -13.791 -4.860 9.524 1.00 98.06 375 THR A C 1
ATOM 2908 O O . THR A 1 375 ? -14.142 -3.991 10.316 1.00 98.06 375 THR A O 1
ATOM 2911 N N . VAL A 1 376 ? -12.532 -4.937 9.083 1.00 98.12 376 VAL A N 1
ATOM 2912 C CA . VAL A 1 376 ? -11.481 -4.026 9.560 1.00 98.12 376 VAL A CA 1
ATOM 2913 C C . VAL A 1 376 ? -11.849 -2.568 9.268 1.00 98.12 376 VAL A C 1
ATOM 2915 O O . VAL A 1 376 ? -11.808 -1.727 10.165 1.00 98.12 376 VAL A O 1
ATOM 2918 N N . TYR A 1 377 ? -12.301 -2.261 8.050 1.00 97.56 377 TYR A N 1
ATOM 2919 C CA . TYR A 1 377 ? -12.696 -0.902 7.679 1.00 97.56 377 TYR A CA 1
ATOM 2920 C C . TYR A 1 377 ? -13.937 -0.385 8.396 1.00 97.56 377 TYR A C 1
ATOM 2922 O O . TYR A 1 377 ? -14.052 0.828 8.573 1.00 97.56 377 TYR A O 1
ATOM 2930 N N . GLN A 1 378 ? -14.854 -1.257 8.815 1.00 96.75 378 GLN A N 1
ATOM 2931 C CA . GLN A 1 378 ? -15.996 -0.856 9.632 1.00 96.75 378 GLN A CA 1
ATOM 2932 C C . GLN A 1 378 ? -15.528 -0.193 10.934 1.00 96.75 378 GLN A C 1
ATOM 2934 O O . GLN A 1 378 ? -16.110 0.809 11.346 1.00 96.75 378 GLN A O 1
ATOM 2939 N N . TYR A 1 379 ? -14.464 -0.712 11.552 1.00 96.75 379 TYR A N 1
ATOM 2940 C CA . TYR A 1 379 ? -13.928 -0.173 12.804 1.00 96.75 379 TYR A CA 1
ATOM 2941 C C . TYR A 1 379 ? -12.924 0.958 12.587 1.00 96.75 379 TYR A C 1
ATOM 2943 O O . TYR A 1 379 ? -12.907 1.924 13.348 1.00 96.75 379 TYR A O 1
ATOM 2951 N N . THR A 1 380 ? -12.093 0.875 11.546 1.00 96.25 380 THR A N 1
ATOM 2952 C CA . THR A 1 380 ? -11.007 1.846 11.328 1.00 96.25 380 THR A CA 1
ATOM 2953 C C . THR A 1 380 ? -11.393 3.014 10.422 1.00 96.25 380 THR A C 1
ATOM 2955 O O . THR A 1 380 ? -10.618 3.959 10.265 1.00 96.25 380 THR A O 1
ATOM 2958 N N . GLY A 1 381 ? -12.550 2.951 9.759 1.00 93.56 381 GLY A N 1
ATOM 2959 C CA . GLY A 1 381 ? -12.962 3.931 8.759 1.00 93.56 381 GLY A CA 1
ATOM 2960 C C . GLY A 1 381 ? -11.955 4.034 7.610 1.00 93.56 381 GLY A C 1
ATOM 2961 O O . GLY A 1 381 ? -11.560 3.031 7.014 1.00 93.56 381 GLY A O 1
ATOM 2962 N N . ASP A 1 382 ? -11.529 5.258 7.297 1.00 91.31 382 ASP A N 1
ATOM 2963 C CA . ASP A 1 382 ? -10.607 5.533 6.189 1.00 91.31 382 ASP A CA 1
ATOM 2964 C C . ASP A 1 382 ? -9.120 5.443 6.576 1.00 91.31 382 ASP A C 1
ATOM 2966 O O . ASP A 1 382 ? -8.266 5.536 5.692 1.00 91.31 382 ASP A O 1
ATOM 2970 N N . LEU A 1 383 ? -8.796 5.225 7.863 1.00 92.31 383 LEU A N 1
ATOM 2971 C CA . LEU A 1 383 ? -7.410 5.179 8.350 1.00 92.31 383 LEU A CA 1
ATOM 2972 C C . LEU A 1 383 ? -6.579 4.173 7.548 1.00 92.31 383 LEU A C 1
ATOM 2974 O O . LEU A 1 383 ? -5.591 4.556 6.925 1.00 92.31 383 LEU A O 1
ATOM 2978 N N . LEU A 1 384 ? -7.032 2.917 7.489 1.00 94.62 384 LEU A N 1
ATOM 2979 C CA . LEU A 1 384 ? -6.316 1.843 6.799 1.00 94.62 384 LEU A CA 1
ATOM 2980 C C . LEU A 1 384 ? -6.615 1.752 5.299 1.00 94.62 384 LEU A C 1
ATOM 2982 O O . LEU A 1 384 ? -5.798 1.217 4.561 1.00 94.62 384 LEU A O 1
ATOM 2986 N N . LYS A 1 385 ? -7.728 2.314 4.804 1.00 92.50 385 LYS A N 1
ATOM 2987 C CA . LYS A 1 385 ? -8.045 2.299 3.358 1.00 92.50 385 LYS A CA 1
ATOM 2988 C C . LYS A 1 385 ? -7.038 3.075 2.511 1.00 92.50 385 LYS A C 1
ATOM 2990 O O . LYS A 1 385 ? -6.923 2.831 1.314 1.00 92.50 385 LYS A O 1
ATOM 2995 N N . SER A 1 386 ? -6.380 4.066 3.115 1.00 90.19 386 SER A N 1
ATOM 2996 C CA . SER A 1 386 ? -5.381 4.905 2.444 1.00 90.19 386 SER A CA 1
ATOM 2997 C C . SER A 1 386 ? -3.953 4.360 2.529 1.00 90.19 386 SER A C 1
ATOM 2999 O O . SER A 1 386 ? -3.057 4.942 1.922 1.00 90.19 386 SER A O 1
ATOM 3001 N N . VAL A 1 387 ? -3.751 3.270 3.273 1.00 95.00 387 VAL A N 1
ATOM 3002 C CA . VAL A 1 387 ? -2.452 2.643 3.539 1.00 95.00 387 VAL A CA 1
ATOM 3003 C C . VAL A 1 387 ? -2.261 1.463 2.582 1.00 95.00 387 VAL A C 1
ATOM 3005 O O . VAL A 1 387 ? -3.236 0.848 2.145 1.00 95.00 387 VAL A O 1
ATOM 3008 N N . GLU A 1 388 ? -1.018 1.152 2.202 1.00 95.62 388 GLU A N 1
ATOM 3009 C CA . GLU A 1 388 ? -0.761 -0.023 1.362 1.00 95.62 388 GLU A CA 1
ATOM 3010 C C . GLU A 1 388 ? -1.115 -1.303 2.133 1.00 95.62 388 GLU A C 1
ATOM 3012 O O . GLU A 1 388 ? -0.913 -1.378 3.342 1.00 95.62 388 GLU A O 1
ATOM 3017 N N . GLN A 1 389 ? -1.675 -2.309 1.455 1.00 96.56 389 GLN A N 1
ATOM 3018 C CA . GLN A 1 389 ? -2.244 -3.477 2.130 1.00 96.56 389 GLN A CA 1
ATOM 3019 C C . GLN A 1 389 ? -2.078 -4.793 1.367 1.00 96.56 389 GLN A C 1
ATOM 3021 O O . GLN A 1 389 ? -2.080 -4.833 0.129 1.00 96.56 389 GLN A O 1
ATOM 3026 N N . TRP A 1 390 ? -2.028 -5.884 2.134 1.00 97.12 390 TRP A N 1
ATOM 3027 C CA . TRP A 1 390 ? -1.900 -7.257 1.663 1.00 97.12 390 TRP A CA 1
ATOM 3028 C C . TRP A 1 390 ? -2.944 -8.173 2.314 1.00 97.12 390 TRP A C 1
ATOM 3030 O O . TRP A 1 390 ? -3.105 -8.129 3.533 1.00 97.12 390 TRP A O 1
ATOM 3040 N N . PRO A 1 391 ? -3.615 -9.027 1.524 1.00 95.44 391 PRO A N 1
ATOM 3041 C CA . PRO A 1 391 ? -3.501 -9.108 0.070 1.00 95.44 391 PRO A CA 1
ATOM 3042 C C . PRO A 1 391 ? -4.099 -7.869 -0.614 1.00 95.44 391 PRO A C 1
ATOM 3044 O O . PRO A 1 391 ? -4.991 -7.206 -0.090 1.00 95.44 391 PRO A O 1
ATOM 3047 N N . SER A 1 392 ? -3.613 -7.534 -1.811 1.00 90.56 392 SER A N 1
ATOM 3048 C CA . SER A 1 392 ? -4.212 -6.431 -2.571 1.00 90.56 392 SER A CA 1
ATOM 3049 C C . SER A 1 392 ? -5.624 -6.814 -3.012 1.00 90.56 392 SER A C 1
ATOM 3051 O O . SER A 1 392 ? -5.795 -7.816 -3.708 1.00 90.56 392 SER A O 1
ATOM 3053 N N . LEU A 1 393 ? -6.610 -5.961 -2.715 1.00 82.12 393 LEU A N 1
ATOM 3054 C CA . LEU A 1 393 ? -8.001 -6.126 -3.166 1.00 82.12 393 LEU A CA 1
ATOM 3055 C C . LEU A 1 393 ? -8.140 -6.203 -4.697 1.00 82.12 393 LEU A C 1
ATOM 3057 O O . LEU A 1 393 ? -9.121 -6.729 -5.209 1.00 82.12 393 LEU A O 1
ATOM 3061 N N . THR A 1 394 ? -7.147 -5.708 -5.443 1.00 79.50 394 THR A N 1
ATOM 3062 C CA . THR A 1 394 ? -7.127 -5.759 -6.915 1.00 79.50 394 THR A CA 1
ATOM 3063 C C . THR A 1 394 ? -6.545 -7.060 -7.480 1.00 79.50 394 THR A C 1
ATOM 3065 O O . THR A 1 394 ? -6.511 -7.243 -8.695 1.00 79.50 394 THR A O 1
ATOM 3068 N N . GLY A 1 395 ? -5.996 -7.938 -6.631 1.00 76.38 395 GLY A N 1
ATOM 3069 C CA . GLY A 1 395 ? -5.290 -9.159 -7.038 1.00 76.38 395 GLY A CA 1
ATOM 3070 C C . GLY A 1 395 ? -3.901 -8.938 -7.666 1.00 76.38 395 GLY A C 1
ATOM 3071 O O . GLY A 1 395 ? -3.150 -9.898 -7.858 1.00 76.38 395 GLY A O 1
ATOM 3072 N N . ASN A 1 396 ? -3.510 -7.687 -7.939 1.00 76.62 396 ASN A N 1
ATOM 3073 C CA . ASN A 1 396 ? -2.236 -7.327 -8.578 1.00 76.62 396 ASN A CA 1
ATOM 3074 C C . ASN A 1 396 ? -1.136 -6.905 -7.589 1.00 76.62 396 ASN A C 1
ATOM 3076 O O . ASN A 1 396 ? -0.123 -6.341 -7.996 1.00 76.62 396 ASN A O 1
ATOM 3080 N N . GLY A 1 397 ? -1.313 -7.202 -6.300 1.00 78.75 397 GLY A N 1
ATOM 3081 C CA . GLY A 1 397 ? -0.360 -6.838 -5.254 1.00 78.75 397 GLY A CA 1
ATOM 3082 C C . GLY A 1 397 ? 1.019 -7.484 -5.413 1.00 78.75 397 GLY A C 1
ATOM 3083 O O . GLY A 1 397 ? 1.156 -8.620 -5.905 1.00 78.75 397 GLY A O 1
ATOM 3084 N N . ASN A 1 398 ? 2.030 -6.744 -4.953 1.00 91.25 398 ASN A N 1
ATOM 3085 C CA . ASN A 1 398 ? 3.390 -7.232 -4.744 1.00 91.25 398 ASN A CA 1
ATOM 3086 C C . ASN A 1 398 ? 3.430 -8.251 -3.594 1.00 91.25 398 ASN A C 1
ATOM 3088 O O . ASN A 1 398 ? 2.481 -8.371 -2.826 1.00 91.25 398 ASN A O 1
ATOM 3092 N N . ASN A 1 399 ? 4.531 -8.993 -3.474 1.00 96.12 399 ASN A N 1
ATOM 3093 C CA . ASN A 1 399 ? 4.795 -9.769 -2.263 1.00 96.12 399 ASN A CA 1
ATOM 3094 C C . ASN A 1 399 ? 5.240 -8.828 -1.137 1.00 96.12 399 ASN A C 1
ATOM 3096 O O . ASN A 1 399 ? 5.919 -7.837 -1.406 1.00 96.12 399 ASN A O 1
ATOM 3100 N N . VAL A 1 400 ? 4.937 -9.191 0.104 1.00 96.44 400 VAL A N 1
ATOM 3101 C CA . VAL A 1 400 ? 5.345 -8.466 1.305 1.00 96.44 400 VAL A CA 1
ATOM 3102 C C . VAL A 1 400 ? 6.087 -9.384 2.261 1.00 96.44 400 VAL A C 1
ATOM 3104 O O . VAL A 1 400 ? 5.881 -10.596 2.247 1.00 96.44 400 VAL A O 1
ATOM 3107 N N . ARG A 1 401 ? 7.002 -8.826 3.053 1.00 96.88 401 ARG A N 1
ATOM 3108 C CA . ARG A 1 401 ? 7.777 -9.592 4.033 1.00 96.88 401 ARG A CA 1
ATOM 3109 C C . ARG A 1 401 ? 6.834 -10.224 5.064 1.00 96.88 401 ARG A C 1
ATOM 3111 O O . ARG A 1 401 ? 5.951 -9.543 5.565 1.00 96.88 401 ARG A O 1
ATOM 3118 N N . LEU A 1 402 ? 7.058 -11.496 5.391 1.00 97.75 402 LEU A N 1
ATOM 3119 C CA . LEU A 1 402 ? 6.366 -12.148 6.502 1.00 97.75 402 LEU A CA 1
ATOM 3120 C C . LEU A 1 402 ? 6.855 -11.585 7.857 1.00 97.75 402 LEU A C 1
ATOM 3122 O O . LEU A 1 402 ? 8.003 -11.132 7.949 1.00 97.75 402 LEU A O 1
ATOM 3126 N N . PRO A 1 403 ? 5.996 -11.568 8.886 1.00 95.44 403 PRO A N 1
ATOM 3127 C CA . PRO A 1 403 ? 6.308 -10.970 10.183 1.00 95.44 403 PRO A CA 1
ATOM 3128 C C . PRO A 1 403 ? 7.261 -11.830 11.023 1.00 95.44 403 PRO A C 1
ATOM 3130 O O . PRO A 1 403 ? 7.349 -13.044 10.842 1.00 95.44 403 PRO A O 1
ATOM 3133 N N . GLY A 1 404 ? 7.943 -11.205 11.987 1.00 92.12 404 GLY A N 1
ATOM 3134 C CA . GLY A 1 404 ? 8.732 -11.921 13.004 1.00 92.12 404 GLY A CA 1
ATOM 3135 C C . GLY A 1 404 ? 10.120 -12.415 12.566 1.00 92.12 404 GLY A C 1
ATOM 3136 O O . GLY A 1 404 ? 10.825 -13.052 13.345 1.00 92.12 404 GLY A O 1
ATOM 3137 N N . GLY A 1 405 ? 10.542 -12.123 11.332 1.00 94.62 405 GLY A N 1
ATOM 3138 C CA . GLY A 1 405 ? 11.896 -12.409 10.846 1.00 94.62 405 GLY A CA 1
ATOM 3139 C C . GLY A 1 405 ? 12.919 -11.300 11.135 1.00 94.62 405 GLY A C 1
ATOM 3140 O O . GLY A 1 405 ? 12.693 -10.366 11.907 1.00 94.62 405 GLY A O 1
ATOM 3141 N N . LYS A 1 406 ? 14.069 -11.351 10.449 1.00 96.31 406 LYS A N 1
ATOM 3142 C CA . LYS A 1 406 ? 15.058 -10.255 10.450 1.00 96.31 406 LYS A CA 1
ATOM 3143 C C . LYS A 1 406 ? 14.859 -9.315 9.268 1.00 96.31 406 LYS A C 1
ATOM 3145 O O . LYS A 1 406 ? 14.610 -9.746 8.147 1.00 96.31 406 LYS A O 1
ATOM 3150 N N . TYR A 1 407 ? 15.036 -8.020 9.476 1.00 94.50 407 TYR A N 1
ATOM 3151 C CA . TYR A 1 407 ? 15.280 -7.091 8.381 1.00 94.50 407 TYR A CA 1
ATOM 3152 C C . TYR A 1 407 ? 16.737 -7.218 7.949 1.00 94.50 407 TYR A C 1
ATOM 3154 O O . TYR A 1 407 ? 17.628 -7.103 8.786 1.00 94.50 407 TYR A O 1
ATOM 3162 N N . ILE A 1 408 ? 16.975 -7.466 6.661 1.00 93.88 408 ILE A N 1
ATOM 3163 C CA . ILE A 1 408 ? 18.315 -7.671 6.103 1.00 93.88 408 ILE A CA 1
ATOM 3164 C C . ILE A 1 408 ? 18.520 -6.682 4.958 1.00 93.88 408 ILE A C 1
ATOM 3166 O O . ILE A 1 408 ? 17.717 -6.619 4.030 1.00 93.88 408 ILE A O 1
ATOM 3170 N N . LYS A 1 409 ? 19.605 -5.916 5.024 1.00 90.62 409 LYS A N 1
ATOM 3171 C CA . LYS A 1 409 ? 20.098 -5.020 3.978 1.00 90.62 409 LYS A CA 1
ATOM 3172 C C . LYS A 1 409 ? 21.629 -5.075 3.983 1.00 90.62 409 LYS A C 1
ATOM 3174 O O . LYS A 1 409 ? 22.238 -5.503 4.959 1.00 90.62 409 LYS A O 1
ATOM 3179 N N . GLU A 1 410 ? 22.261 -4.661 2.892 1.00 91.94 410 GLU A N 1
ATOM 3180 C CA . GLU A 1 410 ? 23.714 -4.476 2.849 1.00 91.94 410 GLU A CA 1
ATOM 3181 C C . GLU A 1 410 ? 24.212 -3.658 4.057 1.00 91.94 410 GLU A C 1
ATOM 3183 O O . GLU A 1 410 ? 23.734 -2.548 4.306 1.00 91.94 410 GLU A O 1
ATOM 3188 N N . GLY A 1 411 ? 25.117 -4.250 4.844 1.00 92.81 411 GLY A N 1
ATOM 3189 C CA . GLY A 1 411 ? 25.688 -3.645 6.053 1.00 92.81 411 GLY A CA 1
ATOM 3190 C C . GLY A 1 411 ? 24.744 -3.522 7.258 1.00 92.81 411 GLY A C 1
ATOM 3191 O O . GLY A 1 411 ? 25.147 -2.956 8.270 1.00 92.81 411 GLY A O 1
ATOM 3192 N N . PHE A 1 412 ? 23.506 -4.025 7.188 1.00 93.75 412 PHE A N 1
ATOM 3193 C CA . PHE A 1 412 ? 22.533 -3.882 8.271 1.00 93.75 412 PHE A CA 1
ATOM 3194 C C . PHE A 1 412 ? 21.626 -5.107 8.415 1.00 93.75 412 PHE A C 1
ATOM 3196 O O . PHE A 1 412 ? 20.914 -5.489 7.485 1.00 93.75 412 PHE A O 1
ATOM 3203 N N . ALA A 1 413 ? 21.587 -5.684 9.614 1.00 95.06 413 ALA A N 1
ATOM 3204 C CA . ALA A 1 413 ? 20.635 -6.730 9.955 1.00 95.06 413 ALA A CA 1
ATOM 3205 C C . ALA A 1 413 ? 20.102 -6.537 11.376 1.00 95.06 413 ALA A C 1
ATOM 3207 O O . ALA A 1 413 ? 20.883 -6.374 12.311 1.00 95.06 413 ALA A O 1
ATOM 3208 N N . ALA A 1 414 ? 18.783 -6.595 11.543 1.00 96.69 414 ALA A N 1
ATOM 3209 C CA . ALA A 1 414 ? 18.131 -6.445 12.842 1.00 96.69 414 ALA A CA 1
ATOM 3210 C C . ALA A 1 414 ? 16.896 -7.345 12.940 1.00 96.69 414 ALA A C 1
ATOM 3212 O O . ALA A 1 414 ? 16.156 -7.493 11.966 1.00 96.69 414 ALA A O 1
ATOM 3213 N N . SER A 1 415 ? 16.674 -7.950 14.108 1.00 96.94 415 SER A N 1
ATOM 3214 C CA . SER A 1 415 ? 15.406 -8.624 14.410 1.00 96.94 415 SER A CA 1
ATOM 3215 C C . SER A 1 415 ? 14.277 -7.601 14.437 1.00 96.94 415 SER A C 1
ATOM 3217 O O . SER A 1 415 ? 14.462 -6.487 14.931 1.00 96.94 415 SER A O 1
ATOM 3219 N N . CYS A 1 416 ? 13.128 -7.961 13.871 1.00 96.44 416 CYS A N 1
ATOM 3220 C CA . CYS A 1 416 ? 11.954 -7.104 13.951 1.00 96.44 416 CYS A CA 1
ATOM 3221 C C . CYS A 1 416 ? 11.367 -7.198 15.354 1.00 96.44 416 CYS A C 1
ATOM 3223 O O . CYS A 1 416 ? 11.330 -8.276 15.945 1.00 96.44 416 CYS A O 1
ATOM 3225 N N . LYS A 1 417 ? 10.934 -6.056 15.876 1.00 97.88 417 LYS A N 1
ATOM 3226 C CA . LYS A 1 417 ? 10.249 -5.974 17.158 1.00 97.88 417 LYS A CA 1
ATOM 3227 C C . LYS A 1 417 ? 8.748 -5.938 16.924 1.00 97.88 417 LYS A C 1
ATOM 3229 O O . LYS A 1 417 ? 8.305 -5.320 15.958 1.00 97.88 417 LYS A O 1
ATOM 3234 N N . LEU A 1 418 ? 7.998 -6.576 17.809 1.00 98.38 418 LEU A N 1
ATOM 3235 C CA . LEU A 1 418 ? 6.543 -6.629 17.764 1.00 98.38 418 LEU A CA 1
ATOM 3236 C C . LEU A 1 418 ? 5.979 -5.906 18.978 1.00 98.38 418 LEU A C 1
ATOM 3238 O O . LEU A 1 418 ? 6.486 -6.072 20.086 1.00 98.38 418 LEU A O 1
ATOM 3242 N N . TYR A 1 419 ? 4.928 -5.133 18.755 1.00 98.62 419 TYR A N 1
ATOM 3243 C CA . TYR A 1 419 ? 4.234 -4.348 19.763 1.00 98.62 419 TYR A CA 1
ATOM 3244 C C . TYR A 1 419 ? 2.729 -4.589 19.667 1.00 98.62 419 TYR A C 1
ATOM 3246 O O . TYR A 1 419 ? 2.226 -4.962 18.604 1.00 98.62 419 TYR A O 1
ATOM 3254 N N . ASP A 1 420 ? 2.010 -4.371 20.761 1.00 98.31 420 ASP A N 1
ATOM 3255 C CA . ASP A 1 420 ? 0.550 -4.295 20.728 1.00 98.31 420 ASP A CA 1
ATOM 3256 C C . ASP A 1 420 ? 0.058 -2.889 20.337 1.00 98.31 420 ASP A C 1
ATOM 3258 O O . ASP A 1 420 ? 0.833 -1.991 19.991 1.00 98.31 420 ASP A O 1
ATOM 3262 N N . ALA A 1 421 ? -1.262 -2.701 20.387 1.00 97.19 421 ALA A N 1
ATOM 3263 C CA . ALA A 1 421 ? -1.922 -1.438 20.082 1.00 97.19 421 ALA A CA 1
ATOM 3264 C C . ALA A 1 421 ? -1.556 -0.286 21.042 1.00 97.19 421 ALA A C 1
ATOM 3266 O O . ALA A 1 421 ? -1.646 0.885 20.658 1.00 97.19 421 ALA A O 1
ATOM 3267 N N . ASP A 1 422 ? -1.136 -0.599 22.269 1.00 97.31 422 ASP A N 1
ATOM 3268 C CA . ASP A 1 422 ? -0.752 0.380 23.289 1.00 97.31 422 ASP A CA 1
ATOM 3269 C C . ASP A 1 422 ? 0.756 0.677 23.280 1.00 97.31 422 ASP A C 1
ATOM 3271 O O . ASP A 1 422 ? 1.228 1.565 23.996 1.00 97.31 422 ASP A O 1
ATOM 3275 N N . GLY A 1 423 ? 1.511 -0.005 22.414 1.00 96.50 423 GLY A N 1
ATOM 3276 C CA . GLY A 1 423 ? 2.953 0.160 22.268 1.00 96.50 423 GLY A CA 1
ATOM 3277 C C . GLY A 1 423 ? 3.764 -0.639 23.287 1.00 96.50 423 GLY A C 1
ATOM 3278 O O . GLY A 1 423 ? 4.951 -0.355 23.466 1.00 96.50 423 GLY A O 1
ATOM 3279 N N . LEU A 1 424 ? 3.165 -1.631 23.952 1.00 97.88 424 LEU A N 1
ATOM 3280 C CA . LEU A 1 424 ? 3.899 -2.584 24.778 1.00 97.88 424 LEU A CA 1
ATOM 3281 C C . LEU A 1 424 ? 4.685 -3.536 23.873 1.00 97.88 424 LEU A C 1
ATOM 3283 O O . LEU A 1 424 ? 4.130 -4.119 22.945 1.00 97.88 424 LEU A O 1
ATOM 3287 N N . GLU A 1 425 ? 5.984 -3.697 24.139 1.00 98.31 425 GLU A N 1
ATOM 3288 C CA . GLU A 1 425 ? 6.824 -4.640 23.394 1.00 98.31 425 GLU A CA 1
ATOM 3289 C C . GLU A 1 425 ? 6.397 -6.080 23.717 1.00 98.31 425 GLU A C 1
ATOM 3291 O O . GLU A 1 425 ? 6.500 -6.530 24.857 1.00 98.31 425 GLU A O 1
ATOM 3296 N N . LEU A 1 426 ? 5.935 -6.797 22.695 1.00 98.06 426 LEU A N 1
ATOM 3297 C CA . LEU A 1 426 ? 5.535 -8.202 22.759 1.00 98.06 426 LEU A CA 1
ATOM 3298 C C . LEU A 1 426 ? 6.712 -9.138 22.472 1.00 98.06 426 LEU A C 1
ATOM 3300 O O . LEU A 1 426 ? 6.787 -10.244 23.002 1.00 98.06 426 LEU A O 1
ATOM 3304 N N . SER A 1 427 ? 7.633 -8.709 21.603 1.00 97.81 427 SER A N 1
ATOM 3305 C CA . SER A 1 427 ? 8.836 -9.463 21.247 1.00 97.81 427 SER A CA 1
ATOM 3306 C C . SER A 1 427 ? 9.917 -8.567 20.631 1.00 97.81 427 SER A C 1
ATOM 3308 O O . SER A 1 427 ? 9.617 -7.565 19.982 1.00 97.81 427 SER A O 1
ATOM 3310 N N . HIS A 1 428 ? 11.182 -8.975 20.775 1.00 96.75 428 HIS A N 1
ATOM 3311 C CA . HIS A 1 428 ? 12.349 -8.372 20.122 1.00 96.75 428 HIS A CA 1
ATOM 3312 C C . HIS A 1 428 ? 13.189 -9.362 19.297 1.00 96.75 428 HIS A C 1
ATOM 3314 O O . HIS A 1 428 ? 14.286 -9.019 18.843 1.00 96.75 428 HIS A O 1
ATOM 3320 N N . ASP A 1 429 ? 12.719 -10.595 19.114 1.00 96.19 429 ASP A N 1
ATOM 3321 C CA . ASP A 1 429 ? 13.455 -11.653 18.432 1.00 96.19 429 ASP A CA 1
ATOM 3322 C C . ASP A 1 429 ? 12.536 -12.691 17.768 1.00 96.19 429 ASP A C 1
ATOM 3324 O O . ASP A 1 429 ? 11.314 -12.649 17.860 1.00 96.19 429 ASP A O 1
ATOM 3328 N N . GLY A 1 430 ? 13.149 -13.632 17.053 1.00 93.19 430 GLY A N 1
ATOM 3329 C CA . GLY A 1 430 ? 12.445 -14.684 16.327 1.00 93.19 430 GLY A CA 1
ATOM 3330 C C . GLY A 1 430 ? 11.604 -15.624 17.196 1.00 93.19 430 GLY A C 1
ATOM 3331 O O . GLY A 1 430 ? 10.416 -15.802 16.926 1.00 93.19 430 GLY A O 1
ATOM 3332 N N . PRO A 1 431 ? 12.194 -16.251 18.234 1.00 94.38 431 PRO A N 1
ATOM 3333 C CA . PRO A 1 431 ? 11.457 -17.125 19.145 1.00 94.38 431 PRO A CA 1
ATOM 3334 C C . PRO A 1 431 ? 10.307 -16.419 19.870 1.00 94.38 431 PRO A C 1
ATOM 3336 O O . PRO A 1 431 ? 9.222 -16.989 19.985 1.00 94.38 431 PRO A O 1
ATOM 3339 N N . GLY A 1 432 ? 10.501 -15.174 20.316 1.00 97.25 432 GLY A N 1
ATOM 3340 C CA . GLY A 1 432 ? 9.422 -14.376 20.888 1.00 97.25 432 GLY A CA 1
ATOM 3341 C C . GLY A 1 432 ? 8.335 -14.079 19.854 1.00 97.25 432 GLY A C 1
ATOM 3342 O O . GLY A 1 432 ? 7.156 -14.233 20.157 1.00 97.25 432 GLY A O 1
ATOM 3343 N N . ALA A 1 433 ? 8.705 -13.753 18.613 1.00 97.62 433 ALA A N 1
ATOM 3344 C CA . ALA A 1 433 ? 7.738 -13.524 17.547 1.00 97.62 433 ALA A CA 1
ATOM 3345 C C . ALA A 1 433 ? 6.912 -14.779 17.233 1.00 97.62 433 ALA A C 1
ATOM 3347 O O . ALA A 1 433 ? 5.711 -14.673 17.000 1.00 97.62 433 ALA A O 1
ATOM 3348 N N . ALA A 1 434 ? 7.518 -15.971 17.293 1.00 97.81 434 ALA A N 1
ATOM 3349 C CA . ALA A 1 434 ? 6.802 -17.235 17.142 1.00 97.81 434 ALA A CA 1
ATOM 3350 C C . ALA A 1 434 ? 5.688 -17.392 18.189 1.00 97.81 434 ALA A C 1
ATOM 3352 O O . ALA A 1 434 ? 4.572 -17.768 17.841 1.00 97.81 434 ALA A O 1
ATOM 3353 N N . ARG A 1 435 ? 5.968 -17.050 19.455 1.00 98.00 435 ARG A N 1
ATOM 3354 C CA . ARG A 1 435 ? 4.956 -17.042 20.518 1.00 98.00 435 ARG A CA 1
ATOM 3355 C C . ARG A 1 435 ? 3.866 -16.002 20.247 1.00 98.00 435 ARG A C 1
ATOM 3357 O O . ARG A 1 435 ? 2.692 -16.348 20.267 1.00 98.00 435 ARG A O 1
ATOM 3364 N N . VAL A 1 436 ? 4.251 -14.764 19.926 1.00 98.25 436 VAL A N 1
ATOM 3365 C CA . VAL A 1 436 ? 3.306 -13.665 19.655 1.00 98.25 436 VAL A CA 1
ATOM 3366 C C . VAL A 1 436 ? 2.338 -14.018 18.526 1.00 98.25 436 VAL A C 1
ATOM 3368 O O . VAL A 1 436 ? 1.144 -13.788 18.665 1.00 98.25 436 VAL A O 1
ATOM 3371 N N . LEU A 1 437 ? 2.815 -14.628 17.436 1.00 98.19 437 LEU A N 1
ATOM 3372 C CA . LEU A 1 437 ? 1.957 -15.041 16.319 1.00 98.19 437 LEU A CA 1
ATOM 3373 C C . LEU A 1 437 ? 0.882 -16.060 16.727 1.00 98.19 437 LEU A C 1
ATOM 3375 O O . LEU A 1 437 ? -0.195 -16.065 16.135 1.00 98.19 437 LEU A O 1
ATOM 3379 N N . LEU A 1 438 ? 1.166 -16.919 17.710 1.00 98.06 438 LEU A N 1
ATOM 3380 C CA . LEU A 1 438 ? 0.206 -17.899 18.218 1.00 98.06 438 LEU A CA 1
ATOM 3381 C C . LEU A 1 438 ? -0.747 -17.292 19.254 1.00 98.06 438 LEU A C 1
ATOM 3383 O O . LEU A 1 438 ? -1.924 -17.649 19.261 1.00 98.06 438 LEU A O 1
ATOM 3387 N N . ASP A 1 439 ? -0.267 -16.366 20.082 1.00 97.69 439 ASP A N 1
ATOM 3388 C CA . ASP A 1 439 ? -1.048 -15.785 21.179 1.00 97.69 439 ASP A CA 1
ATOM 3389 C C . ASP A 1 439 ? -1.960 -14.627 20.714 1.00 97.69 439 ASP A C 1
ATOM 3391 O O . ASP A 1 439 ? -3.047 -14.441 21.255 1.00 97.69 439 ASP A O 1
ATOM 3395 N N . TYR A 1 440 ? -1.558 -13.861 19.690 1.00 97.88 440 TYR A N 1
ATOM 3396 C CA . TYR A 1 440 ? -2.256 -12.652 19.214 1.00 97.88 440 TYR A CA 1
ATOM 3397 C C . TYR A 1 440 ? -3.108 -12.910 17.965 1.00 97.88 440 TYR A C 1
ATOM 3399 O O . TYR A 1 440 ? -3.014 -12.206 16.954 1.00 97.88 440 TYR A O 1
ATOM 3407 N N . GLN A 1 441 ? -3.956 -13.936 18.031 1.00 98.56 441 GLN A N 1
ATOM 3408 C CA . GLN A 1 441 ? -4.855 -14.301 16.940 1.00 98.56 441 GLN A CA 1
ATOM 3409 C C . GLN A 1 441 ? -6.266 -13.752 17.166 1.00 98.56 441 GLN A C 1
ATOM 3411 O O . GLN A 1 441 ? -6.871 -13.948 18.215 1.00 98.56 441 GLN A O 1
ATOM 3416 N N . THR A 1 442 ? -6.815 -13.113 16.138 1.00 98.50 442 THR A N 1
ATOM 3417 C CA . THR A 1 442 ? -8.197 -12.640 16.084 1.00 98.50 442 THR A CA 1
ATOM 3418 C C . THR A 1 442 ? -9.140 -13.822 15.829 1.00 98.50 442 THR A C 1
ATOM 3420 O O . THR A 1 442 ? -8.975 -14.511 14.815 1.00 98.50 442 THR A O 1
ATOM 3423 N N . PRO A 1 443 ? -10.136 -14.075 16.696 1.00 98.62 443 PRO A N 1
ATOM 3424 C CA . PRO A 1 443 ? -11.125 -15.124 16.466 1.00 98.62 443 PRO A CA 1
ATOM 3425 C C . PRO A 1 443 ? -11.886 -14.932 15.145 1.00 98.62 443 PRO A C 1
ATOM 3427 O O . PRO A 1 443 ? -12.168 -13.803 14.738 1.00 98.62 443 PRO A O 1
ATOM 3430 N N . VAL A 1 444 ? -12.220 -16.026 14.454 1.00 98.44 444 VAL A N 1
ATOM 3431 C CA . VAL A 1 444 ? -12.877 -15.951 13.132 1.00 98.44 444 VAL A CA 1
ATOM 3432 C C . VAL A 1 444 ? -14.294 -15.403 13.213 1.00 98.44 444 VAL A C 1
ATOM 3434 O O . VAL A 1 444 ? -14.747 -14.741 12.289 1.00 98.44 444 VAL A O 1
ATOM 3437 N N . GLU A 1 445 ? -14.968 -15.633 14.334 1.00 98.06 445 GLU A N 1
ATOM 3438 C CA . GLU A 1 445 ? -16.319 -15.167 14.629 1.00 98.06 445 GLU A CA 1
ATOM 3439 C C . GLU A 1 445 ? -16.434 -13.640 14.741 1.00 98.06 445 GLU A C 1
ATOM 3441 O O . GLU A 1 445 ? -17.543 -13.113 14.711 1.00 98.06 445 GLU A O 1
ATOM 3446 N N . LEU A 1 446 ? -15.308 -12.920 14.842 1.00 97.75 446 LEU A N 1
ATOM 3447 C CA . LEU A 1 446 ? -15.291 -11.457 14.779 1.00 97.75 446 LEU A CA 1
ATOM 3448 C C . LEU A 1 446 ? -15.315 -10.922 13.340 1.00 97.75 446 LEU A C 1
ATOM 3450 O O . LEU A 1 446 ? -15.502 -9.721 13.144 1.00 97.75 446 LEU A O 1
ATOM 3454 N N . VAL A 1 447 ? -15.121 -11.778 12.332 1.00 98.12 447 VAL A N 1
ATOM 3455 C CA . VAL A 1 447 ? -15.209 -11.388 10.922 1.00 98.12 447 VAL A CA 1
ATOM 3456 C C . VAL A 1 447 ? -16.657 -11.492 10.462 1.00 98.12 447 VAL A C 1
ATOM 3458 O O . VAL A 1 447 ? -17.190 -12.58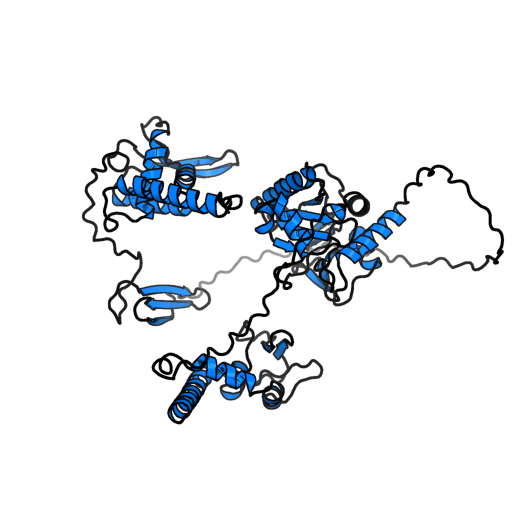3 10.274 1.00 98.12 447 VAL A O 1
ATOM 3461 N N . ASN A 1 448 ? -17.285 -10.336 10.254 1.00 97.44 448 ASN A N 1
ATOM 3462 C CA . ASN A 1 448 ? -18.623 -10.262 9.672 1.00 97.44 448 ASN A CA 1
ATOM 3463 C C . ASN A 1 448 ? -18.584 -10.771 8.229 1.00 97.44 448 ASN A C 1
ATOM 3465 O O . ASN A 1 448 ? -17.691 -10.401 7.468 1.00 97.44 448 ASN A O 1
ATOM 3469 N N . GLU A 1 449 ? -19.575 -11.560 7.828 1.00 97.06 449 GLU A N 1
ATOM 3470 C CA . GLU A 1 449 ? -19.743 -11.953 6.431 1.00 97.06 449 GLU A CA 1
ATOM 3471 C C . GLU A 1 449 ? -20.313 -10.783 5.621 1.00 97.06 449 GLU A C 1
ATOM 3473 O O . GLU A 1 449 ? -21.335 -10.197 5.986 1.00 97.06 449 GLU A O 1
ATOM 3478 N N . TYR A 1 450 ? -19.668 -10.453 4.502 1.00 96.00 450 TYR A N 1
ATOM 3479 C CA . TYR A 1 450 ? -20.188 -9.474 3.551 1.00 96.00 450 TYR A CA 1
ATOM 3480 C C . TYR A 1 450 ? -20.384 -10.125 2.195 1.00 96.00 450 TYR A C 1
ATOM 3482 O O . TYR A 1 450 ? -19.522 -10.853 1.695 1.00 96.00 450 TYR A O 1
ATOM 3490 N N . GLU A 1 451 ? -21.494 -9.790 1.548 1.00 94.50 451 GLU A N 1
ATOM 3491 C CA . GLU A 1 451 ? -21.684 -10.143 0.152 1.00 94.50 451 GLU A CA 1
ATOM 3492 C C . GLU A 1 451 ? -20.630 -9.424 -0.687 1.00 94.50 451 GLU A C 1
ATOM 3494 O O . GLU A 1 451 ? -20.553 -8.191 -0.715 1.00 94.50 451 GLU A O 1
ATOM 3499 N N . ARG A 1 452 ? -19.798 -10.202 -1.388 1.00 89.75 452 ARG A N 1
ATOM 3500 C CA . ARG A 1 452 ? -18.916 -9.632 -2.403 1.00 89.75 452 ARG A CA 1
ATOM 3501 C C . ARG A 1 452 ? -19.805 -8.927 -3.423 1.00 89.75 452 ARG A C 1
ATOM 3503 O O . ARG A 1 452 ? -20.736 -9.567 -3.922 1.00 89.75 452 ARG A O 1
ATOM 3510 N N . PRO A 1 453 ? -19.518 -7.660 -3.779 1.00 86.06 453 PRO A N 1
ATOM 3511 C CA . PRO A 1 453 ? -20.179 -7.017 -4.894 1.00 86.06 453 PRO A CA 1
ATOM 3512 C C . PRO A 1 453 ? -20.060 -7.981 -6.057 1.00 86.06 453 PRO A C 1
ATOM 3514 O O . PRO A 1 453 ? -18.941 -8.373 -6.411 1.00 86.06 453 PRO A O 1
ATOM 3517 N N . SER A 1 454 ? -21.205 -8.421 -6.583 1.00 78.75 454 SER A N 1
ATOM 3518 C CA . SER A 1 454 ? -21.214 -9.159 -7.833 1.00 78.75 454 SER A CA 1
ATOM 3519 C C . SER A 1 454 ? -20.357 -8.330 -8.768 1.00 78.75 454 SER A C 1
ATOM 3521 O O . SER A 1 454 ? -20.649 -7.151 -8.998 1.00 78.75 454 SER A O 1
ATOM 3523 N N . VAL A 1 455 ? -19.230 -8.894 -9.204 1.00 70.38 455 VAL A N 1
ATOM 3524 C CA . VAL A 1 455 ? -18.505 -8.311 -10.318 1.00 70.38 455 VAL A CA 1
ATOM 3525 C C . VAL A 1 455 ? -19.498 -8.494 -11.438 1.00 70.38 455 VAL A C 1
ATOM 3527 O O . VAL A 1 455 ? -19.546 -9.579 -12.014 1.00 70.38 455 VAL A O 1
ATOM 3530 N N . GLU A 1 456 ? -20.366 -7.494 -11.646 1.00 58.19 456 GLU A N 1
ATOM 3531 C CA . GLU A 1 456 ? -21.259 -7.468 -12.786 1.00 58.19 456 GLU A CA 1
ATOM 3532 C C . GLU A 1 456 ? -20.328 -7.789 -13.937 1.00 58.19 456 GLU A C 1
ATOM 3534 O O . GLU A 1 456 ? -19.357 -7.040 -14.128 1.00 58.19 456 GLU A O 1
ATOM 3539 N N . PRO A 1 457 ? -20.480 -8.976 -14.560 1.00 50.31 457 PRO A N 1
ATOM 3540 C CA . PRO A 1 457 ? -19.527 -9.440 -15.544 1.00 50.31 457 PRO A CA 1
ATOM 3541 C C . PRO A 1 457 ? -19.501 -8.305 -16.520 1.00 50.31 457 PRO A C 1
ATOM 3543 O O . PRO A 1 457 ? -20.580 -8.055 -17.049 1.00 50.31 457 PRO A O 1
ATOM 3546 N N . ILE A 1 458 ? -18.371 -7.572 -16.613 1.00 44.34 458 ILE A N 1
ATOM 3547 C CA . ILE A 1 458 ? -18.303 -6.296 -17.332 1.00 44.34 458 ILE A CA 1
ATOM 3548 C C . ILE A 1 458 ? -19.049 -6.583 -18.603 1.00 44.34 458 ILE A C 1
ATOM 3550 O O . ILE A 1 458 ? -18.558 -7.379 -19.413 1.00 44.34 458 ILE A O 1
ATOM 3554 N N . VAL A 1 459 ? -20.290 -6.091 -18.684 1.00 38.16 459 VAL A N 1
ATOM 3555 C CA . VAL A 1 459 ? -21.149 -6.465 -19.786 1.00 38.16 459 VAL A CA 1
ATOM 3556 C C . VAL A 1 459 ? -20.443 -5.694 -20.854 1.00 38.16 459 VAL A C 1
ATOM 3558 O O . VAL A 1 459 ? -20.552 -4.468 -20.867 1.00 38.16 459 VAL A O 1
ATOM 3561 N N . LYS A 1 460 ? -19.585 -6.382 -21.629 1.00 46.78 460 LYS A N 1
ATOM 3562 C CA . LYS A 1 460 ? -19.000 -5.855 -22.853 1.00 46.78 460 LYS A CA 1
ATOM 3563 C C . LYS A 1 460 ? -20.211 -5.218 -23.489 1.00 46.78 460 LYS A C 1
ATOM 3565 O O . LYS A 1 460 ? -21.126 -5.995 -23.777 1.00 46.78 460 LYS A O 1
ATOM 3570 N N . PRO A 1 461 ? -20.303 -3.874 -23.500 1.00 37.78 461 PRO A N 1
ATOM 3571 C CA . PRO A 1 461 ? -21.581 -3.202 -23.627 1.00 37.78 461 PRO A CA 1
ATOM 3572 C C . PRO A 1 461 ? -22.252 -3.859 -24.806 1.00 37.78 461 PRO A C 1
ATOM 3574 O O . PRO A 1 461 ? -21.630 -3.887 -25.873 1.00 37.78 461 PRO A O 1
ATOM 3577 N N . ALA A 1 462 ? -23.396 -4.524 -24.558 1.00 41.16 462 ALA A N 1
ATOM 3578 C CA . ALA A 1 462 ? -24.108 -5.245 -25.604 1.00 41.16 462 ALA A CA 1
ATOM 3579 C C . ALA A 1 462 ? -24.100 -4.287 -26.787 1.00 41.16 462 ALA A C 1
ATOM 3581 O O . ALA A 1 462 ? -24.464 -3.125 -26.548 1.00 41.16 462 ALA A O 1
ATOM 3582 N N . PRO A 1 463 ? -23.519 -4.677 -27.946 1.00 46.50 463 PRO A N 1
ATOM 3583 C CA . PRO A 1 463 ? -23.244 -3.745 -29.029 1.00 46.50 463 PRO A CA 1
ATOM 3584 C C . PRO A 1 463 ? -24.510 -2.935 -29.187 1.00 46.50 463 PRO A C 1
ATOM 3586 O O . PRO A 1 463 ? -25.567 -3.537 -29.394 1.00 46.50 463 PRO A O 1
ATOM 3589 N N . LYS A 1 464 ? -24.421 -1.629 -28.868 1.00 36.72 464 LYS A N 1
ATOM 3590 C CA . LYS A 1 464 ? -25.612 -0.794 -28.680 1.00 36.72 464 LYS A CA 1
ATOM 3591 C C . LYS A 1 464 ? -26.534 -1.121 -29.846 1.00 36.72 464 LYS A C 1
ATOM 3593 O O . LYS A 1 464 ? -26.009 -1.117 -30.966 1.00 36.72 464 LYS A O 1
ATOM 3598 N N . PRO A 1 465 ? -27.817 -1.474 -29.602 1.00 40.62 465 PRO A N 1
ATOM 3599 C CA . PRO A 1 465 ? -28.735 -1.811 -30.681 1.00 40.62 465 PRO A CA 1
ATOM 3600 C C . PRO A 1 465 ? -28.525 -0.755 -31.744 1.00 40.62 465 PRO A C 1
ATOM 3602 O O . PRO A 1 465 ? -28.532 0.424 -31.389 1.00 40.62 465 PRO A O 1
ATOM 3605 N N . GLN A 1 466 ? -28.169 -1.196 -32.955 1.00 45.81 466 GLN A N 1
ATOM 3606 C CA . GLN A 1 466 ? -27.792 -0.335 -34.068 1.00 45.81 466 GLN A CA 1
ATOM 3607 C C . GLN A 1 466 ? -28.911 0.687 -34.254 1.00 45.81 466 GLN A C 1
ATOM 3609 O O . GLN A 1 466 ? -29.889 0.453 -34.957 1.00 45.81 466 GLN A O 1
ATOM 3614 N N . THR A 1 467 ? -28.807 1.816 -33.562 1.00 39.56 467 THR A N 1
ATOM 3615 C CA . THR A 1 467 ? -29.676 2.955 -33.765 1.00 39.56 467 THR A CA 1
ATOM 3616 C C . THR A 1 467 ? -29.258 3.457 -35.123 1.00 39.56 467 THR A C 1
ATOM 3618 O O . THR A 1 467 ? -28.135 3.943 -35.264 1.00 39.56 467 THR A O 1
ATOM 3621 N N . SER A 1 468 ? -30.127 3.184 -36.097 1.00 40.59 468 SER A N 1
ATOM 3622 C CA . SER A 1 468 ? -30.148 3.678 -37.471 1.00 40.59 468 SER A CA 1
ATOM 3623 C C . SER A 1 468 ? -28.971 4.593 -37.798 1.00 40.59 468 SER A C 1
ATOM 3625 O O . SER A 1 468 ? -28.894 5.725 -37.313 1.00 40.59 468 SER A O 1
ATOM 3627 N N . MET A 1 469 ? -28.059 4.067 -38.614 1.00 42.31 469 MET A N 1
ATOM 3628 C CA . MET A 1 469 ? -26.871 4.738 -39.121 1.00 42.31 469 MET A CA 1
ATOM 3629 C C . MET A 1 469 ? -27.206 6.108 -39.718 1.00 42.31 469 MET A C 1
ATOM 3631 O O . MET A 1 469 ? -27.605 6.228 -40.870 1.00 42.31 469 MET A O 1
ATOM 3635 N N . GLY A 1 470 ? -27.031 7.154 -38.920 1.00 41.84 470 GLY A N 1
ATOM 3636 C CA . GLY A 1 470 ? -27.270 8.523 -39.347 1.00 41.84 470 GLY A CA 1
ATOM 3637 C C . GLY A 1 470 ? -26.547 9.495 -38.431 1.00 41.84 470 GLY A C 1
ATOM 3638 O O . GLY A 1 470 ? -27.164 10.109 -37.571 1.00 41.84 470 GLY A O 1
ATOM 3639 N N . GLY A 1 471 ? -25.223 9.606 -38.581 1.00 42.66 471 GLY A N 1
ATOM 3640 C CA . GLY A 1 471 ? -24.495 10.789 -38.102 1.00 42.66 471 GLY A CA 1
ATOM 3641 C C . GLY A 1 471 ? -23.211 10.572 -37.297 1.00 42.66 471 GLY A C 1
ATOM 3642 O O . GLY A 1 471 ? -22.518 11.551 -37.043 1.00 42.66 471 GLY A O 1
ATOM 3643 N N . TYR A 1 472 ? -22.844 9.342 -36.902 1.00 42.22 472 TYR A N 1
ATOM 3644 C CA . TYR A 1 472 ? -21.656 9.116 -36.045 1.00 42.22 472 TYR A CA 1
ATOM 3645 C C . TYR A 1 472 ? -20.463 8.400 -36.708 1.00 42.22 472 TYR A C 1
ATOM 3647 O O . TYR A 1 472 ? -19.404 8.294 -36.091 1.00 42.22 472 TYR A O 1
ATOM 3655 N N . LEU A 1 473 ? -20.577 7.970 -37.971 1.00 44.59 473 LEU A N 1
ATOM 3656 C CA . LEU A 1 473 ? -19.470 7.349 -38.726 1.00 44.59 473 LEU A CA 1
ATOM 3657 C C . LEU A 1 473 ? -18.347 8.334 -39.111 1.00 44.59 473 LEU A C 1
ATOM 3659 O O . LEU A 1 473 ? -17.290 7.922 -39.593 1.00 44.59 473 LEU A O 1
ATOM 3663 N N . GLU A 1 474 ? -18.532 9.632 -38.867 1.00 47.72 474 GLU A N 1
ATOM 3664 C CA . GLU A 1 474 ? -17.542 10.648 -39.223 1.00 47.72 474 GLU A CA 1
ATOM 3665 C C . GLU A 1 474 ? -16.415 10.817 -38.192 1.00 47.72 474 GLU A C 1
ATOM 3667 O O . GLU A 1 474 ? -15.332 11.260 -38.573 1.00 47.72 474 GLU A O 1
ATOM 3672 N N . LYS A 1 475 ? -16.602 10.474 -36.904 1.00 61.47 475 LYS A N 1
ATOM 3673 C CA . LYS A 1 475 ? -15.742 11.074 -35.861 1.00 61.47 475 LYS A CA 1
ATOM 3674 C C . LYS A 1 475 ? -14.525 10.280 -35.382 1.00 61.47 475 LYS A C 1
ATOM 3676 O O . LYS A 1 475 ? -13.505 10.925 -35.182 1.00 61.47 475 LYS A O 1
ATOM 3681 N N . ASP A 1 476 ? -14.538 8.950 -35.286 1.00 76.12 476 ASP A N 1
ATOM 3682 C CA . ASP A 1 476 ? -13.291 8.160 -35.200 1.00 76.12 476 ASP A CA 1
ATOM 3683 C C . ASP A 1 476 ? -13.570 6.653 -35.331 1.00 76.12 476 ASP A C 1
ATOM 3685 O O . ASP A 1 476 ? -14.169 6.048 -34.443 1.00 76.12 476 ASP A O 1
ATOM 3689 N N . VAL A 1 477 ? -13.140 6.030 -36.432 1.00 90.50 477 VAL A N 1
ATOM 3690 C CA . VAL A 1 477 ? -13.270 4.572 -36.634 1.00 90.50 477 VAL A CA 1
ATOM 3691 C C . VAL A 1 477 ? -12.009 3.806 -36.214 1.00 90.50 477 VAL A C 1
ATOM 3693 O O . VAL A 1 477 ? -11.998 2.577 -36.236 1.00 90.50 477 VAL A O 1
ATOM 3696 N N . ALA A 1 478 ? -10.944 4.504 -35.804 1.00 90.31 478 ALA A N 1
ATOM 3697 C CA . ALA A 1 478 ? -9.659 3.884 -35.499 1.00 90.31 478 ALA A CA 1
ATOM 3698 C C . ALA A 1 478 ? -9.704 2.858 -34.352 1.00 90.31 478 ALA A C 1
ATOM 3700 O O . ALA A 1 478 ? -9.094 1.799 -34.516 1.00 90.31 478 ALA A O 1
ATOM 3701 N N . PRO A 1 479 ? -10.419 3.083 -33.227 1.00 91.81 479 PRO A N 1
ATOM 3702 C CA . PRO A 1 479 ? -10.500 2.081 -32.164 1.00 91.81 479 PRO A CA 1
ATOM 3703 C C . PRO A 1 479 ? -11.115 0.758 -32.638 1.00 91.81 479 PRO A C 1
ATOM 3705 O O . PRO A 1 479 ? -10.630 -0.305 -32.264 1.00 91.81 479 PRO A O 1
ATOM 3708 N N . TYR A 1 480 ? -12.131 0.822 -33.506 1.00 90.94 480 TYR A N 1
ATOM 3709 C CA . TYR A 1 480 ? -12.796 -0.360 -34.062 1.00 90.94 480 TYR A CA 1
ATOM 3710 C C . TYR A 1 480 ? -11.889 -1.123 -35.018 1.00 90.94 480 TYR A C 1
ATOM 3712 O O . TYR A 1 480 ? -11.786 -2.335 -34.916 1.00 90.94 480 TYR A O 1
ATOM 3720 N N . VAL A 1 481 ? -11.170 -0.409 -35.887 1.00 94.56 481 VAL A N 1
ATOM 3721 C CA . VAL A 1 481 ? -10.187 -1.010 -36.796 1.00 94.56 481 VAL A CA 1
ATOM 3722 C C . VAL A 1 481 ? -9.081 -1.740 -36.030 1.00 94.56 481 VAL A C 1
ATOM 3724 O O . VAL A 1 481 ? -8.655 -2.817 -36.436 1.00 94.56 481 VAL A O 1
ATOM 3727 N N . ILE A 1 482 ? -8.599 -1.156 -34.928 1.00 95.19 482 ILE A N 1
ATOM 3728 C CA . ILE A 1 482 ? -7.567 -1.783 -34.092 1.00 95.19 482 ILE A CA 1
ATOM 3729 C C . ILE A 1 482 ? -8.131 -3.016 -33.379 1.00 95.19 482 ILE A C 1
ATOM 3731 O O . ILE A 1 482 ? -7.466 -4.049 -33.354 1.00 95.19 482 ILE A O 1
ATOM 3735 N N . ALA A 1 483 ? -9.340 -2.921 -32.820 1.00 93.00 483 ALA A N 1
ATOM 3736 C CA . ALA A 1 483 ? -10.004 -4.047 -32.170 1.00 93.00 483 ALA A CA 1
ATOM 3737 C C . ALA A 1 483 ? -10.244 -5.207 -33.151 1.00 93.00 483 ALA A C 1
ATOM 3739 O O . ALA A 1 483 ? -9.822 -6.323 -32.874 1.00 93.00 483 ALA A O 1
ATOM 3740 N N . ASP A 1 484 ? -10.803 -4.923 -34.329 1.00 93.94 484 ASP A N 1
ATOM 3741 C CA . ASP A 1 484 ? -11.038 -5.907 -35.392 1.00 93.94 484 ASP A CA 1
ATOM 3742 C C . ASP A 1 484 ? -9.733 -6.567 -35.860 1.00 93.94 484 ASP A C 1
ATOM 3744 O O . ASP A 1 484 ? -9.646 -7.790 -35.978 1.00 93.94 484 ASP A O 1
ATOM 3748 N N . TYR A 1 485 ? -8.659 -5.787 -36.032 1.00 97.00 485 TYR A N 1
ATOM 3749 C CA . TYR A 1 485 ? -7.341 -6.346 -36.333 1.00 97.00 485 TYR A CA 1
ATOM 3750 C C . TYR A 1 485 ? -6.847 -7.288 -35.226 1.00 97.00 485 TYR A C 1
ATOM 3752 O O . TYR A 1 485 ? -6.326 -8.368 -35.513 1.00 97.00 485 TYR A O 1
ATOM 3760 N N . ASN A 1 486 ? -6.988 -6.880 -33.962 1.00 95.75 486 ASN A N 1
ATOM 3761 C CA . ASN A 1 486 ? -6.568 -7.676 -32.811 1.00 95.75 486 ASN A CA 1
ATOM 3762 C C . ASN A 1 486 ? -7.401 -8.963 -32.653 1.00 95.75 486 ASN A C 1
ATOM 3764 O O . ASN A 1 486 ? -6.861 -9.958 -32.165 1.00 95.75 486 ASN A O 1
ATOM 3768 N N . ASP A 1 487 ? -8.664 -8.968 -33.077 1.00 93.44 487 ASP A N 1
ATOM 3769 C CA . ASP A 1 487 ? -9.550 -10.136 -33.019 1.00 93.44 487 ASP A CA 1
ATOM 3770 C C . ASP A 1 487 ? -9.284 -11.114 -34.179 1.00 93.44 487 ASP A C 1
ATOM 3772 O O . ASP A 1 487 ? -9.268 -12.329 -33.985 1.00 93.44 487 ASP A O 1
ATOM 3776 N N . THR A 1 488 ? -9.020 -10.591 -35.380 1.00 95.81 488 THR A N 1
ATOM 3777 C CA . THR A 1 488 ? -8.796 -11.386 -36.605 1.00 95.81 488 THR A CA 1
ATOM 3778 C C . THR A 1 488 ? -7.363 -11.897 -36.756 1.00 95.81 488 THR A C 1
ATOM 3780 O O . THR A 1 488 ? -7.127 -12.891 -37.447 1.00 95.81 488 THR A O 1
ATOM 3783 N N . THR A 1 489 ? -6.394 -11.245 -36.111 1.00 97.31 489 THR A N 1
ATOM 3784 C CA . THR A 1 489 ? -4.980 -11.630 -36.170 1.00 97.31 489 THR A CA 1
ATOM 3785 C C . THR A 1 489 ? -4.602 -12.456 -34.949 1.00 97.31 489 THR A C 1
ATOM 3787 O O . THR A 1 489 ? -4.831 -12.053 -33.806 1.00 97.31 489 THR A O 1
ATOM 3790 N N . SER A 1 490 ? -3.964 -13.605 -35.167 1.00 97.75 490 SER A N 1
ATOM 3791 C CA . SER A 1 490 ? -3.477 -14.452 -34.074 1.00 97.75 490 SER A CA 1
ATOM 3792 C C . SER A 1 490 ? -2.027 -14.122 -33.699 1.00 97.75 490 SER A C 1
ATOM 3794 O O . SER A 1 490 ? -1.246 -13.613 -34.510 1.00 97.75 490 SER A O 1
ATOM 3796 N N . TRP A 1 491 ? -1.631 -14.429 -32.461 1.00 97.62 491 TRP A N 1
ATOM 3797 C CA . TRP A 1 491 ? -0.234 -14.268 -32.049 1.00 97.62 491 TRP A CA 1
ATOM 3798 C C . TRP A 1 491 ? 0.700 -15.207 -32.810 1.00 97.62 491 TRP A C 1
ATOM 3800 O O . TRP A 1 491 ? 1.816 -14.814 -33.133 1.00 97.62 491 TRP A O 1
ATOM 3810 N N . GLU A 1 492 ? 0.246 -16.409 -33.159 1.00 97.69 492 GLU A N 1
ATOM 3811 C CA . GLU A 1 492 ? 0.997 -17.386 -33.952 1.00 97.69 492 GLU A CA 1
ATOM 3812 C C . GLU A 1 492 ? 1.369 -16.813 -35.323 1.00 97.69 492 GLU A C 1
ATOM 3814 O O . GLU A 1 492 ? 2.510 -16.960 -35.760 1.00 97.69 492 GLU A O 1
ATOM 3819 N N . GLN A 1 493 ? 0.444 -16.093 -35.970 1.00 98.12 493 GLN A N 1
ATOM 3820 C CA . GLN A 1 493 ? 0.696 -15.429 -37.252 1.00 98.12 493 GLN A CA 1
ATOM 3821 C C . GLN A 1 493 ? 1.770 -14.337 -37.143 1.00 98.12 493 GLN A C 1
ATOM 3823 O O . GLN A 1 493 ? 2.610 -14.204 -38.036 1.00 98.12 493 GLN A O 1
ATOM 3828 N N . LEU A 1 494 ? 1.764 -13.546 -36.065 1.00 98.06 494 LEU A N 1
ATOM 3829 C CA . LEU A 1 494 ? 2.774 -12.504 -35.841 1.00 98.06 494 LEU A CA 1
ATOM 3830 C C . LEU A 1 494 ? 4.127 -13.101 -35.441 1.00 98.06 494 LEU A C 1
ATOM 3832 O O . LEU A 1 494 ? 5.161 -12.689 -35.958 1.00 98.06 494 LEU A O 1
ATOM 3836 N N . ILE A 1 495 ? 4.128 -14.118 -34.580 1.00 98.00 495 ILE A N 1
ATOM 3837 C CA . ILE A 1 495 ? 5.330 -14.841 -34.155 1.00 98.00 495 ILE A CA 1
ATOM 3838 C C . ILE A 1 495 ? 6.008 -15.523 -35.346 1.00 98.00 495 ILE A C 1
ATOM 3840 O O . ILE A 1 495 ? 7.232 -15.474 -35.459 1.00 98.00 495 ILE A O 1
ATOM 3844 N N . ALA A 1 496 ? 5.240 -16.127 -36.258 1.00 97.56 496 ALA A N 1
ATOM 3845 C CA . ALA A 1 496 ? 5.782 -16.742 -37.467 1.00 97.56 496 ALA A CA 1
ATOM 3846 C C . ALA A 1 496 ? 6.535 -15.723 -38.339 1.00 97.56 496 ALA A C 1
ATOM 3848 O O . ALA A 1 496 ? 7.614 -16.027 -38.847 1.00 97.56 496 ALA A O 1
ATOM 3849 N N . GLN A 1 497 ? 6.031 -14.487 -38.441 1.00 97.56 497 GLN A N 1
ATOM 3850 C CA . GLN A 1 497 ? 6.722 -13.400 -39.148 1.00 97.56 497 GLN A CA 1
ATOM 3851 C C . GLN A 1 497 ? 8.031 -12.980 -38.463 1.00 97.56 497 GLN A C 1
ATOM 3853 O O . GLN A 1 497 ? 8.935 -12.489 -39.132 1.00 97.56 497 GLN A O 1
ATOM 3858 N N . CYS A 1 498 ? 8.159 -13.218 -37.158 1.00 97.19 498 CYS A N 1
ATOM 3859 C CA . CYS A 1 498 ? 9.372 -12.976 -36.377 1.00 97.19 498 CYS A CA 1
ATOM 3860 C C . CYS A 1 498 ? 10.359 -14.161 -36.373 1.00 97.19 498 CYS A C 1
ATOM 3862 O O . CYS A 1 498 ? 11.322 -14.141 -35.607 1.00 97.19 498 CYS A O 1
ATOM 3864 N N . GLY A 1 499 ? 10.131 -15.195 -37.193 1.00 96.69 499 GLY A N 1
ATOM 3865 C CA . GLY A 1 499 ? 10.975 -16.395 -37.241 1.00 96.69 499 GLY A CA 1
ATOM 3866 C C . GLY A 1 499 ? 10.609 -17.472 -36.212 1.00 96.69 499 GLY A C 1
ATOM 3867 O O . GLY A 1 499 ? 11.407 -18.373 -35.964 1.00 96.69 499 GLY A O 1
ATOM 3868 N N . GLY A 1 500 ? 9.414 -17.400 -35.621 1.00 97.06 500 GLY A N 1
ATOM 3869 C CA . GLY A 1 500 ? 8.930 -18.364 -34.636 1.00 97.06 500 GLY A CA 1
ATOM 3870 C C . GLY A 1 500 ? 9.210 -17.958 -33.187 1.00 97.06 500 GLY A C 1
ATOM 3871 O O . GLY A 1 500 ? 9.713 -16.872 -32.894 1.00 97.06 500 GLY A O 1
ATOM 3872 N N . SER A 1 501 ? 8.846 -18.844 -32.257 1.00 96.88 501 SER A N 1
ATOM 3873 C CA . SER A 1 501 ? 9.159 -18.693 -30.834 1.00 96.88 501 SER A CA 1
ATOM 3874 C C . SER A 1 501 ? 10.140 -19.767 -30.372 1.00 96.88 501 SER A C 1
ATOM 3876 O O . SER A 1 501 ? 10.215 -20.857 -30.939 1.00 96.88 501 SER A O 1
ATOM 3878 N N . ASN A 1 502 ? 10.926 -19.457 -29.344 1.00 96.69 502 ASN A N 1
ATOM 3879 C CA . ASN A 1 502 ? 11.813 -20.423 -28.709 1.00 96.69 502 ASN A CA 1
ATOM 3880 C C . ASN A 1 502 ? 11.057 -21.323 -27.715 1.00 96.69 502 ASN A C 1
ATOM 3882 O O . ASN A 1 502 ? 9.868 -21.149 -27.454 1.00 96.69 502 ASN A O 1
ATOM 3886 N N . ARG A 1 503 ? 11.779 -22.251 -27.072 1.00 95.25 503 ARG A N 1
ATOM 3887 C CA . ARG A 1 503 ? 11.224 -23.165 -26.051 1.00 95.25 503 ARG A CA 1
ATOM 3888 C C . ARG A 1 503 ? 10.581 -22.458 -24.846 1.00 95.25 503 ARG A C 1
ATOM 3890 O O . ARG A 1 503 ? 9.822 -23.086 -24.121 1.00 95.25 503 ARG A O 1
ATOM 3897 N N . GLN A 1 504 ? 10.882 -21.179 -24.617 1.00 93.19 504 GLN A N 1
ATOM 3898 C CA . GLN A 1 504 ? 10.299 -20.369 -23.540 1.00 93.19 504 GLN A CA 1
ATOM 3899 C C . GLN A 1 504 ? 9.057 -19.580 -23.995 1.00 93.19 504 GLN A C 1
ATOM 3901 O O . GLN A 1 504 ? 8.524 -18.790 -23.218 1.00 93.19 504 GLN A O 1
ATOM 3906 N N . GLY A 1 505 ? 8.612 -19.746 -25.245 1.00 94.06 505 GLY A N 1
ATOM 3907 C CA . GLY A 1 505 ? 7.502 -18.984 -25.821 1.00 94.06 505 GLY A CA 1
ATOM 3908 C C . GLY A 1 505 ? 7.843 -17.521 -26.119 1.00 94.06 505 GLY A C 1
ATOM 3909 O O . GLY A 1 505 ? 6.935 -16.705 -26.266 1.00 94.06 505 GLY A O 1
ATOM 3910 N N . LYS A 1 506 ? 9.135 -17.169 -26.188 1.00 97.19 506 LYS A N 1
ATOM 3911 C CA . LYS A 1 506 ? 9.592 -15.834 -26.598 1.00 97.19 506 LYS A CA 1
ATOM 3912 C C . LYS A 1 506 ? 9.874 -15.797 -28.092 1.00 97.19 506 LYS A C 1
ATOM 3914 O O . LYS A 1 506 ? 10.351 -16.790 -28.635 1.00 97.19 506 LYS A O 1
ATOM 3919 N N . PHE A 1 507 ? 9.670 -14.652 -28.731 1.00 97.81 507 PHE A N 1
ATOM 3920 C CA . PHE A 1 507 ? 10.013 -14.414 -30.136 1.00 97.81 507 PHE A CA 1
ATOM 3921 C C . PHE A 1 507 ? 10.963 -13.218 -30.292 1.00 97.81 507 PHE A C 1
ATOM 3923 O O . PHE A 1 507 ? 11.169 -12.433 -29.358 1.00 97.81 507 PHE A O 1
ATOM 3930 N N . SER A 1 508 ? 11.607 -13.120 -31.455 1.00 97.06 508 SER A N 1
ATOM 3931 C CA . SER A 1 508 ? 12.621 -12.099 -31.740 1.00 97.06 508 SER A CA 1
ATOM 3932 C C . SER A 1 508 ? 11.993 -10.755 -32.106 1.00 97.06 508 SER A C 1
ATOM 3934 O O . SER A 1 508 ? 11.033 -10.689 -32.872 1.00 97.06 508 SER A O 1
ATOM 3936 N N . ALA A 1 509 ? 12.562 -9.667 -31.585 1.00 95.44 509 ALA A N 1
ATOM 3937 C CA . ALA A 1 509 ? 12.182 -8.298 -31.930 1.00 95.44 509 ALA A CA 1
ATOM 3938 C C . ALA A 1 509 ? 12.805 -7.893 -33.278 1.00 95.44 509 ALA A C 1
ATOM 3940 O O . ALA A 1 509 ? 13.719 -7.067 -33.342 1.00 95.44 509 ALA A O 1
ATOM 3941 N N . ILE A 1 510 ? 12.334 -8.502 -34.371 1.00 95.31 510 ILE A N 1
ATOM 3942 C CA . ILE A 1 510 ? 12.944 -8.354 -35.705 1.00 95.31 510 ILE A CA 1
ATOM 3943 C C . ILE A 1 510 ? 12.989 -6.902 -36.205 1.00 95.31 510 ILE A C 1
ATOM 3945 O O . ILE A 1 510 ? 13.858 -6.552 -36.997 1.00 95.31 510 ILE A O 1
ATOM 3949 N N . TRP A 1 511 ? 12.122 -6.032 -35.683 1.00 94.06 511 TRP A N 1
ATOM 3950 C CA . TRP A 1 511 ? 12.104 -4.594 -35.970 1.00 94.06 511 TRP A CA 1
ATOM 3951 C C . TRP A 1 511 ? 13.347 -3.839 -35.480 1.00 94.06 511 TRP A C 1
ATOM 3953 O O . TRP A 1 511 ? 13.589 -2.720 -35.926 1.00 94.06 511 TRP A O 1
ATOM 3963 N N . ARG A 1 512 ? 14.149 -4.443 -34.593 1.00 90.50 512 ARG A N 1
ATOM 3964 C CA . ARG A 1 512 ? 15.468 -3.939 -34.174 1.00 90.50 512 ARG A CA 1
ATOM 3965 C C . ARG A 1 512 ? 16.644 -4.668 -34.823 1.00 90.50 512 ARG A C 1
ATOM 3967 O O . ARG A 1 512 ? 17.790 -4.340 -34.541 1.00 90.50 512 ARG A O 1
ATOM 3974 N N . GLY A 1 513 ? 16.382 -5.683 -35.646 1.00 91.06 513 GLY A N 1
ATOM 3975 C CA . GLY A 1 513 ? 17.418 -6.610 -36.104 1.00 91.06 513 GLY A CA 1
ATOM 3976 C C . GLY A 1 513 ? 17.898 -7.582 -35.018 1.00 91.06 513 GLY A C 1
ATOM 3977 O O . GLY A 1 513 ? 18.919 -8.247 -35.206 1.00 91.06 513 GLY A O 1
ATOM 3978 N N . ASP A 1 514 ? 17.172 -7.698 -33.900 1.00 90.69 514 ASP A N 1
ATOM 3979 C CA . ASP A 1 514 ? 17.499 -8.660 -32.850 1.00 90.69 514 ASP A CA 1
ATOM 3980 C C . ASP A 1 514 ? 17.310 -10.086 -33.373 1.00 90.69 514 ASP A C 1
ATOM 3982 O O . ASP A 1 514 ? 16.247 -10.453 -33.878 1.00 90.69 514 ASP A O 1
ATOM 3986 N N . ARG A 1 515 ? 18.335 -10.921 -33.197 1.00 89.56 515 ARG A N 1
ATOM 3987 C CA . ARG A 1 515 ? 18.260 -12.361 -33.497 1.00 89.56 515 ARG A CA 1
ATOM 3988 C C . ARG A 1 515 ? 17.830 -13.194 -32.293 1.00 89.56 515 ARG A C 1
ATOM 3990 O O . ARG A 1 515 ? 17.371 -14.320 -32.463 1.00 89.56 515 ARG A O 1
ATOM 3997 N N . ASN A 1 516 ? 17.965 -12.636 -31.092 1.00 93.25 516 ASN A N 1
ATOM 3998 C CA . ASN A 1 516 ? 17.675 -13.324 -29.842 1.00 93.25 516 ASN A CA 1
ATOM 3999 C C . ASN A 1 516 ? 16.216 -13.084 -29.408 1.00 93.25 516 ASN A C 1
ATOM 4001 O O . ASN A 1 516 ? 15.791 -11.927 -29.324 1.00 93.25 516 ASN A O 1
ATOM 4005 N N . PRO A 1 517 ? 15.454 -14.145 -29.087 1.00 95.94 517 PRO A N 1
ATOM 4006 C CA . PRO A 1 517 ? 14.071 -14.011 -28.644 1.00 95.94 517 PRO A CA 1
ATOM 4007 C C . PRO A 1 517 ? 13.939 -13.326 -27.277 1.00 95.94 517 PRO A C 1
ATOM 4009 O O . PRO A 1 517 ? 14.257 -13.913 -26.242 1.00 95.94 517 PRO A O 1
ATOM 4012 N N . ASN A 1 518 ? 13.418 -12.097 -27.275 1.00 95.50 518 ASN A N 1
ATOM 4013 C CA . ASN A 1 518 ? 13.311 -11.237 -26.089 1.00 95.50 518 ASN A CA 1
ATOM 4014 C C . ASN A 1 518 ? 11.891 -10.721 -25.825 1.00 95.50 518 ASN A C 1
ATOM 4016 O O . ASN A 1 518 ? 11.662 -10.068 -24.809 1.00 95.50 518 ASN A O 1
ATOM 4020 N N . VAL A 1 519 ? 10.934 -11.022 -26.703 1.00 96.75 519 VAL A N 1
ATOM 4021 C CA . VAL A 1 519 ? 9.546 -10.567 -26.579 1.00 96.75 519 VAL A CA 1
ATOM 4022 C C . VAL A 1 519 ? 8.679 -11.730 -26.121 1.00 96.75 519 VAL A C 1
ATOM 4024 O O . VAL A 1 519 ? 8.756 -12.810 -26.702 1.00 96.75 519 VAL A O 1
ATOM 4027 N N . ALA A 1 520 ? 7.872 -11.535 -25.078 1.00 97.06 520 ALA A N 1
ATOM 4028 C CA . ALA A 1 520 ? 6.962 -12.561 -24.565 1.00 97.06 520 ALA A CA 1
ATOM 4029 C C . ALA A 1 520 ? 5.526 -12.039 -24.496 1.00 97.06 520 ALA A C 1
ATOM 4031 O O . ALA A 1 520 ? 5.305 -10.866 -24.198 1.00 97.06 520 ALA A O 1
ATOM 4032 N N . ILE A 1 521 ? 4.557 -12.925 -24.717 1.00 96.94 521 ILE A N 1
ATOM 4033 C CA . ILE A 1 521 ? 3.132 -12.609 -24.581 1.00 96.94 521 ILE A CA 1
ATOM 4034 C C . ILE A 1 521 ? 2.681 -12.944 -23.164 1.00 96.94 521 ILE A C 1
ATOM 4036 O O . ILE A 1 521 ? 2.882 -14.057 -22.669 1.00 96.94 521 ILE A O 1
ATOM 4040 N N . ASN A 1 522 ? 2.042 -11.986 -22.503 1.00 93.75 522 ASN A N 1
ATOM 4041 C CA . ASN A 1 522 ? 1.372 -12.226 -21.240 1.00 93.75 522 ASN A CA 1
ATOM 4042 C C . ASN A 1 522 ? 0.012 -12.885 -21.501 1.00 93.75 522 ASN A C 1
ATOM 4044 O O . ASN A 1 522 ? -0.932 -12.228 -21.931 1.00 93.75 522 ASN A O 1
ATOM 4048 N N . ARG A 1 523 ? -0.099 -14.177 -21.172 1.00 90.19 523 ARG A N 1
ATOM 4049 C CA . ARG A 1 523 ? -1.322 -14.978 -21.363 1.00 90.19 523 ARG A CA 1
ATOM 4050 C C . ARG A 1 523 ? -2.566 -14.411 -20.674 1.00 90.19 523 ARG A C 1
ATOM 4052 O O . ARG A 1 523 ? -3.666 -14.723 -21.101 1.00 90.19 523 ARG A O 1
ATOM 4059 N N . LYS A 1 524 ? -2.412 -13.624 -19.602 1.00 83.62 524 LYS A N 1
ATOM 4060 C CA . LYS A 1 524 ? -3.555 -13.048 -18.873 1.00 83.62 524 LYS A CA 1
ATOM 4061 C C . LYS A 1 524 ? -4.119 -11.805 -19.548 1.00 83.62 524 LYS A C 1
ATOM 4063 O O . LYS A 1 524 ? -5.315 -11.568 -19.467 1.00 83.62 524 LYS A O 1
ATOM 4068 N N . THR A 1 525 ? -3.255 -10.991 -20.149 1.00 90.38 525 THR A N 1
ATOM 4069 C CA . THR A 1 525 ? -3.649 -9.691 -20.711 1.00 90.38 525 THR A CA 1
ATOM 4070 C C . THR A 1 525 ? -3.745 -9.708 -22.230 1.00 90.38 525 THR A C 1
ATOM 4072 O O . THR A 1 525 ? -4.213 -8.734 -22.796 1.00 90.38 525 THR A O 1
ATOM 4075 N N . ASP A 1 526 ? -3.261 -10.769 -22.878 1.00 95.06 526 ASP A N 1
ATOM 4076 C CA . ASP A 1 526 ? -3.114 -10.878 -24.334 1.00 95.06 526 ASP A CA 1
ATOM 4077 C C . ASP A 1 526 ? -2.241 -9.766 -24.952 1.00 95.06 526 ASP A C 1
ATOM 4079 O O . ASP A 1 526 ? -2.445 -9.333 -26.082 1.00 95.06 526 ASP A O 1
ATOM 4083 N N . LEU A 1 527 ? -1.239 -9.293 -24.197 1.00 96.44 527 LEU A N 1
ATOM 4084 C CA . LEU A 1 527 ? -0.313 -8.234 -24.621 1.00 96.44 527 LEU A CA 1
ATOM 4085 C C . LEU A 1 527 ? 1.126 -8.750 -24.648 1.00 96.44 527 LEU A C 1
ATOM 4087 O O . LEU A 1 527 ? 1.546 -9.499 -23.762 1.00 96.44 527 LEU A O 1
ATOM 4091 N N . ALA A 1 528 ? 1.901 -8.308 -25.633 1.00 96.69 528 ALA A N 1
ATOM 4092 C CA . ALA A 1 528 ? 3.326 -8.585 -25.736 1.00 96.69 528 ALA A CA 1
ATOM 4093 C C . ALA A 1 528 ? 4.152 -7.575 -24.931 1.00 96.69 528 ALA A C 1
ATOM 4095 O O . ALA A 1 528 ? 3.841 -6.387 -24.888 1.00 96.69 528 ALA A O 1
ATOM 4096 N N . LYS A 1 529 ? 5.245 -8.031 -24.319 1.00 95.62 529 LYS A N 1
ATOM 4097 C CA . LYS A 1 529 ? 6.240 -7.172 -23.672 1.00 95.62 529 LYS A CA 1
ATOM 4098 C C . LYS A 1 529 ? 7.637 -7.527 -24.161 1.00 95.62 529 LYS A C 1
ATOM 4100 O O . LYS A 1 529 ? 7.996 -8.702 -24.236 1.00 95.62 529 LYS A O 1
ATOM 4105 N N . ASP A 1 530 ? 8.409 -6.497 -24.477 1.00 94.31 530 ASP A N 1
ATOM 4106 C CA . ASP A 1 530 ? 9.820 -6.600 -24.829 1.00 94.31 530 ASP A CA 1
ATOM 4107 C C . ASP A 1 530 ? 10.678 -6.517 -23.561 1.00 94.31 530 ASP A C 1
ATOM 4109 O O . ASP A 1 530 ? 10.531 -5.585 -22.773 1.00 94.31 530 ASP A O 1
ATOM 4113 N N . PHE A 1 531 ? 11.538 -7.511 -23.341 1.00 91.00 531 PHE A N 1
ATOM 4114 C CA . PHE A 1 531 ? 12.390 -7.611 -22.150 1.00 91.00 531 PHE A CA 1
ATOM 4115 C C . PHE A 1 531 ? 13.858 -7.260 -22.422 1.00 91.00 531 PHE A C 1
ATOM 4117 O O . PHE A 1 531 ? 14.717 -7.529 -21.584 1.00 91.00 531 PHE A O 1
ATOM 4124 N N . SER A 1 532 ? 14.177 -6.713 -23.593 1.00 85.44 532 SER A N 1
ATOM 4125 C CA . SER A 1 532 ? 15.543 -6.276 -23.889 1.00 85.44 532 SER A CA 1
ATOM 4126 C C . SER A 1 532 ? 15.916 -5.000 -23.124 1.00 85.44 532 SER A C 1
ATOM 4128 O O . SER A 1 532 ? 15.069 -4.165 -22.814 1.00 85.44 532 SER A O 1
ATOM 4130 N N . SER A 1 533 ? 17.215 -4.802 -22.887 1.00 78.62 533 SER A N 1
ATOM 4131 C CA . SER A 1 533 ? 17.759 -3.539 -22.361 1.00 78.62 533 SER A CA 1
ATOM 4132 C C . SER A 1 533 ? 17.577 -2.359 -23.323 1.00 78.62 533 SER A C 1
ATOM 4134 O O . SER A 1 533 ? 17.643 -1.210 -22.906 1.00 78.62 533 SER A O 1
ATOM 4136 N N . ASN A 1 534 ? 17.331 -2.647 -24.605 1.00 71.56 534 ASN A N 1
ATOM 4137 C CA . ASN A 1 534 ? 17.064 -1.674 -25.663 1.00 71.56 534 ASN A CA 1
ATOM 4138 C C . ASN A 1 534 ? 15.560 -1.591 -25.979 1.00 71.56 534 ASN A C 1
ATOM 4140 O O . ASN A 1 534 ? 15.175 -1.303 -27.118 1.00 71.56 534 ASN A O 1
ATOM 4144 N N . ALA A 1 535 ? 14.690 -1.906 -25.015 1.00 74.38 535 ALA A N 1
ATOM 4145 C CA . ALA A 1 535 ? 13.253 -1.758 -25.188 1.00 74.38 535 ALA A CA 1
ATOM 4146 C C . ALA A 1 535 ? 12.928 -0.283 -25.464 1.00 74.38 535 ALA A C 1
ATOM 4148 O O . ALA A 1 535 ? 13.196 0.600 -24.658 1.00 74.38 535 ALA A O 1
ATOM 4149 N N . TRP A 1 536 ? 12.364 -0.005 -26.640 1.00 67.19 536 TRP A N 1
ATOM 4150 C CA . TRP A 1 536 ? 11.937 1.351 -27.009 1.00 67.19 536 TRP A CA 1
ATOM 4151 C C . TRP A 1 536 ? 10.609 1.736 -26.350 1.00 67.19 536 TRP A C 1
ATOM 4153 O O . TRP A 1 536 ? 10.199 2.895 -26.390 1.00 67.19 536 TRP A O 1
ATOM 4163 N N . LEU A 1 537 ? 9.914 0.746 -25.790 1.00 69.75 537 LEU A N 1
ATOM 4164 C CA . LEU A 1 537 ? 8.593 0.865 -25.205 1.00 69.75 537 LEU A CA 1
ATOM 4165 C C . LEU A 1 537 ? 8.585 0.118 -23.873 1.00 69.75 537 LEU A C 1
ATOM 4167 O O . LEU A 1 537 ? 8.671 -1.107 -23.845 1.00 69.75 537 LEU A O 1
ATOM 4171 N N . ASP A 1 538 ? 8.426 0.864 -22.782 1.00 76.50 538 ASP A N 1
ATOM 4172 C CA . ASP A 1 538 ? 8.200 0.289 -21.451 1.00 76.50 538 ASP A CA 1
ATOM 4173 C C . ASP A 1 538 ? 6.773 -0.264 -21.288 1.00 76.50 538 ASP A C 1
ATOM 4175 O O . ASP A 1 538 ? 6.463 -0.951 -20.309 1.00 76.50 538 ASP A O 1
ATOM 4179 N N . CYS A 1 539 ? 5.883 0.029 -22.243 1.00 83.44 539 CYS A N 1
ATOM 4180 C CA . CYS A 1 539 ? 4.489 -0.381 -22.210 1.00 83.44 539 CYS A CA 1
ATOM 4181 C C . CYS A 1 539 ? 4.245 -1.725 -22.926 1.00 83.44 539 CYS A C 1
ATOM 4183 O O . CYS A 1 539 ? 4.862 -2.007 -23.956 1.00 83.44 539 CYS A O 1
ATOM 4185 N N . PRO A 1 540 ? 3.318 -2.557 -22.410 1.00 92.25 540 PRO A N 1
ATOM 4186 C CA . PRO A 1 540 ? 2.794 -3.702 -23.148 1.00 92.25 540 PRO A CA 1
ATOM 4187 C C . PRO A 1 540 ? 2.180 -3.283 -24.493 1.00 92.25 540 PRO A C 1
ATOM 4189 O O . PRO A 1 540 ? 1.613 -2.196 -24.609 1.00 92.25 540 PRO A O 1
ATOM 4192 N N . MET A 1 541 ? 2.282 -4.158 -25.491 1.00 96.38 541 MET A N 1
ATOM 4193 C CA . MET A 1 541 ? 1.869 -3.927 -26.875 1.00 96.38 541 MET A CA 1
ATOM 4194 C C . MET A 1 541 ? 0.755 -4.891 -27.283 1.00 96.38 541 MET A C 1
ATOM 4196 O O . MET A 1 541 ? 0.842 -6.088 -27.001 1.00 96.38 541 MET A O 1
ATOM 4200 N N . ASP A 1 542 ? -0.258 -4.391 -27.985 1.00 97.75 542 ASP A N 1
ATOM 4201 C CA . ASP A 1 542 ? -1.270 -5.233 -28.630 1.00 97.75 542 ASP A CA 1
ATOM 4202 C C . ASP A 1 542 ? -0.768 -5.834 -29.963 1.00 97.75 542 ASP A C 1
ATOM 4204 O O . ASP A 1 542 ? 0.349 -5.560 -30.424 1.00 97.75 542 ASP A O 1
ATOM 4208 N N . LYS A 1 543 ? -1.582 -6.691 -30.593 1.00 98.25 543 LYS A N 1
ATOM 4209 C CA . LYS A 1 543 ? -1.220 -7.375 -31.846 1.00 98.25 543 LYS A CA 1
ATOM 4210 C C . LYS A 1 543 ? -1.013 -6.383 -32.992 1.00 98.25 543 LYS A C 1
ATOM 4212 O O . LYS A 1 543 ? -0.077 -6.543 -33.776 1.00 98.25 543 LYS A O 1
ATOM 4217 N N . TYR A 1 544 ? -1.832 -5.335 -33.077 1.00 98.06 544 TYR A N 1
ATOM 4218 C CA . TYR A 1 544 ? -1.701 -4.300 -34.100 1.00 98.06 544 TYR A CA 1
ATOM 4219 C C . TYR A 1 544 ? -0.402 -3.493 -33.961 1.00 98.06 544 TYR A C 1
ATOM 4221 O O . TYR A 1 544 ? 0.275 -3.222 -34.955 1.00 98.06 544 TYR A O 1
ATOM 4229 N N . GLN A 1 545 ? 0.002 -3.148 -32.737 1.00 96.94 545 GLN A N 1
ATOM 4230 C CA . GLN A 1 545 ? 1.280 -2.493 -32.460 1.00 96.94 545 GLN A CA 1
ATOM 4231 C C . GLN A 1 545 ? 2.459 -3.387 -32.844 1.00 96.94 545 GLN A C 1
ATOM 4233 O O . GLN A 1 545 ? 3.381 -2.908 -33.507 1.00 96.94 545 GLN A O 1
ATOM 4238 N N . VAL A 1 546 ? 2.416 -4.678 -32.498 1.00 97.62 546 VAL A N 1
ATOM 4239 C CA . VAL A 1 546 ? 3.462 -5.636 -32.890 1.00 97.62 546 VAL A CA 1
ATOM 4240 C C . VAL A 1 546 ? 3.522 -5.802 -34.411 1.00 97.62 546 VAL A C 1
ATOM 4242 O O . VAL A 1 546 ? 4.611 -5.771 -34.977 1.00 97.62 546 VAL A O 1
ATOM 4245 N N . TYR A 1 547 ? 2.381 -5.880 -35.100 1.00 98.19 547 TYR A N 1
ATOM 4246 C CA . TYR A 1 547 ? 2.333 -5.863 -36.566 1.00 98.19 547 TYR A CA 1
ATOM 4247 C C . TYR A 1 547 ? 2.994 -4.610 -37.156 1.00 98.19 547 TYR A C 1
ATOM 4249 O O . TYR A 1 547 ? 3.831 -4.715 -38.054 1.00 98.19 547 TYR A O 1
ATOM 4257 N N . CYS A 1 548 ? 2.668 -3.427 -36.629 1.00 97.56 548 CYS A N 1
ATOM 4258 C CA . CYS A 1 548 ? 3.246 -2.172 -37.105 1.00 97.56 548 CYS A CA 1
ATOM 4259 C C . CYS A 1 548 ? 4.762 -2.124 -36.899 1.00 97.56 548 CYS A C 1
ATOM 4261 O O . CYS A 1 548 ? 5.474 -1.616 -37.762 1.00 97.56 548 CYS A O 1
ATOM 4263 N N . LEU A 1 549 ? 5.258 -2.664 -35.782 1.00 96.12 549 LEU A N 1
ATOM 4264 C CA . LEU A 1 549 ? 6.689 -2.806 -35.524 1.00 96.12 549 LEU A CA 1
ATOM 4265 C C . LEU A 1 549 ? 7.336 -3.750 -36.538 1.00 96.12 549 LEU A C 1
ATOM 4267 O O . LEU A 1 549 ? 8.311 -3.370 -37.177 1.00 96.12 549 LEU A O 1
ATOM 4271 N N . ILE A 1 550 ? 6.759 -4.935 -36.754 1.00 97.00 550 ILE A N 1
ATOM 4272 C CA . ILE A 1 550 ? 7.253 -5.921 -37.727 1.00 97.00 550 ILE A CA 1
ATOM 4273 C C . ILE A 1 550 ? 7.358 -5.318 -39.134 1.00 97.00 550 ILE A C 1
ATOM 4275 O O . ILE A 1 550 ? 8.367 -5.511 -39.807 1.00 97.00 550 ILE A O 1
ATOM 4279 N N . LYS A 1 551 ? 6.328 -4.596 -39.592 1.00 97.69 551 LYS A N 1
ATOM 4280 C CA . LYS A 1 551 ? 6.285 -4.052 -40.958 1.00 97.69 551 LYS A CA 1
ATOM 4281 C C . LYS A 1 551 ? 7.045 -2.742 -41.125 1.00 97.69 551 LYS A C 1
ATOM 4283 O O . LYS A 1 551 ? 7.620 -2.515 -42.184 1.00 97.69 551 LYS A O 1
ATOM 4288 N N . GLY A 1 552 ? 7.021 -1.876 -40.116 1.00 94.94 552 GLY A N 1
ATOM 4289 C CA . GLY A 1 552 ? 7.613 -0.544 -40.197 1.00 94.94 552 GLY A CA 1
ATOM 4290 C C . GLY A 1 552 ? 9.033 -0.442 -39.646 1.00 94.94 552 GLY A C 1
ATOM 4291 O O . GLY A 1 552 ? 9.713 0.535 -39.942 1.00 94.94 552 GLY A O 1
ATOM 4292 N N . GLY A 1 553 ? 9.504 -1.417 -38.863 1.00 94.25 553 GLY A N 1
ATOM 4293 C CA . GLY A 1 553 ? 10.847 -1.400 -38.284 1.00 94.25 553 GLY A CA 1
ATOM 4294 C C . GLY A 1 553 ? 11.093 -0.145 -37.442 1.00 94.25 553 GLY A C 1
ATOM 4295 O O . GLY A 1 553 ? 10.327 0.179 -36.532 1.00 94.25 553 GLY A O 1
ATOM 4296 N N . SER A 1 554 ? 12.143 0.605 -37.782 1.00 89.25 554 SER A N 1
ATOM 4297 C CA . SER A 1 554 ? 12.441 1.907 -37.172 1.00 89.25 554 SER A CA 1
ATOM 4298 C C . SER A 1 554 ? 11.406 2.997 -37.498 1.00 89.25 554 SER A C 1
ATOM 4300 O O . SER A 1 554 ? 11.249 3.924 -36.708 1.00 89.25 554 SER A O 1
ATOM 4302 N N . ASP A 1 555 ? 10.651 2.870 -38.596 1.00 93.25 555 ASP A N 1
ATOM 4303 C CA . ASP A 1 555 ? 9.609 3.813 -39.042 1.00 93.25 555 ASP A CA 1
ATOM 4304 C C . ASP A 1 555 ? 8.181 3.358 -38.662 1.00 93.25 555 ASP A C 1
ATOM 4306 O O . ASP A 1 555 ? 7.173 3.764 -39.250 1.00 93.25 555 ASP A O 1
ATOM 4310 N N . TRP A 1 556 ? 8.052 2.484 -37.658 1.00 93.62 556 TRP A N 1
ATOM 4311 C CA . TRP A 1 556 ? 6.768 1.875 -37.291 1.00 93.62 556 TRP A CA 1
ATOM 4312 C C . TRP A 1 556 ? 5.666 2.883 -36.950 1.00 93.62 556 TRP A C 1
ATOM 4314 O O . TRP A 1 556 ? 4.492 2.594 -37.170 1.00 93.62 556 TRP A O 1
ATOM 4324 N N . GLN A 1 557 ? 6.001 4.073 -36.440 1.00 90.06 557 GLN A N 1
ATOM 4325 C CA . GLN A 1 557 ? 5.006 5.097 -36.115 1.00 90.06 557 GLN A CA 1
ATOM 4326 C C . GLN A 1 557 ? 4.383 5.712 -37.372 1.00 90.06 557 GLN A C 1
ATOM 4328 O O . GLN A 1 557 ? 3.159 5.865 -37.439 1.00 90.06 557 GLN A O 1
ATOM 4333 N N . ALA A 1 558 ? 5.196 6.041 -38.381 1.00 88.94 558 ALA A N 1
ATOM 4334 C CA . ALA A 1 558 ? 4.681 6.564 -39.640 1.00 88.94 558 ALA A CA 1
ATOM 4335 C C . ALA A 1 558 ? 3.981 5.465 -40.445 1.00 88.94 558 ALA A C 1
ATOM 4337 O O . ALA A 1 558 ? 2.945 5.727 -41.062 1.00 88.94 558 ALA A O 1
ATOM 4338 N N . PHE A 1 559 ? 4.493 4.229 -40.398 1.00 95.50 559 PHE A N 1
ATOM 4339 C CA . PHE A 1 559 ? 3.801 3.060 -40.941 1.00 95.50 559 PHE A CA 1
ATOM 4340 C C . PHE A 1 559 ? 2.422 2.888 -40.295 1.00 95.50 559 PHE A C 1
ATOM 4342 O O . PHE A 1 559 ? 1.418 2.914 -41.002 1.00 95.50 559 PHE A O 1
ATOM 4349 N N . ARG A 1 560 ? 2.348 2.834 -38.957 1.00 95.12 560 ARG A N 1
ATOM 4350 C CA . ARG A 1 560 ? 1.093 2.696 -38.202 1.00 95.12 560 ARG A CA 1
ATOM 4351 C C . ARG A 1 560 ? 0.087 3.773 -38.576 1.00 95.12 560 ARG A C 1
ATOM 4353 O O . ARG A 1 560 ? -1.085 3.467 -38.755 1.00 95.12 560 ARG A O 1
ATOM 4360 N N . LYS A 1 561 ? 0.525 5.030 -38.691 1.00 91.25 561 LYS A N 1
ATOM 4361 C CA . LYS A 1 561 ? -0.354 6.146 -39.066 1.00 91.25 561 LYS A CA 1
ATOM 4362 C C . LYS A 1 561 ? -0.941 5.961 -40.470 1.00 91.25 561 LYS A C 1
ATOM 4364 O O . LYS A 1 561 ? -2.131 6.201 -40.654 1.00 91.25 561 LYS A O 1
ATOM 4369 N N . ARG A 1 562 ? -0.125 5.540 -41.445 1.00 95.50 562 ARG A N 1
ATOM 4370 C CA . ARG A 1 562 ? -0.556 5.296 -42.833 1.00 95.50 562 ARG A CA 1
ATOM 4371 C C . ARG A 1 562 ? -1.475 4.077 -42.944 1.00 95.50 562 ARG A C 1
ATOM 4373 O O . ARG A 1 562 ? -2.558 4.202 -43.507 1.00 95.50 562 ARG A O 1
ATOM 4380 N N . ASP A 1 563 ? -1.073 2.948 -42.363 1.00 97.12 563 ASP A N 1
ATOM 4381 C CA . ASP A 1 563 ? -1.832 1.689 -42.372 1.00 97.12 563 ASP A CA 1
ATOM 4382 C C . ASP A 1 563 ? -3.188 1.866 -41.670 1.00 97.12 563 ASP A C 1
ATOM 4384 O O . ASP A 1 563 ? -4.229 1.532 -42.236 1.00 97.12 563 ASP A O 1
ATOM 4388 N N . LEU A 1 564 ? -3.209 2.537 -40.510 1.00 95.31 564 LEU A N 1
ATOM 4389 C CA . LEU A 1 564 ? -4.448 2.822 -39.785 1.00 95.31 564 LEU A CA 1
ATOM 4390 C C . LEU A 1 564 ? -5.376 3.725 -40.597 1.00 95.31 564 LEU A C 1
ATOM 4392 O O . LEU A 1 564 ? -6.562 3.439 -40.702 1.00 95.31 564 LEU A O 1
ATOM 4396 N N . ALA A 1 565 ? -4.852 4.789 -41.214 1.00 90.50 565 ALA A N 1
ATOM 4397 C CA . ALA A 1 565 ? -5.656 5.670 -42.059 1.00 90.50 565 ALA A CA 1
ATOM 4398 C C . ALA A 1 565 ? -6.276 4.919 -43.251 1.00 90.50 565 ALA A C 1
ATOM 4400 O O . ALA A 1 565 ? -7.448 5.134 -43.562 1.00 90.50 565 ALA A O 1
ATOM 4401 N N . GLN A 1 566 ? -5.520 4.015 -43.882 1.00 95.19 566 GLN A N 1
ATOM 4402 C CA . GLN A 1 566 ? -6.000 3.189 -44.989 1.00 95.19 566 GLN A CA 1
ATOM 4403 C C . GLN A 1 566 ? -7.091 2.209 -44.541 1.00 95.19 566 GLN A C 1
ATOM 4405 O O . GLN A 1 566 ? -8.135 2.123 -45.186 1.00 95.19 566 GLN A O 1
ATOM 4410 N N . ARG A 1 567 ? -6.897 1.516 -43.416 1.00 95.62 567 ARG A N 1
ATOM 4411 C CA . ARG A 1 567 ? -7.908 0.608 -42.857 1.00 95.62 567 ARG A CA 1
ATOM 4412 C C . ARG A 1 567 ? -9.170 1.351 -42.429 1.00 95.62 567 ARG A C 1
ATOM 4414 O O . ARG A 1 567 ? -10.265 0.928 -42.777 1.00 95.62 567 ARG A O 1
ATOM 4421 N N . CYS A 1 568 ? -9.025 2.499 -41.765 1.00 92.75 568 CYS A N 1
ATOM 4422 C CA . CYS A 1 568 ? -10.140 3.384 -41.428 1.00 92.75 568 CYS A CA 1
ATOM 4423 C C . CYS A 1 568 ? -10.909 3.835 -42.673 1.00 92.75 568 CYS A C 1
ATOM 4425 O O . CYS A 1 568 ? -12.131 3.939 -42.631 1.00 92.75 568 CYS A O 1
ATOM 4427 N N . LYS A 1 569 ? -10.214 4.112 -43.784 1.00 91.62 569 LYS A N 1
ATOM 4428 C CA . LYS A 1 569 ? -10.861 4.429 -45.061 1.00 91.62 569 LYS A CA 1
ATOM 4429 C C . LYS A 1 569 ? -11.689 3.244 -45.571 1.00 91.62 569 LYS A C 1
ATOM 4431 O O . LYS A 1 569 ? -12.863 3.437 -45.857 1.00 91.62 569 LYS A O 1
ATOM 4436 N N . GLY A 1 570 ? -11.116 2.038 -45.599 1.00 92.44 570 GLY A N 1
ATOM 4437 C CA . GLY A 1 570 ? -11.829 0.827 -46.024 1.00 92.44 570 GLY A CA 1
ATOM 4438 C C . GLY A 1 570 ? -13.055 0.515 -45.160 1.00 92.44 570 GLY A C 1
ATOM 4439 O O . GLY A 1 570 ? -14.118 0.212 -45.688 1.00 92.44 570 GLY A O 1
ATOM 4440 N N . TYR A 1 571 ? -12.942 0.692 -43.842 1.00 91.19 571 TYR A N 1
ATOM 4441 C CA . TYR A 1 571 ? -14.057 0.510 -42.906 1.00 91.19 571 TYR A CA 1
ATOM 4442 C C . TYR A 1 571 ? -15.213 1.486 -43.181 1.00 91.19 571 TYR A C 1
ATOM 4444 O O . TYR A 1 571 ? -16.380 1.106 -43.135 1.00 91.19 571 TYR A O 1
ATOM 4452 N N . ARG A 1 572 ? -14.897 2.749 -43.507 1.00 88.81 572 ARG A N 1
ATOM 4453 C CA . ARG A 1 572 ? -15.906 3.753 -43.888 1.00 88.81 572 ARG A CA 1
ATOM 4454 C C . ARG A 1 572 ? -16.560 3.429 -45.228 1.00 88.81 572 ARG A C 1
ATOM 4456 O O . ARG A 1 572 ? -17.766 3.583 -45.350 1.00 88.81 572 ARG A O 1
ATOM 4463 N N . GLU A 1 573 ? -15.785 2.987 -46.217 1.00 89.88 573 GLU A N 1
ATOM 4464 C CA . GLU A 1 573 ? -16.309 2.602 -47.535 1.00 89.88 573 GLU A CA 1
ATOM 4465 C C . GLU A 1 573 ? -17.262 1.397 -47.426 1.00 89.88 573 GLU A C 1
ATOM 4467 O O . GLU A 1 573 ? -18.333 1.413 -48.027 1.00 89.88 573 GLU A O 1
ATOM 4472 N N . GLN A 1 574 ? -16.931 0.399 -46.598 1.00 86.44 574 GLN A N 1
ATOM 4473 C CA . GLN A 1 574 ? -17.815 -0.740 -46.314 1.00 86.44 574 GLN A CA 1
ATOM 4474 C C . GLN A 1 574 ? -19.106 -0.314 -45.609 1.00 86.44 574 GLN A C 1
ATOM 4476 O O . GLN A 1 574 ? -20.177 -0.764 -45.999 1.00 86.44 574 GLN A O 1
ATOM 4481 N N . ALA A 1 575 ? -19.013 0.589 -44.628 1.00 82.25 575 ALA A N 1
ATOM 4482 C CA . ALA A 1 575 ? -20.175 1.104 -43.903 1.00 82.25 575 ALA A CA 1
ATOM 4483 C C . ALA A 1 575 ? -21.112 1.977 -44.761 1.00 82.25 575 ALA A C 1
ATOM 4485 O O . ALA A 1 575 ? -22.263 2.164 -44.392 1.00 82.25 575 ALA A O 1
ATOM 4486 N N . ILE A 1 576 ? -20.630 2.545 -45.875 1.00 78.06 576 ILE A N 1
ATOM 4487 C CA . ILE A 1 576 ? -21.466 3.267 -46.853 1.00 78.06 576 ILE A CA 1
ATOM 4488 C C . ILE A 1 576 ? -22.169 2.289 -47.807 1.00 78.06 576 ILE A C 1
ATOM 4490 O O . ILE A 1 576 ? -23.244 2.594 -48.317 1.00 78.06 576 ILE A O 1
ATOM 4494 N N . ALA A 1 577 ? -21.545 1.142 -48.087 1.00 75.19 577 ALA A N 1
ATOM 4495 C CA . ALA A 1 577 ? -22.068 0.133 -49.005 1.00 75.19 577 ALA A CA 1
ATOM 4496 C C . ALA A 1 577 ? -23.114 -0.799 -48.366 1.00 75.19 577 ALA A C 1
ATOM 4498 O O . ALA A 1 577 ? -23.908 -1.394 -49.094 1.00 75.19 577 ALA A O 1
ATOM 4499 N N . SER A 1 578 ? -23.087 -0.939 -47.038 1.00 73.25 578 SER A N 1
ATOM 4500 C CA . SER A 1 578 ? -24.096 -1.628 -46.222 1.00 73.25 578 SER A CA 1
ATOM 4501 C C . SER A 1 578 ? -25.253 -0.710 -45.861 1.00 73.25 578 SER A C 1
ATOM 4503 O O . SER A 1 578 ? -26.409 -1.179 -45.916 1.00 73.25 578 SER A O 1
#

pLDDT: mean 82.75, std 19.96, range [32.69, 98.75]

Radius of gyration: 33.7 Å; chains: 1; bounding box: 78×105×84 Å